Protein AF-E5Q8U1-F1 (afdb_monomer)

Radius of gyration: 25.44 Å; Cα contacts (8 Å, |Δi|>4): 1141; chains: 1; bounding box: 67×60×67 Å

Secondary structure (DSSP, 8-state):
--EEEEEESSHHHHHHHHHHHHHH-TTS--EEEEEEGGG----S--HHHHHHHH---SEEEEEEETTEEEEEEEEEE----S-HHHHHHTHHHHHHHHHTT--EEEEE-SS--BTTTBT--SS--S--HHHHHHHHHHTT--EEEEE-PBPTTSSSB-B-SS-TTSBS-HHHHHHHHHHHHHHHTT-SSHHHHHHHHHHHHTT-EEEEEETTEEEEEEHHHHHHS---GGGGS-SB-SSEEEETTTTEEEEEE--SS-TT-HHHHHHHHHHHHHTTSSEEEEEEE---S-SSSTTSHHHHHTT-TTHHHHHHHHHHHHHTTT---HHHHHHHHHHHTT-TT--EEEESEEEEEEE-HHHHHHHHHHS-S-HHHHHHHHH-SEEEEE-TT--EEEEEE--HHHHHHHHHHHHHHHT-TTPPPPPPPPP-S--HHHHHHHHHHHHHHTTPEEEEE-BTTB--S--EEESSSSTT-EEE--SEEEE-TTS--EEEEEEEEEGGGTHHHHHHHHHHHHH-HHHHHHHHHHH-TT-----S-EEEEEEEE--SS--TT-SSSEEEEEEEETTTTEEEEEEEETTTEEEEEEEE-TTTS------

Sequence (599 aa):
MRNIRIYSEVKEQGIFFKEVIQSVLEKANVEVVLVNSAMLDYSDVSVISLIRNQKKFDLLVSEVRDKREIPIVMVEFSTAVTTDDHELQRADAMFWAYKYKIPYLKISPMEKKSQTADDKFGGGRLLSVNDQIIHMYRTDGVMYHIEWESMDNSAYVKNAELYPSCPDCAPELASLFRCLLETIEKCENIEDYYRILLDKLGKQKVAVKWGNFREEKTLEQWKHEKFDLLERFSKSSSRMEYDKDKKELKIKVNRYGHAMDPERGILAFWKLVLGDEWKIVAEFQLQRKTLKGRQSYQSLFDEVSQEEKLMNIASEIIKNGNVISPDKAIEIHKLATSSTMISTIDLGTPERKYITDDSLKGYLQHGLITNIYKNLLYYVDEIRFTDLQRKTIASLTWNKEIVNDYYKSLMDQLLDKNLRVLPLTSIKNISEDLITWSSKEILINLGYKILAASYPEAQGDRCILVGPTGKKTERKFIDLIAISPKSKGVILLECKDKLSKSKDDCEKMNDLLNHNYDKVTKLINVLNINNYNYNNIIYTGVAGLIGRKNVDNLPVDFVIKFKYDAKNLKLNWEINSDILGKHSGSFSMEDVAVVRKRS

pLDDT: mean 86.72, std 10.92, range [29.66, 97.56]

Organism: Geobacillus stearothermophilus (NCBI:txid1422)

Structure (mmCIF, N/CA/C/O backbone):
data_AF-E5Q8U1-F1
#
_entry.id   AF-E5Q8U1-F1
#
loop_
_atom_site.group_PDB
_atom_site.id
_atom_site.type_symbol
_atom_site.label_atom_id
_atom_site.label_alt_id
_atom_site.label_comp_id
_atom_site.label_asym_id
_atom_site.label_entity_id
_atom_site.label_seq_id
_atom_site.pdbx_PDB_ins_code
_atom_site.Cartn_x
_atom_site.Cartn_y
_atom_site.Cartn_z
_atom_site.occupancy
_atom_site.B_iso_or_equiv
_atom_site.auth_seq_id
_atom_site.auth_comp_id
_atom_site.auth_asym_id
_atom_site.auth_atom_id
_atom_site.pdbx_PDB_model_num
ATOM 1 N N . MET A 1 1 ? -12.280 -16.127 -25.547 1.00 66.19 1 MET A N 1
ATOM 2 C CA . MET A 1 1 ? -10.803 -16.135 -25.503 1.00 66.19 1 MET A CA 1
ATOM 3 C C . MET A 1 1 ? -10.401 -16.011 -24.050 1.00 66.19 1 MET A C 1
ATOM 5 O O . MET A 1 1 ? -10.893 -15.095 -23.399 1.00 66.19 1 MET A O 1
ATOM 9 N N . ARG A 1 2 ? -9.617 -16.970 -23.555 1.00 87.94 2 ARG A N 1
ATOM 10 C CA . ARG A 1 2 ? -9.127 -17.018 -22.176 1.00 87.94 2 ARG A CA 1
ATOM 11 C C . ARG A 1 2 ? -7.847 -16.189 -22.086 1.00 87.94 2 ARG A C 1
ATOM 13 O O . ARG A 1 2 ? -6.974 -16.362 -22.932 1.00 87.94 2 ARG A O 1
ATOM 20 N N . ASN A 1 3 ? -7.751 -15.285 -21.119 1.00 91.56 3 ASN A N 1
ATOM 21 C CA . ASN A 1 3 ? -6.509 -14.560 -20.844 1.00 91.56 3 ASN A CA 1
ATOM 22 C C . ASN A 1 3 ? -6.315 -14.362 -19.343 1.00 91.56 3 ASN A C 1
ATOM 24 O O . ASN A 1 3 ? -7.286 -14.309 -18.593 1.00 91.56 3 ASN A O 1
ATOM 28 N N . ILE A 1 4 ? -5.060 -14.258 -18.925 1.00 93.94 4 ILE A N 1
ATOM 29 C CA . ILE A 1 4 ? -4.673 -13.824 -17.586 1.00 93.94 4 ILE A CA 1
ATOM 30 C C . ILE A 1 4 ? -4.310 -12.350 -17.674 1.00 93.94 4 ILE A C 1
ATOM 32 O O . ILE A 1 4 ? -3.518 -11.963 -18.529 1.00 93.94 4 ILE A O 1
ATOM 36 N N . ARG A 1 5 ? -4.872 -11.525 -16.796 1.00 94.00 5 ARG A N 1
ATOM 37 C CA . ARG A 1 5 ? -4.547 -10.102 -16.696 1.00 94.00 5 ARG A CA 1
ATOM 38 C C . ARG A 1 5 ? -3.760 -9.826 -15.433 1.00 94.00 5 ARG A C 1
ATOM 40 O O . ARG A 1 5 ? -4.144 -10.275 -14.355 1.00 94.00 5 ARG A O 1
ATOM 47 N N . ILE A 1 6 ? -2.693 -9.054 -15.583 1.00 95.00 6 ILE A N 1
ATOM 48 C CA . ILE A 1 6 ? -1.830 -8.582 -14.504 1.00 95.00 6 ILE A CA 1
ATOM 49 C C . ILE A 1 6 ? -2.015 -7.075 -14.420 1.00 95.00 6 ILE A C 1
ATOM 51 O O . ILE A 1 6 ? -1.511 -6.334 -15.261 1.00 95.00 6 ILE A O 1
ATOM 55 N N . TYR A 1 7 ? -2.762 -6.625 -13.424 1.00 93.00 7 TYR A N 1
ATOM 56 C CA . TYR A 1 7 ? -2.914 -5.215 -13.105 1.00 93.00 7 TYR A CA 1
ATOM 57 C C . TYR A 1 7 ? -1.763 -4.807 -12.202 1.00 93.00 7 TYR A C 1
ATOM 59 O O . TYR A 1 7 ? -1.666 -5.316 -11.093 1.00 93.00 7 TYR A O 1
ATOM 67 N N . SER A 1 8 ? -0.902 -3.901 -12.649 1.00 91.38 8 SER A N 1
ATOM 68 C CA . SER A 1 8 ? 0.218 -3.414 -11.841 1.00 91.38 8 SER A CA 1
ATOM 69 C C . SER A 1 8 ? 0.375 -1.910 -12.004 1.00 91.38 8 SER A C 1
ATOM 71 O O . SER A 1 8 ? 0.117 -1.368 -13.082 1.00 91.38 8 SER A O 1
ATOM 73 N N . GLU A 1 9 ? 0.734 -1.227 -10.920 1.00 83.88 9 GLU A N 1
ATOM 74 C CA . GLU A 1 9 ? 1.081 0.198 -10.974 1.00 83.88 9 GLU A CA 1
ATOM 75 C C . GLU A 1 9 ? 2.497 0.428 -11.499 1.00 83.88 9 GLU A C 1
ATOM 77 O O . GLU A 1 9 ? 2.726 1.413 -12.201 1.00 83.88 9 GLU A O 1
ATOM 82 N N . VAL A 1 10 ? 3.412 -0.503 -11.209 1.00 90.19 10 VAL A N 1
ATOM 83 C CA . VAL A 1 10 ? 4.822 -0.423 -11.592 1.00 90.19 10 VAL A CA 1
ATOM 84 C C . VAL A 1 10 ? 5.110 -1.365 -12.747 1.00 90.19 10 VAL A C 1
ATOM 86 O O . VAL A 1 10 ? 4.978 -2.588 -12.634 1.00 90.19 10 VAL A O 1
ATOM 89 N N . LYS A 1 11 ? 5.539 -0.804 -13.881 1.00 89.00 11 LYS A N 1
ATOM 90 C CA . LYS A 1 11 ? 5.727 -1.570 -15.119 1.00 89.00 11 LYS A CA 1
ATOM 91 C C . LYS A 1 11 ? 6.677 -2.754 -14.949 1.00 89.00 11 LYS A C 1
ATOM 93 O O . LYS A 1 11 ? 6.398 -3.830 -15.477 1.00 89.00 11 LYS A O 1
ATOM 98 N N . GLU A 1 12 ? 7.774 -2.558 -14.223 1.00 91.81 12 GLU A N 1
ATOM 99 C CA . GLU A 1 12 ? 8.795 -3.586 -14.017 1.00 91.81 12 GLU A CA 1
ATOM 100 C C . GLU A 1 12 ? 8.257 -4.805 -13.258 1.00 91.81 12 GLU A C 1
ATOM 102 O O . GLU A 1 12 ? 8.434 -5.933 -13.714 1.00 91.81 12 GLU A O 1
ATOM 107 N N . GLN A 1 13 ? 7.524 -4.575 -12.165 1.00 93.38 13 GLN A N 1
ATOM 108 C CA . GLN A 1 13 ? 6.881 -5.632 -11.378 1.00 93.38 13 GLN A CA 1
ATOM 109 C C . GLN A 1 13 ? 5.859 -6.408 -12.210 1.00 93.38 13 GLN A C 1
ATOM 111 O O . GLN A 1 13 ? 5.805 -7.637 -12.162 1.00 93.38 13 GLN A O 1
ATOM 116 N N . GLY A 1 14 ? 5.086 -5.701 -13.037 1.00 93.38 14 GLY A N 1
ATOM 117 C CA . GLY A 1 14 ? 4.152 -6.324 -13.964 1.00 93.38 14 GLY A CA 1
ATOM 118 C C . GLY A 1 14 ? 4.820 -7.203 -15.030 1.00 93.38 14 GLY A C 1
ATOM 119 O O . GLY A 1 14 ? 4.290 -8.268 -15.346 1.00 93.38 14 GLY A O 1
ATOM 120 N N . ILE A 1 15 ? 5.969 -6.789 -15.583 1.00 92.56 15 ILE A N 1
ATOM 121 C CA . ILE A 1 15 ? 6.743 -7.606 -16.540 1.00 92.56 15 ILE A CA 1
ATOM 122 C C . ILE A 1 15 ? 7.304 -8.846 -15.845 1.00 92.56 15 ILE A C 1
ATOM 124 O O . ILE A 1 15 ? 7.121 -9.948 -16.351 1.00 92.56 15 ILE A O 1
ATOM 128 N N . PHE A 1 16 ? 7.911 -8.682 -14.669 1.00 94.56 16 PHE A N 1
ATOM 129 C CA . PHE A 1 16 ? 8.450 -9.796 -13.894 1.00 94.56 16 PHE A CA 1
ATOM 130 C C . PHE A 1 16 ? 7.383 -10.872 -13.627 1.00 94.56 16 PHE A C 1
ATOM 132 O O . PHE A 1 16 ? 7.590 -12.053 -13.904 1.00 94.56 16 PHE A O 1
ATOM 139 N N . PHE A 1 17 ? 6.184 -10.465 -13.192 1.00 95.50 17 PHE A N 1
ATOM 140 C CA . PHE A 1 17 ? 5.063 -11.392 -13.002 1.00 95.50 17 PHE A CA 1
ATOM 141 C C . PHE A 1 17 ? 4.564 -12.003 -14.313 1.00 95.50 17 PHE A C 1
ATOM 143 O O . PHE A 1 17 ? 4.187 -13.176 -14.328 1.00 95.50 17 PHE A O 1
ATOM 150 N N . LYS A 1 18 ? 4.554 -11.236 -15.413 1.00 93.69 18 LYS A N 1
ATOM 151 C CA . LYS A 1 18 ? 4.183 -11.746 -16.740 1.00 93.69 18 LYS A CA 1
ATOM 152 C C . LYS A 1 18 ? 5.099 -12.896 -17.139 1.00 93.69 18 LYS A C 1
ATOM 154 O O . LYS A 1 18 ? 4.583 -13.939 -17.521 1.00 93.69 18 LYS A O 1
ATOM 159 N N . GLU A 1 19 ? 6.411 -12.741 -16.991 1.00 93.06 19 GLU A N 1
ATOM 160 C CA . GLU A 1 19 ? 7.380 -13.787 -17.330 1.00 93.06 19 GLU A CA 1
ATOM 161 C C . GLU A 1 19 ? 7.233 -15.026 -16.447 1.00 93.06 19 GLU A C 1
ATOM 163 O O . GLU A 1 19 ? 7.167 -16.143 -16.962 1.00 93.06 19 GLU A O 1
ATOM 168 N N . VAL A 1 20 ? 7.087 -14.842 -15.131 1.00 95.06 20 VAL A N 1
ATOM 169 C CA . VAL A 1 20 ? 6.841 -15.958 -14.208 1.00 95.06 20 VAL A CA 1
ATOM 170 C C . VAL A 1 20 ? 5.577 -16.724 -14.599 1.00 95.06 20 VAL A C 1
ATOM 172 O O . VAL A 1 20 ? 5.613 -17.945 -14.736 1.00 95.06 20 VAL A O 1
ATOM 175 N N . ILE A 1 21 ? 4.460 -16.033 -14.831 1.00 95.06 21 ILE A N 1
ATOM 176 C CA . ILE A 1 21 ? 3.191 -16.676 -15.196 1.00 95.06 21 ILE A CA 1
ATOM 177 C C . ILE A 1 21 ? 3.287 -17.338 -16.578 1.00 95.06 21 ILE A C 1
ATOM 179 O O . ILE A 1 21 ? 2.780 -18.444 -16.761 1.00 95.06 21 ILE A O 1
ATOM 183 N N . GLN A 1 22 ? 3.965 -16.712 -17.542 1.00 92.62 22 GLN A N 1
ATOM 184 C CA . GLN A 1 22 ? 4.196 -17.298 -18.863 1.00 92.62 22 GLN A CA 1
ATOM 185 C C . GLN A 1 22 ? 5.017 -18.589 -18.778 1.00 92.62 22 GLN A C 1
ATOM 187 O O . GLN A 1 22 ? 4.645 -19.560 -19.432 1.00 92.62 22 GLN A O 1
ATOM 192 N N . SER A 1 23 ? 6.044 -18.641 -17.921 1.00 92.69 23 SER A N 1
ATOM 193 C CA . SER A 1 23 ? 6.833 -19.863 -17.679 1.00 92.69 23 SER A CA 1
ATOM 194 C C . SER A 1 23 ? 5.994 -21.017 -17.105 1.00 92.69 23 SER A C 1
ATOM 196 O O . SER A 1 23 ? 6.256 -22.191 -17.354 1.00 92.69 23 SER A O 1
ATOM 198 N N . VAL A 1 24 ? 4.926 -20.703 -16.363 1.00 93.94 24 VAL A N 1
ATOM 199 C CA . VAL A 1 24 ? 3.980 -21.706 -15.845 1.00 93.94 24 VAL A CA 1
ATOM 200 C C . VAL A 1 24 ? 3.010 -22.175 -16.937 1.00 93.94 24 VAL A C 1
ATOM 202 O O . VAL A 1 24 ? 2.571 -23.325 -16.926 1.00 93.94 24 VAL A O 1
ATOM 205 N N . LEU A 1 25 ? 2.692 -21.302 -17.895 1.00 90.75 25 LEU A N 1
ATOM 206 C CA . LEU A 1 25 ? 1.702 -21.509 -18.952 1.00 90.75 25 LEU A CA 1
ATOM 207 C C . LEU A 1 25 ? 2.295 -21.966 -20.296 1.00 90.75 25 LEU A C 1
ATOM 209 O O . LEU A 1 25 ? 1.552 -21.992 -21.270 1.00 90.75 25 LEU A O 1
ATOM 213 N N . GLU A 1 26 ? 3.571 -22.365 -20.378 1.00 74.25 26 GLU A N 1
ATOM 214 C CA . GLU A 1 26 ? 4.328 -22.647 -21.625 1.00 74.25 26 GLU A CA 1
ATOM 215 C C . GLU A 1 26 ? 3.653 -23.586 -22.655 1.00 74.25 26 GLU A C 1
ATOM 217 O O . GLU A 1 26 ? 4.089 -23.669 -23.802 1.00 74.25 26 GLU A O 1
ATOM 222 N N . LYS A 1 27 ? 2.577 -24.294 -22.286 1.00 67.94 27 LYS A N 1
ATOM 223 C CA . LYS A 1 27 ? 1.802 -25.193 -23.165 1.00 67.94 27 LYS A CA 1
ATOM 224 C C . LYS A 1 27 ? 0.310 -24.855 -23.262 1.00 67.94 27 LYS A C 1
ATOM 226 O O . LYS A 1 27 ? -0.436 -25.567 -23.933 1.00 67.94 27 LYS A O 1
ATOM 231 N N . ALA A 1 28 ? -0.144 -23.805 -22.587 1.00 74.31 28 ALA A N 1
ATOM 232 C CA . ALA A 1 28 ? -1.538 -23.397 -22.549 1.00 74.31 28 ALA A CA 1
ATOM 233 C C . ALA A 1 28 ? -1.806 -22.307 -23.595 1.00 74.31 28 ALA A C 1
ATOM 235 O O . ALA A 1 28 ? -1.048 -21.351 -23.729 1.00 74.31 28 ALA A O 1
ATOM 236 N N . ASN A 1 29 ? -2.925 -22.409 -24.317 1.00 82.12 29 ASN A N 1
ATOM 237 C CA . ASN A 1 29 ? -3.384 -21.356 -25.230 1.00 82.12 29 ASN A CA 1
ATOM 238 C C . ASN A 1 29 ? -4.040 -20.203 -24.442 1.00 82.12 29 ASN A C 1
ATOM 240 O O . ASN A 1 29 ? -5.246 -19.963 -24.550 1.00 82.12 29 ASN A O 1
ATOM 244 N N . VAL A 1 30 ? -3.259 -19.561 -23.572 1.00 86.31 30 VAL A N 1
ATOM 245 C CA . VAL A 1 30 ? -3.699 -18.506 -22.658 1.00 86.31 30 VAL A CA 1
ATOM 246 C C . VAL A 1 30 ? -2.797 -17.292 -22.832 1.00 86.31 30 VAL A C 1
ATOM 248 O O . VAL A 1 30 ? -1.596 -17.344 -22.589 1.00 86.31 30 VAL A O 1
ATOM 251 N N . GLU A 1 31 ? -3.392 -16.182 -23.254 1.00 89.25 31 GLU A N 1
ATOM 252 C CA . GLU A 1 31 ? -2.693 -14.906 -23.394 1.00 89.25 31 GLU A CA 1
ATOM 253 C C . GLU A 1 31 ? -2.450 -14.294 -22.005 1.00 89.25 31 GLU A C 1
ATOM 255 O O . GLU A 1 31 ? -3.376 -14.226 -21.195 1.00 89.25 31 GLU A O 1
ATOM 260 N N . VAL A 1 32 ? -1.228 -13.829 -21.726 1.00 91.12 32 VAL A N 1
ATOM 261 C CA . VAL A 1 32 ? -0.907 -13.088 -20.495 1.00 91.12 32 VAL A CA 1
ATOM 262 C C . VAL A 1 32 ? -0.777 -11.607 -20.825 1.00 91.12 32 VAL A C 1
ATOM 264 O O . VAL A 1 32 ? 0.104 -11.184 -21.575 1.00 91.12 32 VAL A O 1
ATOM 267 N N . VAL A 1 33 ? -1.678 -10.822 -20.254 1.00 90.00 33 VAL A N 1
ATOM 268 C CA . VAL A 1 33 ? -1.933 -9.431 -20.595 1.00 90.00 33 VAL A CA 1
ATOM 269 C C . VAL A 1 33 ? -1.515 -8.543 -19.430 1.00 90.00 33 VAL A C 1
ATOM 271 O O . VAL A 1 33 ? -2.038 -8.661 -18.325 1.00 90.00 33 VAL A O 1
ATOM 274 N N . LEU A 1 34 ? -0.588 -7.621 -19.676 1.00 88.94 34 LEU A N 1
ATOM 275 C CA . LEU A 1 34 ? -0.148 -6.652 -18.678 1.00 88.94 34 LEU A CA 1
ATOM 276 C C . LEU A 1 34 ? -0.973 -5.369 -18.794 1.00 88.94 34 LEU A C 1
ATOM 278 O O . LEU A 1 34 ? -1.107 -4.799 -19.876 1.00 88.94 34 LEU A O 1
ATOM 282 N N . VAL A 1 35 ? -1.517 -4.916 -17.671 1.00 87.19 35 VAL A N 1
ATOM 283 C CA . VAL A 1 35 ? -2.413 -3.769 -17.582 1.00 87.19 35 VAL A CA 1
ATOM 284 C C . VAL A 1 35 ? -1.845 -2.760 -16.590 1.00 87.19 35 VAL A C 1
ATOM 286 O O . VAL A 1 35 ? -1.644 -3.074 -15.418 1.00 87.19 35 VAL A O 1
ATOM 289 N N . ASN A 1 36 ? -1.597 -1.532 -17.050 1.00 82.81 36 ASN A N 1
ATOM 290 C CA . ASN A 1 36 ? -1.188 -0.450 -16.158 1.00 82.81 36 ASN A CA 1
ATOM 291 C C . ASN A 1 36 ? -2.405 0.033 -15.359 1.00 82.81 36 ASN A C 1
ATOM 293 O O . ASN A 1 36 ? -3.297 0.689 -15.901 1.00 82.81 36 ASN A O 1
ATOM 297 N N . SER A 1 37 ? -2.437 -0.296 -14.072 1.00 81.56 37 SER A N 1
ATOM 298 C CA . SER A 1 37 ? -3.599 -0.048 -13.222 1.00 81.56 37 SER A CA 1
ATOM 299 C C . SER A 1 37 ? -3.810 1.439 -12.906 1.00 81.56 37 SER A C 1
ATOM 301 O O . SER A 1 37 ? -4.943 1.833 -12.640 1.00 81.56 37 SER A O 1
ATOM 303 N N . ALA A 1 38 ? -2.773 2.277 -13.005 1.00 74.81 38 ALA A N 1
ATOM 304 C CA . ALA A 1 38 ? -2.865 3.723 -12.796 1.00 74.81 38 ALA A CA 1
ATOM 305 C C . ALA A 1 38 ? -3.475 4.471 -13.996 1.00 74.81 38 ALA A C 1
ATOM 307 O O . ALA A 1 38 ? -3.910 5.613 -13.864 1.00 74.81 38 ALA A O 1
ATOM 308 N N . MET A 1 39 ? -3.509 3.841 -15.175 1.00 72.00 39 MET A N 1
ATOM 309 C CA . MET A 1 39 ? -4.025 4.440 -16.414 1.00 72.00 39 MET A CA 1
ATOM 310 C C . MET A 1 39 ? -5.457 4.017 -16.758 1.00 72.00 39 MET A C 1
ATOM 312 O O . MET A 1 39 ? -5.978 4.429 -17.797 1.00 72.00 39 MET A O 1
ATOM 316 N N . LEU A 1 40 ? -6.074 3.179 -15.926 1.00 76.06 40 LEU A N 1
ATOM 317 C CA . LEU A 1 40 ? -7.419 2.672 -16.154 1.00 76.06 40 LEU A CA 1
ATOM 318 C C . LEU A 1 40 ? -8.494 3.603 -15.607 1.00 76.06 40 LEU A C 1
ATOM 320 O O . LEU A 1 40 ? -8.321 4.279 -14.593 1.00 76.06 40 LEU A O 1
ATOM 324 N N . ASP A 1 41 ? -9.635 3.573 -16.285 1.00 75.94 41 ASP A N 1
ATOM 325 C CA . ASP A 1 41 ? -10.875 4.143 -15.789 1.00 75.94 41 ASP A CA 1
ATOM 326 C C . ASP A 1 41 ? -11.643 3.070 -15.005 1.00 75.94 41 ASP A C 1
ATOM 328 O O . ASP A 1 41 ? -12.007 2.030 -15.552 1.00 75.94 41 ASP A O 1
ATOM 332 N N . TYR A 1 42 ? -11.869 3.320 -13.716 1.00 80.62 42 TYR A N 1
ATOM 333 C CA . TYR A 1 42 ? -12.623 2.434 -12.823 1.00 80.62 42 TYR A CA 1
ATOM 334 C C . TYR A 1 42 ? -14.063 2.914 -12.594 1.00 80.62 42 TYR A C 1
ATOM 336 O O . TYR A 1 42 ? -14.706 2.488 -11.635 1.00 80.62 42 TYR A O 1
ATOM 344 N N . SER A 1 43 ? -14.574 3.809 -13.446 1.00 76.19 43 SER A N 1
ATOM 345 C CA . SER A 1 43 ? -15.973 4.250 -13.399 1.00 76.19 43 SER A CA 1
ATOM 346 C C . SER A 1 43 ? -16.962 3.156 -13.810 1.00 76.19 43 SER A C 1
ATOM 348 O O . SER A 1 43 ? -18.096 3.148 -13.330 1.00 76.19 43 SER A O 1
ATOM 350 N N . ASP A 1 44 ? -16.538 2.209 -14.650 1.00 74.25 44 ASP A N 1
ATOM 351 C CA . ASP A 1 44 ? -17.342 1.043 -15.009 1.00 74.25 44 ASP A CA 1
ATOM 352 C C . ASP A 1 44 ? -17.510 0.094 -13.818 1.00 74.25 44 ASP A C 1
ATOM 354 O O . ASP A 1 44 ? -16.560 -0.177 -13.086 1.00 74.25 44 ASP A O 1
ATOM 358 N N . VAL A 1 45 ? -18.703 -0.482 -13.650 1.00 80.06 45 VAL A N 1
ATOM 359 C CA . VAL A 1 45 ? -18.967 -1.483 -12.604 1.00 80.06 45 VAL A CA 1
ATOM 360 C C . VAL A 1 45 ? -18.458 -2.853 -13.069 1.00 80.06 45 VAL A C 1
ATOM 362 O O . VAL A 1 45 ? -19.061 -3.512 -13.917 1.00 80.06 45 VAL A O 1
ATOM 365 N N . SER A 1 46 ? -17.321 -3.268 -12.515 1.00 86.94 46 SER A N 1
ATOM 366 C CA . SER A 1 46 ? -16.638 -4.540 -12.764 1.00 86.94 46 SER A CA 1
ATOM 367 C C . SER A 1 46 ? -16.082 -5.087 -11.449 1.00 86.94 46 SER A C 1
ATOM 369 O O . SER A 1 46 ? -15.921 -4.342 -10.481 1.00 86.94 46 SER A O 1
ATOM 371 N N . VAL A 1 47 ? -15.716 -6.370 -11.417 1.00 87.94 47 VAL A N 1
ATOM 372 C CA . VAL A 1 47 ? -15.081 -6.969 -10.230 1.00 87.94 47 VAL A CA 1
ATOM 373 C C . VAL A 1 47 ? -13.806 -6.206 -9.845 1.00 87.94 47 VAL A C 1
ATOM 375 O O . VAL A 1 47 ? -13.587 -5.887 -8.679 1.00 87.94 47 VAL A O 1
ATOM 378 N N . ILE A 1 48 ? -12.992 -5.840 -10.837 1.00 89.19 48 ILE A N 1
ATOM 379 C CA . ILE A 1 48 ? -11.718 -5.147 -10.623 1.00 89.19 48 ILE A CA 1
ATOM 380 C C . ILE A 1 48 ? -11.929 -3.721 -10.103 1.00 89.19 48 ILE A C 1
ATOM 382 O O . ILE A 1 48 ? -11.218 -3.300 -9.192 1.00 89.19 48 ILE A O 1
ATOM 386 N N . SER A 1 49 ? -12.907 -2.978 -10.629 1.00 87.56 49 SER A N 1
ATOM 387 C CA . SER A 1 49 ? -13.199 -1.622 -10.142 1.00 87.56 49 SER A CA 1
ATOM 388 C C . SER A 1 49 ? -13.786 -1.623 -8.735 1.00 87.56 49 SER A C 1
ATOM 390 O O . SER A 1 49 ? -13.396 -0.783 -7.927 1.00 87.56 49 SER A O 1
ATOM 392 N N . LEU A 1 50 ? -14.641 -2.593 -8.394 1.00 85.75 50 LEU A N 1
ATOM 393 C CA . LEU A 1 50 ? -15.146 -2.767 -7.029 1.00 85.75 50 LEU A CA 1
ATOM 394 C C . LEU A 1 50 ? -14.000 -2.993 -6.031 1.00 85.75 50 LEU A C 1
ATOM 396 O O . LEU A 1 50 ? -13.939 -2.304 -5.013 1.00 85.75 50 LEU A O 1
ATOM 400 N N . ILE A 1 51 ? -13.045 -3.873 -6.357 1.00 87.31 51 ILE A N 1
ATOM 401 C CA . ILE A 1 51 ? -11.843 -4.098 -5.537 1.00 87.31 51 ILE A CA 1
ATOM 402 C C . ILE A 1 51 ? -11.007 -2.812 -5.449 1.00 87.31 51 ILE A C 1
ATOM 404 O O . ILE A 1 51 ? -10.693 -2.348 -4.350 1.00 87.31 51 ILE A O 1
ATOM 408 N N . ARG A 1 52 ? -10.677 -2.202 -6.597 1.00 85.62 52 ARG A N 1
ATOM 409 C CA . ARG A 1 52 ? -9.772 -1.045 -6.680 1.00 85.62 52 ARG A CA 1
ATOM 410 C C . ARG A 1 52 ? -10.308 0.191 -5.969 1.00 85.62 52 ARG A C 1
ATOM 412 O O . ARG A 1 52 ? -9.518 0.947 -5.398 1.00 85.62 52 ARG A O 1
ATOM 419 N N . ASN A 1 53 ? -11.624 0.397 -6.008 1.00 81.25 53 ASN A N 1
ATOM 420 C CA . ASN A 1 53 ? -12.282 1.494 -5.310 1.00 81.25 53 ASN A CA 1
ATOM 421 C C . ASN A 1 53 ? -12.080 1.355 -3.799 1.00 81.25 53 ASN A C 1
ATOM 423 O O . ASN A 1 53 ? -11.856 2.350 -3.116 1.00 81.25 53 ASN A O 1
ATOM 427 N N . GLN A 1 54 ? -12.118 0.133 -3.274 1.00 80.94 54 GLN A N 1
ATOM 428 C CA . GLN A 1 54 ? -12.062 -0.139 -1.838 1.00 80.94 54 GLN A CA 1
ATOM 429 C C . GLN A 1 54 ? -10.631 -0.118 -1.315 1.00 80.94 54 GLN A C 1
ATOM 431 O O . GLN A 1 54 ? -10.363 0.455 -0.254 1.00 80.94 54 GLN A O 1
ATOM 436 N N . LYS A 1 55 ? -9.703 -0.680 -2.094 1.00 82.94 55 LYS A N 1
ATOM 437 C CA . LYS A 1 55 ? -8.282 -0.675 -1.775 1.00 82.94 55 LYS A CA 1
ATOM 438 C C . LYS A 1 55 ? -7.419 -0.658 -3.034 1.00 82.94 55 LYS A C 1
ATOM 440 O O . LYS A 1 55 ? -7.609 -1.425 -3.974 1.00 82.94 55 LYS A O 1
ATOM 445 N N . LYS A 1 56 ? -6.417 0.220 -3.012 1.00 83.12 56 LYS A N 1
ATOM 446 C CA . LYS A 1 56 ? -5.294 0.210 -3.949 1.00 83.12 56 LYS A CA 1
ATOM 447 C C . LYS A 1 56 ? -4.400 -0.999 -3.661 1.00 83.12 56 LYS A C 1
ATOM 449 O O . LYS A 1 56 ? -4.021 -1.204 -2.510 1.00 83.12 56 LYS A O 1
ATOM 454 N N . PHE A 1 57 ? -4.092 -1.763 -4.700 1.00 85.69 57 PHE A N 1
ATOM 455 C CA . PHE A 1 57 ? -3.196 -2.916 -4.672 1.00 85.69 57 PHE A CA 1
ATOM 456 C C . PHE A 1 57 ? -1.930 -2.603 -5.474 1.00 85.69 57 PHE A C 1
ATOM 458 O O . PHE A 1 57 ? -2.012 -1.887 -6.474 1.00 85.69 57 PHE A O 1
ATOM 465 N N . ASP A 1 58 ? -0.793 -3.169 -5.068 1.00 89.88 58 ASP A N 1
ATOM 466 C CA . ASP A 1 58 ? 0.462 -3.027 -5.818 1.00 89.88 58 ASP A CA 1
ATOM 467 C C . ASP A 1 58 ? 0.368 -3.816 -7.135 1.00 89.88 58 ASP A C 1
ATOM 469 O O . ASP A 1 58 ? 0.708 -3.327 -8.221 1.00 89.88 58 ASP A O 1
ATOM 473 N N . LEU A 1 59 ? -0.172 -5.040 -7.042 1.00 93.81 59 LEU A N 1
ATOM 474 C CA . LEU A 1 59 ? -0.459 -5.896 -8.184 1.00 93.81 59 LEU A CA 1
ATOM 475 C C . LEU A 1 59 ? -1.688 -6.790 -7.928 1.00 93.81 59 LEU A C 1
ATOM 477 O O . LEU A 1 59 ? -1.916 -7.269 -6.820 1.00 93.81 59 LEU A O 1
ATOM 481 N N . LEU A 1 60 ? -2.494 -7.028 -8.963 1.00 95.75 60 LEU A N 1
ATOM 482 C CA . LEU A 1 60 ? -3.632 -7.952 -8.946 1.00 95.75 60 LEU A CA 1
ATOM 483 C C . LEU A 1 60 ? -3.587 -8.835 -10.195 1.00 95.75 60 LEU A C 1
ATOM 485 O O . LEU A 1 60 ? -3.518 -8.330 -11.315 1.00 95.75 60 LEU A O 1
ATOM 489 N N . VAL A 1 61 ? -3.665 -10.151 -10.010 1.00 96.94 61 VAL A N 1
ATOM 490 C CA . VAL A 1 61 ? -3.776 -11.115 -11.112 1.00 96.94 61 VAL A CA 1
ATOM 491 C C . VAL A 1 61 ? -5.214 -11.605 -11.201 1.00 96.94 61 VAL A C 1
ATOM 493 O O . VAL A 1 61 ? -5.835 -11.906 -10.183 1.00 96.94 61 VAL A O 1
ATOM 496 N N . SER A 1 62 ? -5.745 -11.709 -12.415 1.00 94.81 62 SER A N 1
ATOM 497 C CA . SER A 1 62 ? -7.093 -12.223 -12.676 1.00 94.81 62 SER A CA 1
ATOM 498 C C . SER A 1 62 ? -7.145 -13.051 -13.955 1.00 94.81 62 SER A C 1
ATOM 500 O O . SER A 1 62 ? -6.272 -12.945 -14.814 1.00 94.81 62 SER A O 1
ATOM 502 N N . GLU A 1 63 ? -8.183 -13.866 -14.090 1.00 93.06 63 GLU A N 1
ATOM 503 C CA . GLU A 1 63 ? -8.495 -14.625 -15.294 1.00 93.06 63 GLU A CA 1
ATOM 504 C C . GLU A 1 63 ? -9.758 -14.078 -15.954 1.00 93.06 63 GLU A C 1
ATOM 506 O O . GLU A 1 63 ? -10.802 -13.951 -15.318 1.00 93.06 63 GLU A O 1
ATOM 511 N N . VAL A 1 64 ? -9.692 -13.835 -17.262 1.00 90.88 64 VAL A N 1
ATOM 512 C CA . VAL A 1 64 ? -10.871 -13.601 -18.091 1.00 90.88 64 VAL A CA 1
ATOM 513 C C . VAL A 1 64 ? -11.273 -14.896 -18.782 1.00 90.88 64 VAL A C 1
ATOM 515 O O . VAL A 1 64 ? -10.559 -15.396 -19.655 1.00 90.88 64 VAL A O 1
ATOM 518 N N . ARG A 1 65 ? -12.455 -15.410 -18.437 1.00 86.88 65 ARG A N 1
ATOM 519 C CA . ARG A 1 65 ? -13.052 -16.633 -18.994 1.00 86.88 65 ARG A CA 1
ATOM 520 C C . ARG A 1 65 ? -14.549 -16.412 -19.207 1.00 86.88 65 ARG A C 1
ATOM 522 O O . ARG A 1 65 ? -15.236 -15.898 -18.335 1.00 86.88 65 ARG A O 1
ATOM 529 N N . ASP A 1 66 ? -15.054 -16.742 -20.395 1.00 83.69 66 ASP A N 1
ATOM 530 C CA . ASP A 1 66 ? -16.481 -16.627 -20.755 1.00 83.69 66 ASP A CA 1
ATOM 531 C C . ASP A 1 66 ? -17.121 -15.258 -20.462 1.00 83.69 66 ASP A C 1
ATOM 533 O O . ASP A 1 66 ? -18.221 -15.173 -19.922 1.00 83.69 66 ASP A O 1
ATOM 537 N N . LYS A 1 67 ? -16.426 -14.167 -20.826 1.00 83.75 67 LYS A N 1
ATOM 538 C CA . LYS A 1 67 ? -16.846 -12.769 -20.573 1.00 83.75 67 LYS A CA 1
ATOM 539 C C . LYS A 1 67 ? -17.002 -12.409 -19.087 1.00 83.75 67 LYS A C 1
ATOM 541 O O . LYS A 1 67 ? -17.625 -11.395 -18.786 1.00 83.75 67 LYS A O 1
ATOM 546 N N . ARG A 1 68 ? -16.410 -13.196 -18.189 1.00 85.81 68 ARG A N 1
ATOM 547 C CA . ARG A 1 68 ? -16.281 -12.911 -16.758 1.00 85.81 68 ARG A CA 1
ATOM 548 C C . ARG A 1 68 ? -14.816 -12.716 -16.407 1.00 85.81 68 ARG A C 1
ATOM 550 O O . ARG A 1 68 ? -13.947 -13.250 -17.093 1.00 85.81 68 ARG A O 1
ATOM 557 N N . GLU A 1 69 ? -14.564 -11.958 -15.352 1.00 89.88 69 GLU A N 1
ATOM 558 C CA . GLU A 1 69 ? -13.225 -11.691 -14.833 1.00 89.88 69 GLU A CA 1
ATOM 559 C C . GLU A 1 69 ? -13.154 -12.126 -13.372 1.00 89.88 69 GLU A C 1
ATOM 561 O O . GLU A 1 69 ? -13.935 -11.656 -12.548 1.00 89.88 69 GLU A O 1
ATOM 566 N N . ILE A 1 70 ? -12.258 -13.065 -13.074 1.00 90.12 70 ILE A N 1
ATOM 567 C CA . ILE A 1 70 ? -12.149 -13.729 -11.775 1.00 90.12 70 ILE A CA 1
ATOM 568 C C . ILE A 1 70 ? -10.790 -13.367 -11.158 1.00 90.12 70 ILE A C 1
ATOM 570 O O . ILE A 1 70 ? -9.758 -13.697 -11.747 1.00 90.12 70 ILE A O 1
ATOM 574 N N . PRO A 1 71 ? -10.746 -12.700 -9.992 1.00 92.94 71 PRO A N 1
ATOM 575 C CA . PRO A 1 71 ? -9.504 -12.437 -9.273 1.00 92.94 71 PRO A CA 1
ATOM 576 C C . PRO A 1 71 ? -8.817 -13.740 -8.847 1.00 92.94 71 PRO A C 1
ATOM 578 O O . PRO A 1 71 ? -9.440 -14.604 -8.235 1.00 92.94 71 PRO A O 1
ATOM 581 N N . ILE A 1 72 ? -7.525 -13.871 -9.146 1.00 95.56 72 ILE A N 1
ATOM 582 C CA . ILE A 1 72 ? -6.704 -15.034 -8.780 1.00 95.56 72 ILE A CA 1
ATOM 583 C C . ILE A 1 72 ? -5.951 -14.771 -7.478 1.00 95.56 72 ILE A C 1
ATOM 585 O O . ILE A 1 72 ? -5.953 -15.626 -6.593 1.00 95.56 72 ILE A O 1
ATOM 589 N N . VAL A 1 73 ? -5.273 -13.625 -7.378 1.00 97.19 73 VAL A N 1
ATOM 590 C CA . VAL A 1 73 ? -4.444 -13.257 -6.221 1.00 97.19 73 VAL A CA 1
ATOM 591 C C . VAL A 1 73 ? -4.196 -11.751 -6.203 1.00 97.19 73 VAL A C 1
ATOM 593 O O . VAL A 1 73 ? -3.938 -11.148 -7.249 1.00 97.19 73 VAL A O 1
ATOM 596 N N . MET A 1 74 ? -4.258 -11.154 -5.015 1.00 96.25 74 MET A N 1
ATOM 597 C CA . MET A 1 74 ? -3.833 -9.779 -4.756 1.00 96.25 74 MET A CA 1
ATOM 598 C C . MET A 1 74 ? -2.452 -9.796 -4.108 1.00 96.25 74 MET A C 1
ATOM 600 O O . MET A 1 74 ? -2.227 -10.555 -3.167 1.00 96.25 74 MET A O 1
ATOM 604 N N . VAL A 1 75 ? -1.536 -8.975 -4.614 1.00 95.75 75 VAL A N 1
ATOM 605 C CA . VAL A 1 75 ? -0.120 -8.995 -4.246 1.00 95.75 75 VAL A CA 1
ATOM 606 C C . VAL A 1 75 ? 0.283 -7.673 -3.602 1.00 95.75 75 VAL A C 1
ATOM 608 O O . VAL A 1 75 ? -0.065 -6.599 -4.096 1.00 95.75 75 VAL A O 1
ATOM 611 N N . GLU A 1 76 ? 1.046 -7.775 -2.520 1.00 92.81 76 GLU A N 1
ATOM 612 C CA . GLU A 1 76 ? 1.717 -6.665 -1.849 1.00 92.81 76 GLU A CA 1
ATOM 613 C C . GLU A 1 76 ? 3.229 -6.883 -1.824 1.00 92.81 76 GLU A C 1
ATOM 615 O O . GLU A 1 76 ? 3.709 -7.962 -1.462 1.00 92.81 76 GLU A O 1
ATOM 620 N N . PHE A 1 77 ? 3.975 -5.821 -2.118 1.00 91.50 77 PHE A N 1
ATOM 621 C CA . PHE A 1 77 ? 5.425 -5.770 -1.988 1.00 91.50 77 PHE A CA 1
ATOM 622 C C . PHE A 1 77 ? 5.826 -4.881 -0.818 1.00 91.50 77 PHE A C 1
ATOM 624 O O . PHE A 1 77 ? 5.451 -3.710 -0.752 1.00 91.50 77 PHE A O 1
ATOM 631 N N . SER A 1 78 ? 6.671 -5.385 0.077 1.00 89.69 78 SER A N 1
ATOM 632 C CA . SER A 1 78 ? 7.246 -4.571 1.145 1.00 89.69 78 SER A CA 1
ATOM 633 C C . SER A 1 78 ? 8.739 -4.815 1.281 1.00 89.69 78 SER A C 1
ATOM 635 O O . SER A 1 78 ? 9.184 -5.929 1.523 1.00 89.69 78 SER A O 1
ATOM 637 N N . THR A 1 79 ? 9.515 -3.738 1.201 1.00 89.50 79 THR A N 1
ATOM 638 C CA . THR A 1 79 ? 10.939 -3.721 1.561 1.00 89.50 79 THR A CA 1
ATOM 639 C C . THR A 1 79 ? 11.149 -3.058 2.925 1.00 89.50 79 THR A C 1
ATOM 641 O O . THR A 1 79 ? 12.262 -2.663 3.271 1.00 89.50 79 THR A O 1
ATOM 644 N N . ALA A 1 80 ? 10.091 -2.871 3.719 1.00 84.88 80 ALA A N 1
ATOM 645 C CA . ALA A 1 80 ? 10.187 -2.177 4.994 1.00 84.88 80 ALA A CA 1
ATOM 646 C C . ALA A 1 80 ? 11.032 -2.960 6.017 1.00 84.88 80 ALA A C 1
ATOM 648 O O . ALA A 1 80 ? 11.187 -4.176 5.942 1.00 84.88 80 ALA A O 1
ATOM 649 N N . VAL A 1 81 ? 11.584 -2.245 7.000 1.00 82.62 81 VAL A N 1
ATOM 650 C CA . VAL A 1 81 ? 12.183 -2.876 8.190 1.00 82.62 81 VAL A CA 1
ATOM 651 C C . VAL A 1 81 ? 11.085 -3.648 8.920 1.00 82.62 81 VAL A C 1
ATOM 653 O O . VAL A 1 81 ? 9.994 -3.112 9.091 1.00 82.62 81 VAL A O 1
ATOM 656 N N . THR A 1 82 ? 11.366 -4.853 9.397 1.00 81.88 82 THR A N 1
ATOM 657 C CA . THR A 1 82 ? 10.374 -5.700 10.076 1.00 81.88 82 THR A CA 1
ATOM 658 C C . THR A 1 82 ? 10.085 -5.160 11.484 1.00 81.88 82 THR A C 1
ATOM 660 O O . THR A 1 82 ? 10.807 -5.456 12.442 1.00 81.88 82 THR A O 1
ATOM 663 N N . THR A 1 83 ? 9.075 -4.292 11.595 1.00 83.31 83 THR A N 1
ATOM 664 C CA . THR A 1 83 ? 8.562 -3.706 12.847 1.00 83.31 83 THR A CA 1
ATOM 665 C C . THR A 1 83 ? 7.047 -3.849 12.917 1.00 83.31 83 THR A C 1
ATOM 667 O O . THR A 1 83 ? 6.394 -3.853 11.874 1.00 83.31 83 THR A O 1
ATOM 670 N N . ASP A 1 84 ? 6.477 -3.890 14.127 1.00 82.75 84 ASP A N 1
ATOM 671 C CA . ASP A 1 84 ? 5.021 -4.044 14.313 1.00 82.75 84 ASP A CA 1
ATOM 672 C C . ASP A 1 84 ? 4.254 -2.954 13.569 1.00 82.75 84 ASP A C 1
ATOM 674 O O . ASP A 1 84 ? 3.244 -3.229 12.931 1.00 82.75 84 ASP A O 1
ATOM 678 N N . ASP A 1 85 ? 4.774 -1.723 13.601 1.00 77.88 85 ASP A N 1
ATOM 679 C CA . ASP A 1 85 ? 4.216 -0.619 12.831 1.00 77.88 85 ASP A CA 1
ATOM 680 C C . ASP A 1 85 ? 4.104 -0.995 11.355 1.00 77.88 85 ASP A C 1
ATOM 682 O O . ASP A 1 85 ? 2.989 -1.017 10.857 1.00 77.88 85 ASP A O 1
ATOM 686 N N . HIS A 1 86 ? 5.218 -1.296 10.673 1.00 80.62 86 HIS A N 1
ATOM 687 C CA . HIS A 1 86 ? 5.235 -1.566 9.229 1.00 80.62 86 HIS A CA 1
ATOM 688 C C . HIS A 1 86 ? 4.406 -2.790 8.843 1.00 80.62 86 HIS A C 1
ATOM 690 O O . HIS A 1 86 ? 3.711 -2.758 7.829 1.00 80.62 86 HIS A O 1
ATOM 696 N N . GLU A 1 87 ? 4.450 -3.832 9.671 1.00 83.38 87 GLU A N 1
ATOM 697 C CA . GLU A 1 87 ? 3.657 -5.041 9.487 1.00 83.38 87 GLU A CA 1
ATOM 698 C C . GLU A 1 87 ? 2.154 -4.751 9.529 1.00 83.38 87 GLU A C 1
ATOM 700 O O . GLU A 1 87 ? 1.393 -5.283 8.721 1.00 83.38 87 GLU A O 1
ATOM 705 N N . LEU A 1 88 ? 1.728 -3.859 10.425 1.00 83.50 88 LEU A N 1
ATOM 706 C CA . LEU A 1 88 ? 0.322 -3.527 10.600 1.00 83.50 88 LEU A CA 1
ATOM 707 C C . LEU A 1 88 ? -0.188 -2.437 9.648 1.00 83.50 88 LEU A C 1
ATOM 709 O O . LEU A 1 88 ? -1.374 -2.463 9.332 1.00 83.50 88 LEU A O 1
ATOM 713 N N . GLN A 1 89 ? 0.638 -1.494 9.163 1.00 77.12 89 GLN A N 1
ATOM 714 C CA . GLN A 1 89 ? 0.139 -0.354 8.348 1.00 77.12 89 GLN A CA 1
ATOM 715 C C . GLN A 1 89 ? -0.598 -0.801 7.092 1.00 77.12 89 GLN A C 1
ATOM 717 O O . GLN A 1 89 ? -1.495 -0.100 6.631 1.00 77.12 89 GLN A O 1
ATOM 722 N N . ARG A 1 90 ? -0.217 -1.955 6.540 1.00 75.81 90 ARG A N 1
ATOM 723 C CA . ARG A 1 90 ? -0.774 -2.475 5.291 1.00 75.81 90 ARG A CA 1
ATOM 724 C C . ARG A 1 90 ? -1.718 -3.661 5.467 1.00 75.81 90 ARG A C 1
ATOM 726 O O . ARG A 1 90 ? -2.179 -4.263 4.501 1.00 75.81 90 ARG A O 1
ATOM 733 N N . ALA A 1 91 ? -2.088 -3.966 6.708 1.00 86.88 91 ALA A N 1
ATOM 734 C CA . ALA A 1 91 ? -3.066 -5.007 6.991 1.00 86.88 91 ALA A CA 1
ATOM 735 C C . ALA A 1 91 ? -4.476 -4.686 6.454 1.00 86.88 91 ALA A C 1
ATOM 737 O O . ALA A 1 91 ? -5.344 -5.555 6.453 1.00 86.88 91 ALA A O 1
ATOM 738 N N . ASP A 1 92 ? -4.722 -3.470 5.963 1.00 86.50 92 ASP A N 1
ATOM 739 C CA . ASP A 1 92 ? -5.963 -3.131 5.275 1.00 86.50 92 ASP A CA 1
ATOM 740 C C . ASP A 1 92 ? -6.093 -3.835 3.911 1.00 86.50 92 ASP A C 1
ATOM 742 O O . ASP A 1 92 ? -7.182 -4.293 3.572 1.00 86.50 92 ASP A O 1
ATOM 746 N N . ALA A 1 93 ? -4.999 -3.997 3.156 1.00 87.75 93 ALA A N 1
ATOM 747 C CA . ALA A 1 93 ? -4.969 -4.808 1.937 1.00 87.75 93 ALA A CA 1
ATOM 748 C C . ALA A 1 93 ? -5.318 -6.260 2.260 1.00 87.75 93 ALA A C 1
ATOM 750 O O . ALA A 1 93 ? -6.248 -6.832 1.693 1.00 87.75 93 ALA A O 1
ATOM 751 N N . MET A 1 94 ? -4.636 -6.806 3.261 1.00 91.50 94 MET A N 1
ATOM 752 C CA . MET A 1 94 ? -4.888 -8.135 3.795 1.00 91.50 94 MET A CA 1
ATOM 753 C C . MET A 1 94 ? -6.370 -8.326 4.190 1.00 91.50 94 MET A C 1
ATOM 755 O O . MET A 1 94 ? -7.008 -9.294 3.772 1.00 91.50 94 MET A O 1
ATOM 759 N N . PHE A 1 95 ? -6.949 -7.375 4.928 1.00 91.62 95 PHE A N 1
ATOM 760 C CA . PHE A 1 95 ? -8.353 -7.397 5.347 1.00 91.62 95 PHE A CA 1
ATOM 761 C C . PHE A 1 95 ? -9.327 -7.429 4.160 1.00 91.62 95 PHE A C 1
ATOM 763 O O . PHE A 1 95 ? -10.266 -8.227 4.154 1.00 91.62 95 PHE A O 1
ATOM 770 N N . TRP A 1 96 ? -9.111 -6.591 3.141 1.00 89.44 96 TRP A N 1
ATOM 771 C CA . TRP A 1 96 ? -9.988 -6.553 1.967 1.00 89.44 96 TRP A CA 1
ATOM 772 C C . TRP A 1 96 ? -9.854 -7.790 1.082 1.00 89.44 96 TRP A C 1
ATOM 774 O O . TRP A 1 96 ? -10.868 -8.267 0.582 1.00 89.44 96 TRP A O 1
ATOM 784 N N . ALA A 1 97 ? -8.654 -8.362 0.937 1.00 91.81 97 ALA A N 1
ATOM 785 C CA . ALA A 1 97 ? -8.483 -9.648 0.256 1.00 91.81 97 ALA A CA 1
ATOM 786 C C . ALA A 1 97 ? -9.299 -10.754 0.935 1.00 91.81 97 ALA A C 1
ATOM 788 O O . ALA A 1 97 ? -10.035 -11.481 0.268 1.00 91.81 97 ALA A O 1
ATOM 789 N N . TYR A 1 98 ? -9.225 -10.834 2.267 1.00 91.81 98 TYR A N 1
ATOM 790 C CA . TYR A 1 98 ? -10.044 -11.757 3.049 1.00 91.81 98 TYR A CA 1
ATOM 791 C C . TYR A 1 98 ? -11.538 -11.546 2.799 1.00 91.81 98 TYR A C 1
ATOM 793 O O . TYR A 1 98 ? -12.248 -12.502 2.473 1.00 91.81 98 TYR A O 1
ATOM 801 N N . LYS A 1 99 ? -12.014 -10.300 2.919 1.00 89.56 99 LYS A N 1
ATOM 802 C CA . LYS A 1 99 ? -13.430 -9.981 2.716 1.00 89.56 99 LYS A CA 1
ATOM 803 C C . LYS A 1 99 ? -13.884 -10.386 1.322 1.00 89.56 99 LYS A C 1
ATOM 805 O O . LYS A 1 99 ? -14.880 -11.088 1.221 1.00 89.56 99 LYS A O 1
ATOM 810 N N . TYR A 1 100 ? -13.102 -10.065 0.293 1.00 88.81 100 TYR A N 1
ATOM 811 C CA . TYR A 1 100 ? -13.404 -10.382 -1.103 1.00 88.81 100 TYR A CA 1
ATOM 812 C C . TYR A 1 100 ? -13.137 -11.828 -1.521 1.00 88.81 100 TYR A C 1
ATOM 814 O O . TYR A 1 100 ? -13.349 -12.154 -2.687 1.00 88.81 100 TYR A O 1
ATOM 822 N N . LYS A 1 101 ? -12.701 -12.700 -0.601 1.00 91.75 101 LYS A N 1
ATOM 823 C CA . LYS A 1 101 ? -12.321 -14.088 -0.906 1.00 91.75 101 LYS A CA 1
ATOM 824 C C . LYS A 1 101 ? -11.304 -14.157 -2.053 1.00 91.75 101 LYS A C 1
ATOM 826 O O . LYS A 1 101 ? -11.385 -14.995 -2.947 1.00 91.75 101 LYS A O 1
ATOM 831 N N . ILE A 1 102 ? -10.314 -13.266 -1.996 1.00 93.94 102 ILE A N 1
ATOM 832 C CA . ILE A 1 102 ? -9.174 -13.216 -2.913 1.00 93.94 102 ILE A CA 1
ATOM 833 C C . ILE A 1 102 ? -7.934 -13.644 -2.127 1.00 93.94 102 ILE A C 1
ATOM 835 O O . ILE A 1 102 ? -7.668 -13.069 -1.069 1.00 93.94 102 ILE A O 1
ATOM 839 N N . PRO A 1 103 ? -7.172 -14.650 -2.587 1.00 97.06 103 PRO A N 1
ATOM 840 C CA . PRO A 1 103 ? -5.899 -14.998 -1.972 1.00 97.06 103 PRO A CA 1
ATOM 841 C C . PRO A 1 103 ? -4.978 -13.780 -1.886 1.00 97.06 103 PRO A C 1
ATOM 843 O O . PRO A 1 103 ? -4.837 -13.029 -2.854 1.00 97.06 103 PRO A O 1
ATOM 846 N N . TYR A 1 104 ? -4.351 -13.593 -0.730 1.00 97.19 104 TYR A N 1
ATOM 847 C CA . TYR A 1 104 ? -3.398 -12.518 -0.492 1.00 97.19 104 TYR A CA 1
ATOM 848 C C . TYR A 1 104 ? -1.972 -13.055 -0.574 1.00 97.19 104 TYR A C 1
ATOM 850 O O . TYR A 1 104 ? -1.643 -14.022 0.106 1.00 97.19 104 TYR A O 1
ATOM 858 N N . LEU A 1 105 ? -1.117 -12.443 -1.385 1.00 97.44 105 LEU A N 1
ATOM 859 C CA . LEU A 1 105 ? 0.306 -12.757 -1.453 1.00 97.44 105 LEU A CA 1
ATOM 860 C C . LEU A 1 105 ? 1.105 -11.560 -0.952 1.00 97.44 105 LEU A C 1
ATOM 862 O O . LEU A 1 105 ? 1.090 -10.497 -1.565 1.00 97.44 105 LEU A O 1
ATOM 866 N N . LYS A 1 106 ? 1.854 -11.759 0.128 1.00 95.25 106 LYS A N 1
ATOM 867 C CA . LYS A 1 106 ? 2.816 -10.777 0.617 1.00 95.25 106 LYS A CA 1
ATOM 868 C C . LYS A 1 106 ? 4.228 -11.187 0.227 1.00 95.25 106 LYS A C 1
ATOM 870 O O . LYS A 1 106 ? 4.644 -12.307 0.517 1.00 95.25 106 LYS A O 1
ATOM 875 N N . ILE A 1 107 ? 4.967 -10.277 -0.397 1.00 94.94 107 ILE A N 1
ATOM 876 C CA . ILE A 1 107 ? 6.380 -10.462 -0.717 1.00 94.94 107 ILE A CA 1
ATOM 877 C C . ILE A 1 107 ? 7.182 -9.456 0.093 1.00 94.94 107 ILE A C 1
ATOM 879 O O . ILE A 1 107 ? 7.139 -8.249 -0.154 1.00 94.94 107 ILE A O 1
ATOM 883 N N . SER A 1 108 ? 7.863 -9.956 1.117 1.00 93.12 108 SER A N 1
ATOM 884 C CA . SER A 1 108 ? 8.571 -9.119 2.082 1.00 93.12 108 SER A CA 1
ATOM 885 C C . SER A 1 108 ? 9.684 -9.895 2.778 1.00 93.12 108 SER A C 1
ATOM 887 O O . SER A 1 108 ? 9.601 -11.124 2.854 1.00 93.12 108 SER A O 1
ATOM 889 N N . PRO A 1 109 ? 10.712 -9.222 3.320 1.00 90.88 109 PRO A N 1
ATOM 890 C CA . PRO A 1 109 ? 11.717 -9.897 4.130 1.00 90.88 109 PRO A CA 1
ATOM 891 C C . PRO A 1 109 ? 11.090 -10.472 5.407 1.00 90.88 109 PRO A C 1
ATOM 893 O O . PRO A 1 109 ? 10.209 -9.848 6.001 1.00 90.88 109 PRO A O 1
ATOM 896 N N . MET A 1 110 ? 11.567 -11.641 5.845 1.00 86.44 110 MET A N 1
ATOM 897 C CA . MET A 1 110 ? 11.251 -12.189 7.175 1.00 86.44 110 MET A CA 1
ATOM 898 C C . MET A 1 110 ? 11.963 -11.413 8.281 1.00 86.44 110 MET A C 1
ATOM 900 O O . MET A 1 110 ? 11.400 -11.147 9.342 1.00 86.44 110 MET A O 1
ATOM 904 N N . GLU A 1 111 ? 13.210 -11.028 8.011 1.00 82.19 111 GLU A N 1
ATOM 905 C CA . GLU A 1 111 ? 14.031 -10.213 8.890 1.00 82.19 111 GLU A CA 1
ATOM 906 C C . GLU A 1 111 ? 14.762 -9.161 8.059 1.00 82.19 111 GLU A C 1
ATOM 908 O O . GLU A 1 111 ? 15.476 -9.471 7.101 1.00 82.19 111 GLU A O 1
ATOM 913 N N . LYS A 1 112 ? 14.601 -7.894 8.441 1.00 85.12 112 LYS A N 1
ATOM 914 C CA . LYS A 1 112 ? 15.352 -6.790 7.848 1.00 85.12 112 LYS A CA 1
ATOM 915 C C . LYS A 1 112 ? 15.712 -5.760 8.903 1.00 85.12 112 LYS A C 1
ATOM 917 O O . LYS A 1 112 ? 14.855 -5.307 9.665 1.00 85.12 112 LYS A O 1
ATOM 922 N N . LYS A 1 113 ? 16.981 -5.359 8.934 1.00 80.31 113 LYS A N 1
ATOM 923 C CA . LYS A 1 113 ? 17.513 -4.363 9.866 1.00 80.31 113 LYS A CA 1
ATOM 924 C C . LYS A 1 113 ? 17.457 -2.958 9.286 1.00 80.31 113 LYS A C 1
ATOM 926 O O . LYS A 1 113 ? 17.340 -2.735 8.083 1.00 80.31 113 LYS A O 1
ATOM 931 N N . SER A 1 114 ? 17.529 -1.981 10.182 1.00 76.25 114 SER A N 1
ATOM 932 C CA . SER A 1 114 ? 17.630 -0.579 9.800 1.00 76.25 114 SER A CA 1
ATOM 933 C C . SER A 1 114 ? 19.040 -0.229 9.326 1.00 76.25 114 SER A C 1
ATOM 935 O O . SER A 1 114 ? 20.015 -0.644 9.940 1.00 76.25 114 SER A O 1
ATOM 937 N N . GLN A 1 115 ? 19.140 0.623 8.305 1.00 72.75 115 GLN A N 1
ATOM 938 C CA . GLN A 1 115 ? 20.414 1.121 7.769 1.00 72.75 115 GLN A CA 1
ATOM 939 C C . GLN A 1 115 ? 21.211 2.002 8.745 1.00 72.75 115 GLN A C 1
ATOM 941 O O . GLN A 1 115 ? 22.426 2.118 8.605 1.00 72.75 115 GLN A O 1
ATOM 946 N N . THR A 1 116 ? 20.549 2.682 9.688 1.00 65.50 116 THR A N 1
ATOM 947 C CA . THR A 1 116 ? 21.192 3.703 10.550 1.00 65.50 116 THR A CA 1
ATOM 948 C C . THR A 1 116 ? 21.048 3.471 12.036 1.00 65.50 116 THR A C 1
ATOM 950 O O . THR A 1 116 ? 21.658 4.194 12.823 1.00 65.50 116 THR A O 1
ATOM 953 N N . ALA A 1 117 ? 20.206 2.531 12.439 1.00 58.59 117 ALA A N 1
ATOM 954 C CA . ALA A 1 117 ? 19.828 2.398 13.836 1.00 58.59 117 ALA A CA 1
ATOM 955 C C . ALA A 1 117 ? 19.862 0.956 14.341 1.00 58.59 117 ALA A C 1
ATOM 957 O O . ALA A 1 117 ? 19.428 0.742 15.467 1.00 58.59 117 ALA A O 1
ATOM 958 N N . ASP A 1 118 ? 20.392 0.001 13.566 1.00 62.22 118 ASP A N 1
ATOM 959 C CA . ASP A 1 118 ? 20.484 -1.417 13.940 1.00 62.22 118 ASP A CA 1
ATOM 960 C C . ASP A 1 118 ? 19.168 -1.914 14.581 1.00 62.22 118 ASP A C 1
ATOM 962 O O . ASP A 1 118 ? 18.097 -1.822 13.969 1.00 62.22 118 ASP A O 1
ATOM 966 N N . ASP A 1 119 ? 19.231 -2.368 15.838 1.00 56.44 119 ASP A N 1
ATOM 967 C CA . ASP A 1 119 ? 18.095 -2.818 16.654 1.00 56.44 119 ASP A CA 1
ATOM 968 C C . ASP A 1 119 ? 17.425 -1.709 17.487 1.00 56.44 119 ASP A C 1
ATOM 970 O O . ASP A 1 119 ? 16.432 -1.948 18.169 1.00 56.44 119 ASP A O 1
ATOM 974 N N . LYS A 1 120 ? 17.918 -0.469 17.425 1.00 55.25 120 LYS A N 1
ATOM 975 C CA . LYS A 1 120 ? 17.402 0.693 18.175 1.00 55.25 120 LYS A CA 1
ATOM 976 C C . LYS A 1 120 ? 16.304 1.455 17.420 1.00 55.25 120 LYS A C 1
ATOM 978 O O . LYS A 1 120 ? 16.155 2.668 17.592 1.00 55.25 120 LYS A O 1
ATOM 983 N N . PHE A 1 121 ? 15.536 0.778 16.566 1.00 60.62 121 PHE A N 1
ATOM 984 C CA . PHE A 1 121 ? 14.384 1.392 15.901 1.00 60.62 121 PHE A CA 1
ATOM 985 C C . PHE A 1 121 ? 13.162 1.441 16.828 1.00 60.62 121 PHE A C 1
ATOM 987 O O . PHE A 1 121 ? 12.951 0.571 17.668 1.00 60.62 121 PHE A O 1
ATOM 994 N N . GLY A 1 122 ? 12.335 2.478 16.674 1.00 57.88 122 GLY A N 1
ATOM 995 C CA . GLY A 1 122 ? 11.001 2.490 17.279 1.00 57.88 122 GLY A CA 1
ATOM 996 C C . GLY A 1 122 ? 10.026 1.637 16.461 1.00 57.88 122 GLY A C 1
ATOM 997 O O . GLY A 1 122 ? 10.244 1.464 15.267 1.00 57.88 122 GLY A O 1
ATOM 998 N N . GLY A 1 123 ? 8.944 1.162 17.082 1.00 65.31 123 GLY A N 1
ATOM 999 C CA . GLY A 1 123 ? 7.853 0.472 16.376 1.00 65.31 123 GLY A CA 1
ATOM 1000 C C . GLY A 1 123 ? 7.609 -0.982 16.778 1.00 65.31 123 GLY A C 1
ATOM 1001 O O . GLY A 1 123 ? 6.695 -1.569 16.227 1.00 65.31 123 GLY A O 1
ATOM 1002 N N . GLY A 1 124 ? 8.369 -1.540 17.729 1.00 73.75 124 GLY A N 1
ATOM 1003 C CA . GLY A 1 124 ? 8.155 -2.906 18.235 1.00 73.75 124 GLY A CA 1
ATOM 1004 C C . GLY A 1 124 ? 8.549 -4.012 17.243 1.00 73.75 124 GLY A C 1
ATOM 1005 O O . GLY A 1 124 ? 8.840 -3.733 16.081 1.00 73.75 124 GLY A O 1
ATOM 1006 N N . ARG A 1 125 ? 8.635 -5.253 17.738 1.00 78.00 125 ARG A N 1
ATOM 1007 C CA . ARG A 1 125 ? 8.927 -6.490 16.975 1.00 78.00 125 ARG A CA 1
ATOM 1008 C C . ARG A 1 125 ? 8.197 -7.699 17.590 1.00 78.00 125 ARG A C 1
ATOM 1010 O O . ARG A 1 125 ? 8.753 -8.786 17.719 1.00 78.00 125 ARG A O 1
ATOM 1017 N N . LEU A 1 126 ? 6.999 -7.464 18.111 1.00 82.00 126 LEU A N 1
ATOM 1018 C CA . LEU A 1 126 ? 6.145 -8.474 18.734 1.00 82.00 126 LEU A CA 1
ATOM 1019 C C . LEU A 1 126 ? 5.310 -9.252 17.707 1.00 82.00 126 LEU A C 1
ATOM 1021 O O . LEU A 1 126 ? 4.825 -10.341 18.028 1.00 82.00 126 LEU A O 1
ATOM 1025 N N . LEU A 1 127 ? 5.154 -8.699 16.502 1.00 85.56 127 LEU A N 1
ATOM 1026 C CA . LEU A 1 127 ? 4.450 -9.285 15.369 1.00 85.56 127 LEU A CA 1
ATOM 1027 C C . LEU A 1 127 ? 5.415 -9.694 14.268 1.00 85.56 127 LEU A C 1
ATOM 1029 O O . LEU A 1 127 ? 6.310 -8.949 13.877 1.00 85.56 127 LEU A O 1
ATOM 1033 N N . SER A 1 128 ? 5.156 -10.873 13.727 1.00 86.94 128 SER A N 1
ATOM 1034 C CA . SER A 1 128 ? 5.791 -11.399 12.529 1.00 86.94 128 SER A CA 1
ATOM 1035 C C . SER A 1 128 ? 4.767 -11.573 11.408 1.00 86.94 128 SER A C 1
ATOM 1037 O O . SER A 1 128 ? 3.556 -11.624 11.644 1.00 86.94 128 SER A O 1
ATOM 1039 N N . VAL A 1 129 ? 5.248 -11.744 10.177 1.00 90.00 129 VAL A N 1
ATOM 1040 C CA . VAL A 1 129 ? 4.388 -12.150 9.057 1.00 90.00 129 VAL A CA 1
ATOM 1041 C C . VAL A 1 129 ? 3.733 -13.514 9.307 1.00 90.00 129 VAL A C 1
ATOM 1043 O O . VAL A 1 129 ? 2.586 -13.723 8.929 1.00 90.00 129 VAL A O 1
ATOM 1046 N N . ASN A 1 130 ? 4.393 -14.417 10.037 1.00 91.44 130 ASN A N 1
ATOM 1047 C CA . ASN A 1 130 ? 3.813 -15.709 10.406 1.00 91.44 130 ASN A CA 1
ATOM 1048 C C . ASN A 1 130 ? 2.605 -15.555 11.339 1.00 91.44 130 ASN A C 1
ATOM 1050 O O . ASN A 1 130 ? 1.639 -16.305 11.203 1.00 91.44 130 ASN A O 1
ATOM 1054 N N . ASP A 1 131 ? 2.608 -14.552 12.226 1.00 90.50 131 ASP A N 1
ATOM 1055 C CA . ASP A 1 131 ? 1.425 -14.230 13.029 1.00 90.50 131 ASP A CA 1
ATOM 1056 C C . ASP A 1 131 ? 0.268 -13.760 12.123 1.00 90.50 131 ASP A C 1
ATOM 1058 O O . ASP A 1 131 ? -0.868 -14.192 12.316 1.00 90.50 131 ASP A O 1
ATOM 1062 N N . GLN A 1 132 ? 0.539 -12.955 11.085 1.00 92.00 132 GLN A N 1
ATOM 1063 C CA . GLN A 1 132 ? -0.482 -12.566 10.094 1.00 92.00 132 GLN A CA 1
ATOM 1064 C C . GLN A 1 132 ? -1.052 -13.783 9.358 1.00 92.00 132 GLN A C 1
ATOM 1066 O O . GLN A 1 132 ? -2.270 -13.903 9.265 1.00 92.00 132 GLN A O 1
ATOM 1071 N N . ILE A 1 133 ? -0.203 -14.708 8.892 1.00 94.00 133 ILE A N 1
ATOM 1072 C CA . ILE A 1 133 ? -0.639 -15.925 8.186 1.00 94.00 133 ILE A CA 1
ATOM 1073 C C . ILE A 1 133 ? -1.542 -16.779 9.086 1.00 94.00 133 ILE A C 1
ATOM 1075 O O . ILE A 1 133 ? -2.615 -17.207 8.661 1.00 94.00 133 ILE A O 1
ATOM 1079 N N . ILE A 1 134 ? -1.138 -17.002 10.342 1.00 93.69 134 ILE A N 1
ATOM 1080 C CA . ILE A 1 134 ? -1.914 -17.797 11.304 1.00 93.69 134 ILE A CA 1
ATOM 1081 C C . ILE A 1 134 ? -3.274 -17.152 11.577 1.00 93.69 134 ILE A C 1
ATOM 1083 O O . ILE A 1 134 ? -4.301 -17.832 11.537 1.00 93.69 134 ILE A O 1
ATOM 1087 N N . HIS A 1 135 ? -3.301 -15.847 11.849 1.00 91.94 135 HIS A N 1
ATOM 1088 C CA . HIS A 1 135 ? -4.549 -15.151 12.148 1.00 91.94 135 HIS A CA 1
ATOM 1089 C C . HIS A 1 135 ? -5.457 -15.016 10.929 1.00 91.94 135 HIS A C 1
ATOM 1091 O O . HIS A 1 135 ? -6.666 -15.176 11.067 1.00 91.94 135 HIS A O 1
ATOM 1097 N N . MET A 1 136 ? -4.887 -14.824 9.741 1.00 93.56 136 MET A N 1
ATOM 1098 C CA . MET A 1 136 ? -5.636 -14.887 8.495 1.00 93.56 136 MET A CA 1
ATOM 1099 C C . MET A 1 136 ? -6.310 -16.255 8.335 1.00 93.56 136 MET A C 1
ATOM 1101 O O . MET A 1 136 ? -7.516 -16.324 8.101 1.00 93.56 136 MET A O 1
ATOM 1105 N N . TYR A 1 137 ? -5.565 -17.348 8.523 1.00 95.38 137 TYR A N 1
ATOM 1106 C CA . TYR A 1 137 ? -6.112 -18.700 8.403 1.00 95.38 137 TYR A CA 1
ATOM 1107 C C . TYR A 1 137 ? -7.225 -18.978 9.427 1.00 95.38 137 TYR A C 1
ATOM 1109 O O . TYR A 1 137 ? -8.243 -19.578 9.091 1.00 95.38 137 TYR A O 1
ATOM 1117 N N . ARG A 1 138 ? -7.083 -18.488 10.667 1.00 92.38 138 ARG A N 1
ATOM 1118 C CA . ARG A 1 138 ? -8.128 -18.583 11.706 1.00 92.38 138 ARG A CA 1
ATOM 1119 C C . ARG A 1 138 ? -9.432 -17.901 11.313 1.00 92.38 138 ARG A C 1
ATOM 1121 O O . ARG A 1 138 ? -10.492 -18.371 11.709 1.00 92.38 138 ARG A O 1
ATOM 1128 N N . THR A 1 139 ? -9.351 -16.830 10.531 1.00 90.88 139 THR A N 1
ATOM 1129 C CA . THR A 1 139 ? -10.524 -16.146 9.974 1.00 90.88 139 THR A CA 1
ATOM 1130 C C . THR A 1 139 ? -11.037 -16.777 8.679 1.00 90.88 139 THR A C 1
ATOM 1132 O O . THR A 1 139 ? -11.823 -16.153 7.980 1.00 90.88 139 THR A O 1
ATOM 1135 N N . ASP A 1 140 ? -10.597 -17.991 8.333 1.00 94.00 140 ASP A N 1
ATOM 1136 C CA . ASP A 1 140 ? -10.871 -18.643 7.048 1.00 94.00 140 ASP A CA 1
ATOM 1137 C C . ASP A 1 140 ? -10.427 -17.782 5.865 1.00 94.00 140 ASP A C 1
ATOM 1139 O O . ASP A 1 140 ? -11.151 -17.617 4.880 1.00 94.00 140 ASP A O 1
ATOM 1143 N N . GLY A 1 141 ? -9.247 -17.180 5.998 1.00 95.06 141 GLY A N 1
ATOM 1144 C CA . GLY A 1 141 ? -8.591 -16.401 4.969 1.00 95.06 141 GLY A CA 1
ATOM 1145 C C . GLY A 1 141 ? -7.386 -17.123 4.364 1.00 95.06 141 GLY A C 1
ATOM 1146 O O . GLY A 1 141 ? -6.714 -17.917 5.021 1.00 95.06 141 GLY A O 1
ATOM 1147 N N . VAL A 1 142 ? -7.088 -16.821 3.102 1.00 97.12 142 VAL A N 1
ATOM 1148 C CA . VAL A 1 142 ? -5.966 -17.402 2.351 1.00 97.12 142 VAL A CA 1
ATOM 1149 C C . VAL A 1 142 ? -4.864 -16.359 2.199 1.00 97.12 142 VAL A C 1
ATOM 1151 O O . VAL A 1 142 ? -5.019 -15.396 1.446 1.00 97.12 142 VAL A O 1
ATOM 1154 N N . MET A 1 143 ? -3.746 -16.568 2.895 1.00 96.62 143 MET A N 1
ATOM 1155 C CA . MET A 1 143 ? -2.544 -15.744 2.774 1.00 96.62 143 MET A CA 1
ATOM 1156 C C . MET A 1 143 ? -1.318 -16.607 2.493 1.00 96.62 143 MET A C 1
ATOM 1158 O O . MET A 1 143 ? -1.040 -17.568 3.207 1.00 96.62 143 MET A O 1
ATOM 1162 N N . TYR A 1 144 ? -0.569 -16.203 1.474 1.00 96.94 144 TYR A N 1
ATOM 1163 C CA . TYR A 1 144 ? 0.754 -16.702 1.145 1.00 96.94 144 TYR A CA 1
ATOM 1164 C C . TYR A 1 144 ? 1.793 -15.636 1.472 1.00 96.94 144 TYR A C 1
ATOM 1166 O O . TYR A 1 144 ? 1.544 -14.432 1.355 1.00 96.94 144 TYR A O 1
ATOM 1174 N N . HIS A 1 145 ? 2.984 -16.090 1.837 1.00 95.69 145 HIS A N 1
ATOM 1175 C CA . HIS A 1 145 ? 4.153 -15.240 1.974 1.00 95.69 145 HIS A CA 1
ATOM 1176 C C . HIS A 1 145 ? 5.304 -15.844 1.181 1.00 95.69 145 HIS A C 1
ATOM 1178 O O . HIS A 1 145 ? 5.509 -17.058 1.213 1.00 95.69 145 HIS A O 1
ATOM 1184 N N . ILE A 1 146 ? 6.013 -14.991 0.450 1.00 95.56 146 ILE A N 1
ATOM 1185 C CA . ILE A 1 146 ? 7.285 -15.331 -0.178 1.00 95.56 146 ILE A CA 1
ATOM 1186 C C . ILE A 1 146 ? 8.332 -14.393 0.405 1.00 95.56 146 ILE A C 1
ATOM 1188 O O . ILE A 1 146 ? 8.162 -13.170 0.413 1.00 95.56 146 ILE A O 1
ATOM 1192 N N . GLU A 1 147 ? 9.409 -14.982 0.912 1.00 93.62 147 GLU A N 1
ATOM 1193 C CA . GLU A 1 147 ? 10.504 -14.224 1.488 1.00 93.62 147 GLU A CA 1
ATOM 1194 C C . GLU A 1 147 ? 11.223 -13.421 0.402 1.00 93.62 147 GLU A C 1
ATOM 1196 O O . GLU A 1 147 ? 11.718 -13.961 -0.585 1.00 93.62 147 GLU A O 1
ATOM 1201 N N . TRP A 1 148 ? 11.287 -12.107 0.604 1.00 93.69 148 TRP A N 1
ATOM 1202 C CA . TRP A 1 148 ? 12.196 -11.249 -0.140 1.00 93.69 148 TRP A CA 1
ATOM 1203 C C . 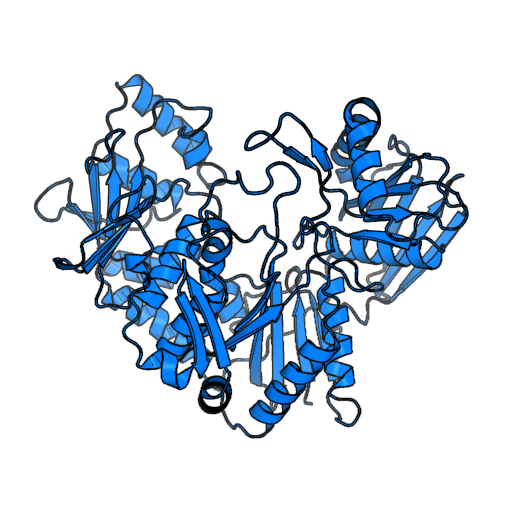TRP A 1 148 ? 13.507 -11.178 0.630 1.00 93.69 148 TRP A C 1
ATOM 1205 O O . TRP A 1 148 ? 13.656 -10.360 1.539 1.00 93.69 148 TRP A O 1
ATOM 1215 N N . GLU A 1 149 ? 14.424 -12.086 0.304 1.00 91.62 149 GLU A N 1
ATOM 1216 C CA . GLU A 1 149 ? 15.654 -12.278 1.067 1.00 91.62 149 GLU A CA 1
ATOM 1217 C C . GLU A 1 149 ? 16.421 -10.971 1.282 1.00 91.62 149 GLU A C 1
ATOM 1219 O O . GLU A 1 149 ? 16.636 -10.182 0.359 1.00 91.62 149 GLU A O 1
ATOM 1224 N N . SER A 1 150 ? 16.893 -10.766 2.508 1.00 89.88 150 SER A N 1
ATOM 1225 C CA . SER A 1 150 ? 17.823 -9.684 2.812 1.00 89.88 150 SER A CA 1
ATOM 1226 C C . SER A 1 150 ? 19.233 -10.013 2.298 1.00 89.88 150 SER A C 1
ATOM 1228 O O . SER A 1 150 ? 19.666 -11.164 2.286 1.00 89.88 150 SER A O 1
ATOM 1230 N N . MET A 1 151 ? 19.984 -8.991 1.890 1.00 86.94 151 MET A N 1
ATOM 1231 C CA . MET A 1 151 ? 21.429 -9.074 1.659 1.00 86.94 151 MET A CA 1
ATOM 1232 C C . MET A 1 151 ? 22.164 -9.444 2.956 1.00 86.94 151 MET A C 1
ATOM 1234 O O . MET A 1 151 ? 21.627 -9.262 4.045 1.00 86.94 151 MET A O 1
ATOM 1238 N N . ASP A 1 152 ? 23.430 -9.859 2.863 1.00 81.50 152 ASP A N 1
ATOM 1239 C CA . ASP A 1 152 ? 24.234 -10.286 4.024 1.00 81.50 152 ASP A CA 1
ATOM 1240 C C . ASP A 1 152 ? 24.356 -9.210 5.119 1.00 81.50 152 ASP A C 1
ATOM 1242 O O . ASP A 1 152 ? 24.424 -9.509 6.310 1.00 81.50 152 ASP A O 1
ATOM 1246 N N . ASN A 1 153 ? 24.330 -7.928 4.735 1.00 74.56 153 ASN A N 1
ATOM 1247 C CA . ASN A 1 153 ? 24.323 -6.808 5.684 1.00 74.56 153 ASN A CA 1
ATOM 1248 C C . ASN A 1 153 ? 22.963 -6.597 6.379 1.00 74.56 153 ASN A C 1
ATOM 1250 O O . ASN A 1 153 ? 22.845 -5.754 7.268 1.00 74.56 153 ASN A O 1
ATOM 1254 N N . SER A 1 154 ? 21.933 -7.350 5.988 1.00 78.19 154 SER A N 1
ATOM 1255 C CA . SER A 1 154 ? 20.541 -7.332 6.452 1.00 78.19 154 SER A CA 1
ATOM 1256 C C . SER A 1 154 ? 19.785 -6.004 6.315 1.00 78.19 154 SER A C 1
ATOM 1258 O O . SER A 1 154 ? 18.638 -5.909 6.744 1.00 78.19 154 SER A O 1
ATOM 1260 N N . ALA A 1 155 ? 20.399 -4.968 5.738 1.00 82.44 155 ALA A N 1
ATOM 1261 C CA . ALA A 1 155 ? 19.833 -3.621 5.651 1.00 82.44 155 ALA A CA 1
ATOM 1262 C C . ALA A 1 155 ? 19.091 -3.359 4.330 1.00 82.44 155 ALA A C 1
ATOM 1264 O O . ALA A 1 155 ? 18.320 -2.397 4.234 1.00 82.44 155 ALA A O 1
ATOM 1265 N N . TYR A 1 156 ? 19.310 -4.219 3.336 1.00 87.44 156 TYR A N 1
ATOM 1266 C CA . TYR A 1 156 ? 18.708 -4.149 2.008 1.00 87.44 156 TYR A CA 1
ATOM 1267 C C . TYR A 1 156 ? 18.222 -5.523 1.575 1.00 87.44 156 TYR A C 1
ATOM 1269 O O . TYR A 1 156 ? 18.764 -6.526 2.030 1.00 87.44 156 TYR A O 1
ATOM 1277 N N . VAL A 1 157 ? 17.241 -5.566 0.683 1.00 89.88 157 VAL A N 1
ATOM 1278 C CA . VAL A 1 157 ? 16.787 -6.807 0.054 1.00 89.88 157 VAL A CA 1
ATOM 1279 C C . VAL A 1 157 ? 17.581 -7.138 -1.218 1.00 89.88 157 VAL A C 1
ATOM 1281 O O . VAL A 1 157 ? 18.112 -6.252 -1.902 1.00 89.88 157 VAL A O 1
ATOM 1284 N N . LYS A 1 158 ? 17.695 -8.435 -1.517 1.00 89.81 158 LYS A N 1
ATOM 1285 C CA . LYS A 1 158 ? 18.271 -8.963 -2.757 1.00 89.81 158 LYS A CA 1
ATOM 1286 C C . LYS A 1 158 ? 17.254 -8.805 -3.881 1.00 89.81 158 LYS A C 1
ATOM 1288 O O . LYS A 1 158 ? 16.132 -9.293 -3.778 1.00 89.81 158 LYS A O 1
ATOM 1293 N N . ASN A 1 159 ? 17.651 -8.134 -4.956 1.00 90.19 159 ASN A N 1
ATOM 1294 C CA . ASN A 1 159 ? 16.767 -7.884 -6.094 1.00 90.19 159 ASN A CA 1
ATOM 1295 C C . ASN A 1 159 ? 17.210 -8.719 -7.288 1.00 90.19 159 ASN A C 1
ATOM 1297 O O . ASN A 1 159 ? 18.412 -8.927 -7.472 1.00 90.19 159 ASN A O 1
ATOM 1301 N N . ALA A 1 160 ? 16.249 -9.135 -8.108 1.00 89.25 160 ALA A N 1
ATOM 1302 C CA . ALA A 1 160 ? 16.522 -9.825 -9.359 1.00 89.25 160 ALA A CA 1
ATOM 1303 C C . ALA A 1 160 ? 17.373 -8.939 -10.287 1.00 89.25 160 ALA A C 1
ATOM 1305 O O . ALA A 1 160 ? 17.138 -7.735 -10.413 1.00 89.25 160 ALA A O 1
ATOM 1306 N N . GLU A 1 161 ? 18.363 -9.531 -10.960 1.00 84.25 161 GLU A N 1
ATOM 1307 C CA . GLU A 1 161 ? 19.363 -8.772 -11.729 1.00 84.25 161 GLU A CA 1
ATOM 1308 C C . GLU A 1 161 ? 18.748 -7.968 -12.888 1.00 84.25 161 GLU A C 1
ATOM 1310 O O . GLU A 1 161 ? 19.119 -6.813 -13.103 1.00 84.25 161 GLU A O 1
ATOM 1315 N N . LEU A 1 162 ? 17.777 -8.549 -13.600 1.00 87.06 162 LEU A N 1
ATOM 1316 C CA . LEU A 1 162 ? 17.066 -7.892 -14.707 1.00 87.06 162 LEU A CA 1
ATOM 1317 C C . LEU A 1 162 ? 15.905 -6.998 -14.235 1.00 87.06 162 LEU A C 1
ATOM 1319 O O . LEU A 1 162 ? 15.464 -6.105 -14.966 1.00 87.06 162 LEU A O 1
ATOM 1323 N N . TYR A 1 163 ? 15.450 -7.199 -12.994 1.00 90.81 163 TYR A N 1
ATOM 1324 C CA . TYR A 1 163 ? 14.293 -6.527 -12.402 1.00 90.81 163 TYR A CA 1
ATOM 1325 C C . TYR A 1 163 ? 14.646 -5.932 -11.031 1.00 90.81 163 TYR A C 1
ATOM 1327 O O . TYR A 1 163 ? 14.249 -6.475 -9.999 1.00 90.81 163 TYR A O 1
ATOM 1335 N N . PRO A 1 164 ? 15.393 -4.812 -10.977 1.00 88.44 164 PRO A N 1
ATOM 1336 C CA . PRO A 1 164 ? 15.941 -4.279 -9.732 1.00 88.44 164 PRO A CA 1
ATOM 1337 C C . PRO A 1 164 ? 14.918 -3.768 -8.707 1.00 88.44 164 PRO A C 1
ATOM 1339 O O . PRO A 1 164 ? 15.334 -3.394 -7.616 1.00 88.44 164 PRO A O 1
ATOM 1342 N N . SER A 1 165 ? 13.622 -3.722 -9.017 1.00 89.12 165 SER A N 1
ATOM 1343 C CA . SER A 1 165 ? 12.514 -3.476 -8.074 1.00 89.12 165 SER A CA 1
ATOM 1344 C C . SER A 1 165 ? 11.733 -4.739 -7.696 1.00 89.12 165 SER A C 1
ATOM 1346 O O . SER A 1 165 ? 10.687 -4.640 -7.054 1.00 89.12 165 SER A O 1
ATOM 1348 N N . CYS A 1 166 ? 12.212 -5.918 -8.098 1.00 92.50 166 CYS A N 1
ATOM 1349 C CA . CYS A 1 166 ? 11.575 -7.209 -7.860 1.00 92.50 166 CYS A CA 1
ATOM 1350 C C . CYS A 1 166 ? 12.490 -8.147 -7.058 1.00 92.50 166 CYS A C 1
ATOM 1352 O O . CYS A 1 166 ? 13.717 -8.021 -7.123 1.00 92.50 166 CYS A O 1
ATOM 1354 N N . PRO A 1 167 ? 11.909 -9.102 -6.317 1.00 91.56 167 PRO A N 1
ATOM 1355 C CA . PRO A 1 167 ? 12.662 -10.114 -5.586 1.00 91.56 167 PRO A CA 1
ATOM 1356 C C . PRO A 1 167 ? 13.311 -11.141 -6.512 1.00 91.56 167 PRO A C 1
ATOM 1358 O O . PRO A 1 167 ? 12.788 -11.457 -7.580 1.00 91.56 167 PRO A O 1
ATOM 1361 N N . ASP A 1 168 ? 14.415 -11.725 -6.056 1.00 89.94 168 ASP A N 1
ATOM 1362 C CA . ASP A 1 168 ? 15.051 -12.872 -6.709 1.00 89.94 168 ASP A CA 1
ATOM 1363 C C . ASP A 1 168 ? 14.402 -14.201 -6.267 1.00 89.94 168 ASP A C 1
ATOM 1365 O O . ASP A 1 168 ? 15.038 -15.052 -5.659 1.00 89.94 168 ASP A O 1
ATOM 1369 N N . CYS A 1 169 ? 13.089 -14.341 -6.491 1.00 87.69 169 CYS A N 1
ATOM 1370 C CA . CYS A 1 169 ? 12.286 -15.505 -6.065 1.00 87.69 169 CYS A CA 1
ATOM 1371 C C . CYS A 1 169 ? 11.332 -16.013 -7.163 1.00 87.69 169 CYS A C 1
ATOM 1373 O O . CYS A 1 169 ? 10.211 -16.475 -6.917 1.00 87.69 169 CYS A O 1
ATOM 1375 N N . ALA A 1 170 ? 11.756 -15.884 -8.425 1.00 89.38 170 ALA A N 1
ATOM 1376 C CA . ALA A 1 170 ? 10.986 -16.362 -9.572 1.00 89.38 170 ALA A CA 1
ATOM 1377 C C . ALA A 1 170 ? 10.581 -17.854 -9.465 1.00 89.38 170 ALA A C 1
ATOM 1379 O O . ALA A 1 170 ? 9.436 -18.163 -9.807 1.00 89.38 170 ALA A O 1
ATOM 1380 N N . PRO A 1 171 ? 11.430 -18.782 -8.966 1.00 93.50 171 PRO A N 1
ATOM 1381 C CA . PRO A 1 171 ? 11.047 -20.187 -8.806 1.00 93.50 171 PRO A CA 1
ATOM 1382 C C . PRO A 1 171 ? 9.900 -20.415 -7.806 1.00 93.50 171 PRO A C 1
ATOM 1384 O O . PRO A 1 171 ? 8.963 -21.165 -8.096 1.00 93.50 171 PRO A O 1
ATOM 1387 N N . GLU A 1 172 ? 9.939 -19.759 -6.645 1.00 95.44 172 GLU A N 1
ATOM 1388 C CA . GLU A 1 172 ? 8.912 -19.838 -5.601 1.00 95.44 172 GLU A CA 1
ATOM 1389 C C . GLU A 1 172 ? 7.586 -19.272 -6.109 1.00 95.44 172 GLU A C 1
ATOM 1391 O O . GLU A 1 172 ? 6.534 -19.901 -5.951 1.00 95.44 172 GLU A O 1
ATOM 1396 N N . LEU A 1 173 ? 7.642 -18.123 -6.792 1.00 96.06 173 LEU A N 1
ATOM 1397 C CA . LEU A 1 173 ? 6.478 -17.523 -7.438 1.00 96.06 173 LEU A CA 1
ATOM 1398 C C . LEU A 1 173 ? 5.897 -18.446 -8.513 1.00 96.06 173 LEU A C 1
ATOM 1400 O O . LEU A 1 173 ? 4.684 -18.644 -8.544 1.00 96.06 173 LEU A O 1
ATOM 1404 N N . ALA A 1 174 ? 6.730 -19.060 -9.358 1.00 96.25 174 ALA A N 1
ATOM 1405 C CA . ALA A 1 174 ? 6.271 -19.998 -10.382 1.00 96.25 174 ALA A CA 1
ATOM 1406 C C . ALA A 1 174 ? 5.568 -21.219 -9.763 1.00 96.25 174 ALA A C 1
ATOM 1408 O O . ALA A 1 174 ? 4.530 -21.661 -10.258 1.00 96.25 174 ALA A O 1
ATOM 1409 N N . SER A 1 175 ? 6.095 -21.747 -8.654 1.00 96.25 175 SER A N 1
ATOM 1410 C CA . SER A 1 175 ? 5.470 -22.845 -7.907 1.00 96.25 175 SER A CA 1
ATOM 1411 C C . SER A 1 175 ? 4.099 -22.452 -7.346 1.00 96.25 175 SER A C 1
ATOM 1413 O O . SER A 1 175 ? 3.116 -23.179 -7.526 1.00 96.25 175 SER A O 1
ATOM 1415 N N . LEU A 1 176 ? 4.004 -21.266 -6.734 1.00 97.06 176 LEU A N 1
ATOM 1416 C CA . LEU A 1 176 ? 2.742 -20.732 -6.233 1.00 97.06 176 LEU A CA 1
ATOM 1417 C C . LEU A 1 176 ? 1.734 -20.529 -7.370 1.00 97.06 176 LEU A C 1
ATOM 1419 O O . LEU A 1 176 ? 0.616 -21.035 -7.286 1.00 97.06 176 LEU A O 1
ATOM 1423 N N . PHE A 1 177 ? 2.118 -19.851 -8.454 1.00 97.31 177 PHE A N 1
ATOM 1424 C CA . PHE A 1 177 ? 1.226 -19.604 -9.588 1.00 97.31 177 PHE A CA 1
ATOM 1425 C C . PHE A 1 177 ? 0.765 -20.890 -10.261 1.00 97.31 177 PHE A C 1
ATOM 1427 O O . PHE A 1 177 ? -0.402 -20.975 -10.636 1.00 97.31 177 PHE A O 1
ATOM 1434 N N . ARG A 1 178 ? 1.615 -21.919 -10.342 1.00 96.19 178 ARG A N 1
ATOM 1435 C CA . ARG A 1 178 ? 1.191 -23.252 -10.786 1.00 96.19 178 ARG A CA 1
ATOM 1436 C C . ARG A 1 178 ? 0.061 -23.787 -9.908 1.00 96.19 178 ARG A C 1
ATOM 1438 O O . ARG A 1 178 ? -0.979 -24.172 -10.430 1.00 96.19 178 ARG A O 1
ATOM 1445 N N . CYS A 1 179 ? 0.211 -23.729 -8.583 1.00 96.06 179 CYS A N 1
ATOM 1446 C CA . CYS A 1 179 ? -0.835 -24.160 -7.655 1.00 96.06 179 CYS A CA 1
ATOM 1447 C C . CYS A 1 179 ? -2.134 -23.350 -7.814 1.00 96.06 179 CYS A C 1
ATOM 1449 O O . CYS A 1 179 ? -3.216 -23.939 -7.869 1.00 96.06 179 CYS A O 1
ATOM 1451 N N . LEU A 1 180 ? -2.046 -22.018 -7.904 1.00 97.00 180 LEU A N 1
ATOM 1452 C CA . LEU A 1 180 ? -3.212 -21.140 -8.046 1.00 97.00 180 LEU A CA 1
ATOM 1453 C C . LEU A 1 180 ? -3.961 -21.420 -9.358 1.00 97.00 180 LEU A C 1
ATOM 1455 O O . LEU A 1 180 ? -5.168 -21.665 -9.341 1.00 97.00 180 LEU A O 1
ATOM 1459 N N . LEU A 1 181 ? -3.236 -21.463 -10.480 1.00 94.69 181 LEU A N 1
ATOM 1460 C CA . LEU A 1 181 ? -3.800 -21.665 -11.817 1.00 94.69 181 LEU A CA 1
ATOM 1461 C C . LEU A 1 181 ? -4.387 -23.075 -11.993 1.00 94.69 181 LEU A C 1
ATOM 1463 O O . LEU A 1 181 ? -5.503 -23.217 -12.484 1.00 94.69 181 LEU A O 1
ATOM 1467 N N . GLU A 1 182 ? -3.715 -24.121 -11.507 1.00 93.94 182 GLU A N 1
ATOM 1468 C CA . GLU A 1 182 ? -4.268 -25.484 -11.526 1.00 93.94 182 GLU A CA 1
ATOM 1469 C C . GLU A 1 182 ? -5.509 -25.637 -10.633 1.00 93.94 182 GLU A C 1
ATOM 1471 O O . GLU A 1 182 ? -6.338 -26.523 -10.859 1.00 93.94 182 GLU A O 1
ATOM 1476 N N . THR A 1 183 ? -5.629 -24.821 -9.580 1.00 95.50 183 THR A N 1
ATOM 1477 C CA . THR A 1 183 ? -6.790 -24.853 -8.682 1.00 95.50 183 THR A CA 1
ATOM 1478 C C . THR A 1 183 ? -7.980 -24.154 -9.323 1.00 95.50 183 THR A C 1
ATOM 1480 O O . THR A 1 183 ? -9.051 -24.753 -9.395 1.00 95.50 183 THR A O 1
ATOM 1483 N N . ILE A 1 184 ? -7.805 -22.932 -9.836 1.00 92.56 184 ILE A N 1
ATOM 1484 C CA . ILE A 1 184 ? -8.905 -22.170 -10.447 1.00 92.56 184 ILE A CA 1
ATOM 1485 C C . ILE A 1 184 ? -9.456 -22.847 -11.713 1.00 92.56 184 ILE A C 1
ATOM 1487 O O . ILE A 1 184 ? -10.653 -22.772 -11.989 1.00 92.56 184 ILE A O 1
ATOM 1491 N N . GLU A 1 185 ? -8.623 -23.596 -12.445 1.00 90.19 185 GLU A N 1
ATOM 1492 C CA . GLU A 1 185 ? -9.063 -24.408 -13.588 1.00 90.19 185 GLU A CA 1
ATOM 1493 C C . GLU A 1 185 ? -10.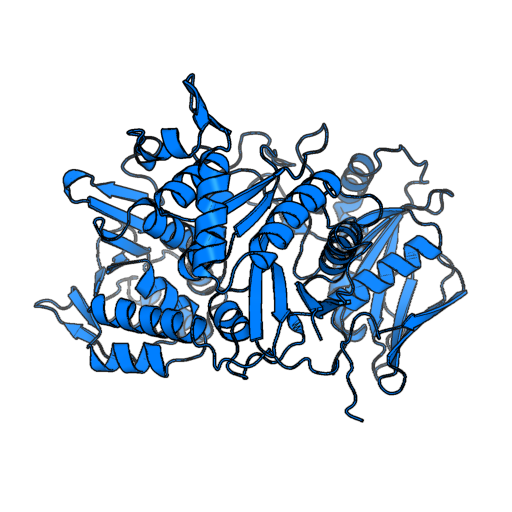089 -25.481 -13.222 1.00 90.19 185 GLU A C 1
ATOM 1495 O O . GLU A 1 185 ? -10.946 -25.811 -14.040 1.00 90.19 185 GLU A O 1
ATOM 1500 N N . LYS A 1 186 ? -10.028 -25.999 -11.993 1.00 90.62 186 LYS A N 1
ATOM 1501 C CA . LYS A 1 186 ? -10.921 -27.052 -11.490 1.00 90.62 186 LYS A CA 1
ATOM 1502 C C . LYS A 1 186 ? -12.172 -26.497 -10.808 1.00 90.62 186 LYS A C 1
ATOM 1504 O O . LYS A 1 186 ? -12.987 -27.280 -10.330 1.00 90.62 186 LYS A O 1
ATOM 1509 N N . CYS A 1 187 ? -12.312 -25.173 -10.732 1.00 89.75 187 CYS A N 1
ATOM 1510 C CA . CYS A 1 187 ? -13.375 -24.506 -9.985 1.00 89.75 187 CYS A CA 1
ATOM 1511 C C . CYS A 1 187 ? -14.373 -23.808 -10.913 1.00 89.75 187 CYS A C 1
ATOM 1513 O O . CYS A 1 187 ? -14.003 -23.159 -11.898 1.00 89.75 187 CYS A O 1
ATOM 1515 N N . GLU A 1 188 ? -15.654 -23.887 -10.552 1.00 79.69 188 GLU A N 1
ATOM 1516 C CA . GLU A 1 188 ? -16.736 -23.208 -11.274 1.00 79.69 188 GLU A CA 1
ATOM 1517 C C . GLU A 1 188 ? -16.935 -21.754 -10.819 1.00 79.69 188 GLU A C 1
ATOM 1519 O O . GLU A 1 188 ? -17.376 -20.903 -11.600 1.00 79.69 188 GLU A O 1
ATOM 1524 N N . ASN A 1 189 ? -16.616 -21.468 -9.554 1.00 81.94 189 ASN A N 1
ATOM 1525 C CA . ASN A 1 189 ? -16.812 -20.178 -8.900 1.00 81.94 189 ASN A CA 1
ATOM 1526 C C . ASN A 1 189 ? -15.654 -19.853 -7.932 1.00 81.94 189 ASN A C 1
ATOM 1528 O O . ASN A 1 189 ? -14.792 -20.691 -7.656 1.00 81.94 189 ASN A O 1
ATOM 1532 N N . ILE A 1 190 ? -15.631 -18.609 -7.445 1.00 84.69 190 ILE A N 1
ATOM 1533 C CA . ILE A 1 190 ? -14.569 -18.096 -6.569 1.00 84.69 190 ILE A CA 1
ATOM 1534 C C . ILE A 1 190 ? -14.610 -18.698 -5.158 1.00 84.69 190 ILE A C 1
ATOM 1536 O O . ILE A 1 190 ? -13.559 -18.860 -4.547 1.00 84.69 190 ILE A O 1
ATOM 1540 N N . GLU A 1 191 ? -15.785 -19.077 -4.653 1.00 87.88 191 GLU A N 1
ATOM 1541 C CA . GLU A 1 191 ? -15.925 -19.671 -3.318 1.00 87.88 191 GLU A CA 1
ATOM 1542 C C . GLU A 1 191 ? -15.277 -21.058 -3.261 1.00 87.88 191 GLU A C 1
ATOM 1544 O O . GLU A 1 191 ? -14.517 -21.349 -2.337 1.00 87.88 191 GLU A O 1
ATOM 1549 N N . ASP A 1 192 ? -15.499 -21.884 -4.288 1.00 91.31 192 ASP A N 1
ATOM 1550 C CA . ASP A 1 192 ? -14.849 -23.187 -4.436 1.00 91.31 192 ASP A CA 1
ATOM 1551 C C . ASP A 1 192 ? -13.335 -23.052 -4.560 1.00 91.31 192 ASP A C 1
ATOM 1553 O O . ASP A 1 192 ? -12.594 -23.750 -3.864 1.00 91.31 192 ASP A O 1
ATOM 1557 N N . TYR A 1 193 ? -12.878 -22.117 -5.396 1.00 93.50 193 TYR A N 1
ATOM 1558 C CA . TYR A 1 193 ? -11.460 -21.798 -5.536 1.00 93.50 193 TYR A CA 1
ATOM 1559 C C . TYR A 1 193 ? -10.839 -21.434 -4.186 1.00 93.50 193 TYR A C 1
ATOM 1561 O O . TYR A 1 193 ? -9.842 -22.032 -3.777 1.00 93.50 193 TYR A O 1
ATOM 1569 N N . TYR A 1 194 ? -11.467 -20.513 -3.458 1.00 94.31 194 TYR A N 1
ATOM 1570 C CA . TYR A 1 194 ? -10.974 -20.041 -2.174 1.00 94.31 194 TYR A CA 1
ATOM 1571 C C . TYR A 1 194 ? -10.953 -21.142 -1.110 1.00 94.31 194 TYR A C 1
ATOM 1573 O O . TYR A 1 194 ? -9.957 -21.302 -0.406 1.00 94.31 194 TYR A O 1
ATOM 1581 N N . ARG A 1 195 ? -12.017 -21.951 -1.029 1.00 95.06 195 ARG A N 1
ATOM 1582 C CA . ARG A 1 195 ? -12.118 -23.088 -0.104 1.00 95.06 195 ARG A CA 1
ATOM 1583 C C . ARG A 1 195 ? -11.035 -24.133 -0.363 1.00 95.06 195 ARG A C 1
ATOM 1585 O O . ARG A 1 195 ? -10.367 -24.554 0.573 1.00 95.06 195 ARG A O 1
ATOM 1592 N N . ILE A 1 196 ? -10.818 -24.526 -1.621 1.00 96.75 196 ILE A N 1
ATOM 1593 C CA . ILE A 1 196 ? -9.785 -25.519 -1.955 1.00 96.75 196 ILE A CA 1
ATOM 1594 C C . ILE A 1 196 ? -8.391 -24.988 -1.603 1.00 96.75 196 ILE A C 1
ATOM 1596 O O . ILE A 1 196 ? -7.542 -25.747 -1.128 1.00 96.75 196 ILE A O 1
ATOM 1600 N N . LEU A 1 197 ? -8.131 -23.696 -1.825 1.00 97.38 197 LEU A N 1
ATOM 1601 C CA . LEU A 1 197 ? -6.870 -23.088 -1.409 1.00 97.38 197 LEU A CA 1
ATOM 1602 C C . LEU A 1 197 ? -6.711 -23.077 0.111 1.00 97.38 197 LEU A C 1
ATOM 1604 O O . LEU A 1 197 ? -5.620 -23.390 0.586 1.00 97.38 197 LEU A O 1
ATOM 1608 N N . LEU A 1 198 ? -7.775 -22.780 0.861 1.00 96.44 198 LEU A N 1
ATOM 1609 C CA . LEU A 1 198 ? -7.772 -22.836 2.322 1.00 96.44 198 LEU A CA 1
ATOM 1610 C C . LEU A 1 198 ? -7.428 -24.251 2.818 1.00 96.44 198 LEU A C 1
ATOM 1612 O O . LEU A 1 198 ? -6.501 -24.409 3.607 1.00 96.44 198 LEU A O 1
ATOM 1616 N N . ASP A 1 199 ? -8.061 -25.289 2.268 1.00 96.00 199 ASP A N 1
ATOM 1617 C CA . ASP A 1 199 ? -7.783 -26.690 2.627 1.00 96.00 199 ASP A CA 1
ATOM 1618 C C . ASP A 1 199 ? -6.334 -27.107 2.321 1.00 96.00 199 ASP A C 1
ATOM 1620 O O . ASP A 1 199 ? -5.706 -27.871 3.065 1.00 96.00 199 ASP A O 1
ATOM 1624 N N . LYS A 1 200 ? -5.773 -26.622 1.205 1.00 96.19 200 LYS A N 1
ATOM 1625 C CA . LYS A 1 200 ? -4.358 -26.842 0.868 1.00 96.19 200 LYS A CA 1
ATOM 1626 C C . LYS A 1 200 ? -3.441 -26.111 1.846 1.00 96.19 200 LYS A C 1
ATOM 1628 O O . LYS A 1 200 ? -2.464 -26.700 2.309 1.00 96.19 200 LYS A O 1
ATOM 1633 N N . LEU A 1 201 ? -3.767 -24.858 2.160 1.00 95.81 201 LEU A N 1
ATOM 1634 C CA . LEU A 1 201 ? -3.008 -24.000 3.062 1.00 95.81 201 LEU A CA 1
ATOM 1635 C C . LEU A 1 201 ? -2.982 -24.569 4.487 1.00 95.81 201 LEU A C 1
ATOM 1637 O O . LEU A 1 201 ? -1.937 -24.538 5.126 1.00 95.81 201 LEU A O 1
ATOM 1641 N N . GLY A 1 202 ? -4.063 -25.207 4.947 1.00 95.50 202 GLY A N 1
ATOM 1642 C CA . GLY A 1 202 ? -4.141 -25.849 6.265 1.00 95.50 202 GLY A CA 1
ATOM 1643 C C . GLY A 1 202 ? -3.036 -26.871 6.550 1.00 95.50 202 GLY A C 1
ATOM 1644 O O . GLY A 1 202 ? -2.666 -27.080 7.705 1.00 95.50 202 GLY A O 1
ATOM 1645 N N . LYS A 1 203 ? -2.455 -27.469 5.501 1.00 95.81 203 LYS A N 1
ATOM 1646 C CA . LYS A 1 203 ? -1.353 -28.444 5.588 1.00 95.81 203 LYS A CA 1
ATOM 1647 C C . LYS A 1 203 ? 0.030 -27.792 5.651 1.00 95.81 203 LYS A C 1
ATOM 1649 O O . LYS A 1 203 ? 1.006 -28.478 5.957 1.00 95.81 203 LYS A O 1
ATOM 1654 N N . GLN A 1 204 ? 0.136 -26.499 5.350 1.00 94.62 204 GLN A N 1
ATOM 1655 C CA . GLN A 1 204 ? 1.395 -25.768 5.401 1.00 94.62 204 GLN A CA 1
ATOM 1656 C C . GLN A 1 204 ? 1.850 -25.623 6.850 1.00 94.62 204 GLN A C 1
ATOM 1658 O O . GLN A 1 204 ? 1.073 -25.251 7.730 1.00 94.62 204 GLN A O 1
ATOM 1663 N N . LYS A 1 205 ? 3.129 -25.916 7.089 1.00 95.06 205 LYS A N 1
ATOM 1664 C CA . LYS A 1 205 ? 3.765 -25.682 8.379 1.00 95.06 205 LYS A CA 1
ATOM 1665 C C . LYS A 1 205 ? 4.214 -24.234 8.495 1.00 95.06 205 LYS A C 1
ATOM 1667 O O . LYS A 1 205 ? 4.810 -23.693 7.567 1.00 95.06 205 LYS A O 1
ATOM 1672 N N . VAL A 1 206 ? 3.944 -23.635 9.647 1.00 93.00 206 VAL A N 1
ATOM 1673 C CA . VAL A 1 206 ? 4.354 -22.275 9.989 1.00 93.00 206 VAL A CA 1
ATOM 1674 C C . VAL A 1 206 ? 5.025 -22.302 11.354 1.00 93.00 206 VAL A C 1
ATOM 1676 O O . VAL A 1 206 ? 4.478 -22.838 12.325 1.00 93.00 206 VAL A O 1
ATOM 1679 N N . ALA A 1 207 ? 6.224 -21.726 11.409 1.00 90.69 207 ALA A N 1
ATOM 1680 C CA . ALA A 1 207 ? 7.007 -21.606 12.625 1.00 90.69 207 ALA A CA 1
ATOM 1681 C C . ALA A 1 207 ? 6.739 -20.264 13.313 1.00 90.69 207 ALA A C 1
ATOM 1683 O O . ALA A 1 207 ? 6.845 -19.203 12.698 1.00 90.69 207 ALA A O 1
ATOM 1684 N N . VAL A 1 208 ? 6.450 -20.302 14.609 1.00 86.00 208 VAL A N 1
ATOM 1685 C CA . VAL A 1 208 ? 6.323 -19.111 15.453 1.00 86.00 208 VAL A CA 1
ATOM 1686 C C . VAL A 1 208 ? 7.492 -19.075 16.423 1.00 86.00 208 VAL A C 1
ATOM 1688 O O . VAL A 1 208 ? 7.841 -20.087 17.035 1.00 86.00 208 VAL A O 1
ATOM 1691 N N . LYS A 1 209 ? 8.095 -17.893 16.572 1.00 81.31 209 LYS A N 1
ATOM 1692 C CA . LYS A 1 209 ? 9.158 -17.629 17.541 1.00 81.31 209 LYS A CA 1
ATOM 1693 C C . LYS A 1 209 ? 8.767 -16.445 18.417 1.00 81.31 209 LYS A C 1
ATOM 1695 O O . LYS A 1 209 ? 8.551 -15.350 17.909 1.00 81.31 209 LYS A O 1
ATOM 1700 N N . TRP A 1 210 ? 8.718 -16.652 19.729 1.00 71.81 210 TRP A N 1
ATOM 1701 C CA . TRP A 1 210 ? 8.419 -15.595 20.696 1.00 71.81 210 TRP A CA 1
ATOM 1702 C C . TRP A 1 210 ? 9.163 -15.830 22.016 1.00 71.81 210 TRP A C 1
ATOM 1704 O O . TRP A 1 210 ? 8.941 -16.820 22.707 1.00 71.81 210 TRP A O 1
ATOM 1714 N N . GLY A 1 211 ? 10.086 -14.935 22.377 1.00 73.31 211 GLY A N 1
ATOM 1715 C CA . GLY A 1 211 ? 10.988 -15.170 23.510 1.00 73.31 211 GLY A CA 1
ATOM 1716 C C . GLY A 1 211 ? 11.788 -16.467 23.322 1.00 73.31 211 GLY A C 1
ATOM 1717 O O . GLY A 1 211 ? 12.462 -16.632 22.306 1.00 73.31 211 GLY A O 1
ATOM 1718 N N . ASN A 1 212 ? 11.678 -17.394 24.278 1.00 74.19 212 ASN A N 1
ATOM 1719 C CA . ASN A 1 212 ? 12.278 -18.735 24.196 1.00 74.19 212 ASN A CA 1
ATOM 1720 C C . ASN A 1 212 ? 11.356 -19.781 23.545 1.00 74.19 212 ASN A C 1
ATOM 1722 O O . ASN A 1 212 ? 11.764 -20.926 23.356 1.00 74.19 212 ASN A O 1
ATOM 1726 N N . PHE A 1 213 ? 10.115 -19.416 23.225 1.00 76.19 213 PHE A N 1
ATOM 1727 C CA . PHE A 1 213 ? 9.168 -20.306 22.572 1.00 76.19 213 PHE A CA 1
ATOM 1728 C C . PHE A 1 213 ? 9.482 -20.392 21.077 1.00 76.19 213 PHE A C 1
ATOM 1730 O O . PHE A 1 213 ? 9.567 -19.372 20.387 1.00 76.19 213 PHE A O 1
ATOM 1737 N N . ARG A 1 214 ? 9.647 -21.620 20.582 1.00 83.38 214 ARG A N 1
ATOM 1738 C CA . ARG A 1 214 ? 9.777 -21.934 19.161 1.00 83.38 214 ARG A CA 1
ATOM 1739 C C . ARG A 1 214 ? 8.959 -23.177 18.877 1.00 83.38 214 ARG A C 1
ATOM 1741 O O . ARG A 1 214 ? 9.271 -24.245 19.396 1.00 83.38 214 ARG A O 1
ATOM 1748 N N . GLU A 1 215 ? 7.951 -23.036 18.035 1.00 88.56 215 GLU A N 1
ATOM 1749 C CA . GLU A 1 215 ? 7.098 -24.152 17.655 1.00 88.56 215 GLU A CA 1
ATOM 1750 C C . GLU A 1 215 ? 6.746 -24.065 16.174 1.00 88.56 215 GLU A C 1
ATOM 1752 O O . GLU A 1 215 ? 6.558 -22.977 15.631 1.00 88.56 215 GLU A O 1
ATOM 1757 N N . GLU A 1 216 ? 6.686 -25.218 15.519 1.00 94.06 216 GLU A N 1
ATOM 1758 C CA . GLU A 1 216 ? 6.276 -25.347 14.128 1.00 94.06 216 GLU A CA 1
ATOM 1759 C C . GLU A 1 216 ? 5.095 -26.311 14.068 1.00 94.06 216 GLU A C 1
ATOM 1761 O O . GLU A 1 216 ? 5.208 -27.477 14.450 1.00 94.06 216 GLU A O 1
ATOM 1766 N N . LYS A 1 217 ? 3.958 -25.815 13.584 1.00 94.50 217 LYS A N 1
ATOM 1767 C CA . LYS A 1 217 ? 2.738 -26.601 13.395 1.00 94.50 217 LYS A CA 1
ATOM 1768 C C . LYS A 1 217 ? 2.161 -26.340 12.021 1.00 94.50 217 LYS A C 1
ATOM 1770 O O . LYS A 1 217 ? 2.467 -25.332 11.387 1.00 94.50 217 LYS A O 1
ATOM 1775 N N . THR A 1 218 ? 1.297 -27.241 11.580 1.00 96.69 218 THR A N 1
ATOM 1776 C CA . THR A 1 218 ? 0.410 -26.958 10.450 1.00 96.69 218 THR A CA 1
ATOM 1777 C C . THR A 1 218 ? -0.557 -25.826 10.799 1.00 96.69 218 THR A C 1
ATOM 1779 O O . THR A 1 218 ? -0.888 -25.624 11.971 1.00 96.69 218 THR A O 1
ATOM 1782 N N . LEU A 1 219 ? -1.026 -25.085 9.800 1.00 95.94 219 LEU A N 1
ATOM 1783 C CA . LEU A 1 219 ? -2.017 -24.031 10.020 1.00 95.94 219 LEU A CA 1
ATOM 1784 C C . LEU A 1 219 ? -3.323 -24.568 10.614 1.00 95.94 219 LEU A C 1
ATOM 1786 O O . LEU A 1 219 ? -3.907 -23.915 11.477 1.00 95.94 219 LEU A O 1
ATOM 1790 N N . GLU A 1 220 ? -3.719 -25.792 10.258 1.00 95.94 220 GLU A N 1
ATOM 1791 C CA . GLU A 1 220 ? -4.880 -26.439 10.870 1.00 95.94 220 GLU A CA 1
ATOM 1792 C C . GLU A 1 220 ? -4.689 -26.676 12.373 1.00 95.94 220 GLU A C 1
ATOM 1794 O O . GLU A 1 220 ? -5.586 -26.416 13.167 1.00 95.94 220 GLU A O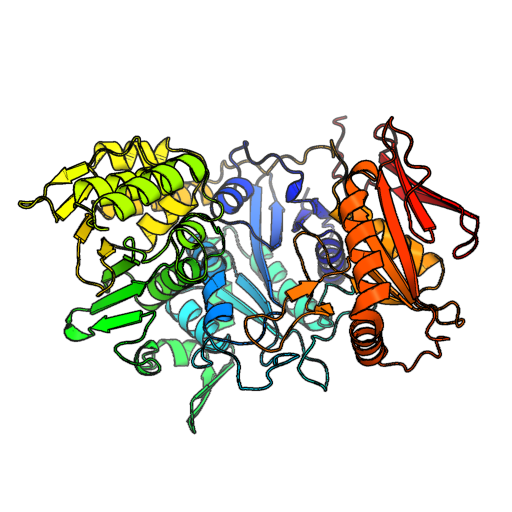 1
ATOM 1799 N N . GLN A 1 221 ? -3.494 -27.079 12.804 1.00 94.75 221 GLN A N 1
ATOM 1800 C CA . GLN A 1 221 ? -3.184 -27.187 14.232 1.00 94.75 221 GLN A CA 1
ATOM 1801 C C . GLN A 1 221 ? -3.169 -25.812 14.919 1.00 94.75 221 GLN A C 1
ATOM 1803 O O . GLN A 1 221 ? -3.724 -25.667 16.006 1.00 94.75 221 GLN A O 1
ATOM 1808 N N . TRP A 1 222 ? -2.588 -24.787 14.282 1.00 93.56 222 TRP A N 1
ATOM 1809 C CA . TRP A 1 222 ? -2.606 -23.419 14.810 1.00 93.56 222 TRP A CA 1
ATOM 1810 C C . TRP A 1 222 ? -4.019 -22.840 14.933 1.00 93.56 222 TRP A C 1
ATOM 1812 O O . TRP A 1 222 ? -4.254 -22.017 15.820 1.00 93.56 222 TRP A O 1
ATOM 1822 N N . LYS A 1 223 ? -4.968 -23.250 14.082 1.00 91.25 223 LYS A N 1
ATOM 1823 C CA . LYS A 1 223 ? -6.364 -22.790 14.131 1.00 91.25 223 LYS A CA 1
ATOM 1824 C C . LYS A 1 223 ? -7.039 -23.111 15.466 1.00 91.25 223 LYS A C 1
ATOM 1826 O O . LYS A 1 223 ? -7.771 -22.272 15.982 1.00 91.25 223 LYS A O 1
ATOM 1831 N N . HIS A 1 224 ? -6.725 -24.267 16.051 1.00 88.69 224 HIS A N 1
ATOM 1832 C CA . HIS A 1 224 ? -7.305 -24.736 17.319 1.00 88.69 224 HIS A CA 1
ATOM 1833 C C . HIS A 1 224 ? -6.455 -24.396 18.551 1.00 88.69 224 HIS A C 1
ATOM 1835 O O . HIS A 1 224 ? -6.878 -24.623 19.685 1.00 88.69 224 HIS A O 1
ATOM 1841 N N . GLU A 1 225 ? -5.258 -23.843 18.352 1.00 86.31 225 GLU A N 1
ATOM 1842 C CA . GLU A 1 225 ? -4.352 -23.485 19.441 1.00 86.31 225 GLU A CA 1
ATOM 1843 C C . GLU A 1 225 ? -4.863 -22.268 20.228 1.00 86.31 225 GLU A C 1
ATOM 1845 O O . GLU A 1 225 ? -5.187 -21.221 19.657 1.00 86.31 225 GLU A O 1
ATOM 1850 N N . LYS A 1 226 ? -4.840 -22.348 21.562 1.00 78.56 226 LYS A N 1
ATOM 1851 C CA . LYS A 1 226 ? -5.087 -21.182 22.420 1.00 78.56 226 LYS A CA 1
ATOM 1852 C C . LYS A 1 226 ? -3.854 -20.284 22.426 1.00 78.56 226 LYS A C 1
ATOM 1854 O O . LYS A 1 226 ? -2.995 -20.376 23.291 1.00 78.56 226 LYS A O 1
ATOM 1859 N N . PHE A 1 227 ? -3.792 -19.410 21.433 1.00 75.81 227 PHE A N 1
ATOM 1860 C CA . PHE A 1 227 ? -2.757 -18.397 21.292 1.00 75.81 227 PHE A CA 1
ATOM 1861 C C . PHE A 1 227 ? -3.434 -17.030 21.171 1.00 75.81 227 PHE A C 1
ATOM 1863 O O . PHE A 1 227 ? -4.109 -16.767 20.170 1.00 75.81 227 PHE A O 1
ATOM 1870 N N . ASP A 1 228 ? -3.288 -16.200 22.207 1.00 81.44 228 ASP A N 1
ATOM 1871 C CA . ASP A 1 228 ? -3.824 -14.840 22.261 1.00 81.44 228 ASP A CA 1
ATOM 1872 C C . ASP A 1 228 ? -2.718 -13.824 21.965 1.00 81.44 228 ASP A C 1
ATOM 1874 O O . ASP A 1 228 ? -1.824 -13.563 22.773 1.00 81.44 228 ASP A O 1
ATOM 1878 N N . LEU A 1 229 ? -2.801 -13.224 20.783 1.00 86.12 229 LEU A N 1
ATOM 1879 C CA . LEU A 1 229 ? -1.822 -12.263 20.307 1.00 86.12 229 LEU A CA 1
ATOM 1880 C C . LEU A 1 229 ? -1.765 -10.987 21.162 1.00 86.12 229 LEU A C 1
ATOM 1882 O O . LEU A 1 229 ? -0.695 -10.384 21.268 1.00 86.12 229 LEU A O 1
ATOM 1886 N N . LEU A 1 230 ? -2.867 -10.592 21.817 1.00 86.56 230 LEU A N 1
ATOM 1887 C CA . LEU A 1 230 ? -2.893 -9.412 22.691 1.00 86.56 230 LEU A CA 1
ATOM 1888 C C . LEU A 1 230 ? -1.977 -9.570 23.909 1.00 86.56 230 LEU A C 1
ATOM 1890 O O . LEU A 1 230 ? -1.484 -8.568 24.426 1.00 86.56 230 LEU A O 1
ATOM 1894 N N . GLU A 1 231 ? -1.693 -10.800 24.348 1.00 85.00 231 GLU A N 1
ATOM 1895 C CA . GLU A 1 231 ? -0.808 -11.064 25.494 1.00 85.00 231 GLU A CA 1
ATOM 1896 C C . GLU A 1 231 ? 0.645 -10.677 25.234 1.00 85.00 231 GLU A C 1
ATOM 1898 O O . GLU A 1 231 ? 1.387 -10.410 26.180 1.00 85.00 231 GLU A O 1
ATOM 1903 N N . ARG A 1 232 ? 1.051 -10.577 23.962 1.00 84.81 232 ARG A N 1
ATOM 1904 C CA . ARG A 1 232 ? 2.381 -10.070 23.607 1.00 84.81 232 ARG A CA 1
ATOM 1905 C C . ARG A 1 232 ? 2.511 -8.568 23.850 1.00 84.81 232 ARG A C 1
ATOM 1907 O O . ARG A 1 232 ? 3.624 -8.078 24.026 1.00 84.81 232 ARG A O 1
ATOM 1914 N N . PHE A 1 233 ? 1.396 -7.841 23.866 1.00 83.19 233 PHE A N 1
ATOM 1915 C CA . PHE A 1 233 ? 1.365 -6.393 24.018 1.00 83.19 233 PHE A CA 1
ATOM 1916 C C . PHE A 1 233 ? 1.067 -5.975 25.455 1.00 83.19 233 PHE A C 1
ATOM 1918 O O . PHE A 1 233 ? 0.265 -6.586 26.165 1.00 83.19 233 PHE A O 1
ATOM 1925 N N . SER A 1 234 ? 1.659 -4.855 25.876 1.00 81.25 234 SER A N 1
ATOM 1926 C CA . SER A 1 234 ? 1.293 -4.242 27.149 1.00 81.25 234 SER A CA 1
ATOM 1927 C C . SER A 1 234 ? -0.173 -3.795 27.124 1.00 81.25 234 SER A C 1
ATOM 1929 O O . SER A 1 234 ? -0.633 -3.212 26.142 1.00 81.25 234 SER A O 1
ATOM 1931 N N . LYS A 1 235 ? -0.895 -4.014 28.235 1.00 79.50 235 LYS A N 1
ATOM 1932 C CA . LYS A 1 235 ? -2.310 -3.613 28.394 1.00 79.50 235 LYS A CA 1
ATOM 1933 C C . LYS A 1 235 ? -2.571 -2.147 28.052 1.00 79.50 235 LYS A C 1
ATOM 1935 O O . LYS A 1 235 ? -3.639 -1.798 27.566 1.00 79.50 235 LYS A O 1
ATOM 1940 N N . SER A 1 236 ? -1.592 -1.288 28.318 1.00 80.12 236 SER A N 1
ATOM 1941 C CA . SER A 1 236 ? -1.618 0.119 27.948 1.00 80.12 236 SER A CA 1
ATOM 1942 C C . SER A 1 236 ? -0.261 0.530 27.392 1.00 80.12 236 SER A C 1
ATOM 1944 O O . SER A 1 236 ? 0.794 0.115 27.880 1.00 80.12 236 SER A O 1
ATOM 1946 N N . SER A 1 237 ? -0.291 1.328 26.335 1.00 83.00 237 SER A N 1
ATOM 1947 C CA . SER A 1 237 ? 0.861 1.941 25.692 1.00 83.00 237 SER A CA 1
ATOM 1948 C C . SER A 1 237 ? 0.473 3.328 25.171 1.00 83.00 237 SER A C 1
ATOM 1950 O O . SER A 1 237 ? -0.684 3.750 25.220 1.00 83.00 237 SER A O 1
ATOM 1952 N N . SER A 1 238 ? 1.442 4.053 24.610 1.00 79.44 238 SER A N 1
ATOM 1953 C CA . SER A 1 238 ? 1.171 5.354 23.979 1.00 79.44 238 SER A CA 1
ATOM 1954 C C . SER A 1 238 ? 0.249 5.288 22.748 1.00 79.44 238 SER A C 1
ATOM 1956 O O . SER A 1 238 ? -0.228 6.335 22.305 1.00 79.44 238 SER A O 1
ATOM 1958 N N . ARG A 1 239 ? 0.011 4.087 22.198 1.00 79.38 239 ARG A N 1
ATOM 1959 C CA . ARG A 1 239 ? -0.750 3.853 20.960 1.00 79.38 239 ARG A CA 1
ATOM 1960 C C . ARG A 1 239 ? -1.984 2.978 21.133 1.00 79.38 239 ARG A C 1
ATOM 1962 O O . ARG A 1 239 ? -2.942 3.155 20.395 1.00 79.38 239 ARG A O 1
ATOM 1969 N N . MET A 1 240 ? -1.951 2.047 22.075 1.00 88.69 240 MET A N 1
ATOM 1970 C CA . MET A 1 240 ? -2.968 1.015 22.236 1.00 88.69 240 MET A CA 1
ATOM 1971 C C . MET A 1 240 ? -3.284 0.810 23.712 1.00 88.69 240 MET A C 1
ATOM 1973 O O . MET A 1 240 ? -2.377 0.838 24.545 1.00 88.69 240 MET A O 1
ATOM 1977 N N . GLU A 1 241 ? -4.553 0.595 24.020 1.00 92.38 241 GLU A N 1
ATOM 1978 C CA . GLU A 1 241 ? -5.054 0.235 25.344 1.00 92.38 241 GLU A CA 1
ATOM 1979 C C . GLU A 1 241 ? -6.141 -0.825 25.169 1.00 92.38 241 GLU A C 1
ATOM 1981 O O . GLU A 1 241 ? -7.011 -0.646 24.320 1.00 92.38 241 GLU A O 1
ATOM 1986 N N . TYR A 1 242 ? -6.103 -1.914 25.935 1.00 94.25 242 TYR A N 1
ATOM 1987 C CA . TYR A 1 242 ? -7.134 -2.951 25.862 1.00 94.25 242 TYR A CA 1
ATOM 1988 C C . TYR A 1 242 ? -7.594 -3.436 27.237 1.00 94.25 242 TYR A C 1
ATOM 1990 O O . TYR A 1 242 ? -6.832 -3.457 28.205 1.00 94.25 242 TYR A O 1
ATOM 1998 N N . ASP A 1 243 ? -8.852 -3.868 27.291 1.00 93.31 243 ASP A N 1
ATOM 1999 C CA . ASP A 1 243 ? -9.518 -4.458 28.449 1.00 93.31 243 ASP A CA 1
ATOM 2000 C C . ASP A 1 243 ? -10.171 -5.777 28.010 1.00 93.31 243 ASP A C 1
ATOM 2002 O O . ASP A 1 243 ? -11.145 -5.774 27.256 1.00 93.31 243 ASP A O 1
ATOM 2006 N N . LYS A 1 244 ? -9.605 -6.911 28.452 1.00 90.81 244 LYS A N 1
ATOM 2007 C CA . LYS A 1 244 ? -10.094 -8.253 28.092 1.00 90.81 244 LYS A CA 1
ATOM 2008 C C . LYS A 1 244 ? -11.463 -8.555 28.692 1.00 90.81 244 LYS A C 1
ATOM 2010 O O . LYS A 1 244 ? -12.268 -9.210 28.036 1.00 90.81 244 LYS A O 1
ATOM 2015 N N . ASP A 1 245 ? -11.734 -8.067 29.900 1.00 92.31 245 ASP A N 1
ATOM 2016 C CA . ASP A 1 245 ? -12.987 -8.352 30.604 1.00 92.31 245 ASP A CA 1
ATOM 2017 C C . ASP A 1 245 ? -14.152 -7.643 29.910 1.00 92.31 245 ASP A C 1
ATOM 2019 O O . ASP A 1 245 ? -15.244 -8.193 29.778 1.00 92.31 245 ASP A O 1
ATOM 2023 N N . LYS A 1 246 ? -13.894 -6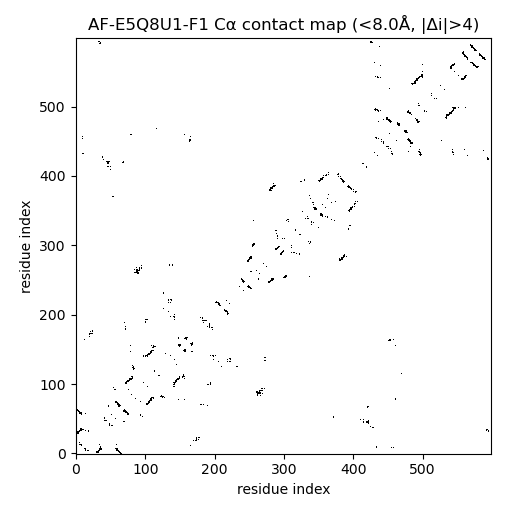.434 29.397 1.00 94.38 246 LYS A N 1
ATOM 2024 C CA . LYS A 1 246 ? -14.859 -5.673 28.591 1.00 94.38 246 LYS A CA 1
ATOM 2025 C C . LYS A 1 246 ? -14.818 -5.997 27.099 1.00 94.38 246 LYS A C 1
ATOM 2027 O O . LYS A 1 246 ? -15.653 -5.471 26.366 1.00 94.38 246 LYS A O 1
ATOM 2032 N N . LYS A 1 247 ? -13.842 -6.794 26.649 1.00 95.56 247 LYS A N 1
ATOM 2033 C CA . LYS A 1 247 ? -13.501 -6.984 25.231 1.00 95.56 247 LYS A CA 1
ATOM 2034 C C . LYS A 1 247 ? -13.437 -5.652 24.468 1.00 95.56 247 LYS A C 1
ATOM 2036 O O . LYS A 1 247 ? -14.015 -5.512 23.395 1.00 95.56 247 LYS A O 1
ATOM 2041 N N . GLU A 1 248 ? -12.763 -4.649 25.031 1.00 96.12 248 GLU A N 1
ATOM 2042 C CA . GLU A 1 248 ? -12.572 -3.339 24.391 1.00 96.12 248 GLU A CA 1
ATOM 2043 C C . GLU A 1 248 ? -11.101 -3.161 24.000 1.00 96.12 248 GLU A C 1
ATOM 2045 O O . GLU A 1 248 ? -10.205 -3.335 24.827 1.00 96.12 248 GLU A O 1
ATOM 2050 N N . LEU A 1 249 ? -10.851 -2.779 22.746 1.00 95.69 249 LEU A N 1
ATOM 2051 C CA . LEU A 1 249 ? -9.544 -2.374 22.237 1.00 95.69 249 LEU A CA 1
ATOM 2052 C C . LEU A 1 249 ? -9.619 -0.931 21.742 1.00 95.69 249 LEU A C 1
ATOM 2054 O O . LEU A 1 249 ? -10.419 -0.597 20.873 1.00 95.69 249 LEU A O 1
ATOM 2058 N N . LYS A 1 250 ? -8.736 -0.074 22.241 1.00 94.81 250 LYS A N 1
ATOM 2059 C CA . LYS A 1 250 ? -8.627 1.330 21.854 1.00 94.81 250 LYS A CA 1
ATOM 2060 C C . LYS A 1 250 ? -7.296 1.594 21.172 1.00 94.81 250 LYS A C 1
ATOM 2062 O O . LYS A 1 250 ? -6.240 1.295 21.730 1.00 94.81 250 LYS A O 1
ATOM 2067 N N . ILE A 1 251 ? -7.347 2.210 19.996 1.00 92.19 251 ILE A N 1
ATOM 2068 C CA . ILE A 1 251 ? -6.173 2.514 19.175 1.00 92.19 251 ILE A CA 1
ATOM 2069 C C . ILE A 1 251 ? -6.145 4.007 18.881 1.00 92.19 251 ILE A C 1
ATOM 2071 O O . ILE A 1 251 ? -7.107 4.575 18.368 1.00 92.19 251 ILE A O 1
ATOM 2075 N N . LYS A 1 252 ? -5.034 4.653 19.220 1.00 89.69 252 LYS A N 1
ATOM 2076 C CA . LYS A 1 252 ? -4.837 6.085 19.021 1.00 89.69 252 LYS A CA 1
ATOM 2077 C C . LYS A 1 252 ? -4.461 6.387 17.576 1.00 89.69 252 LYS A C 1
ATOM 2079 O O . LYS A 1 252 ? -3.370 6.022 17.167 1.00 89.69 252 LYS A O 1
ATOM 2084 N N . VAL A 1 253 ? -5.290 7.142 16.865 1.00 87.25 253 VAL A N 1
ATOM 2085 C CA . VAL A 1 253 ? -5.038 7.641 15.506 1.00 87.25 253 VAL A CA 1
ATOM 2086 C C . VAL A 1 253 ? -4.413 9.036 15.578 1.00 87.25 253 VAL A C 1
ATOM 2088 O O . VAL A 1 253 ? -4.893 9.917 16.300 1.00 87.25 253 VAL A O 1
ATOM 2091 N N . ASN A 1 254 ? -3.300 9.244 14.869 1.00 80.81 254 ASN A N 1
ATOM 2092 C CA . ASN A 1 254 ? -2.500 10.460 15.014 1.00 80.81 254 ASN A CA 1
ATOM 2093 C C . ASN A 1 254 ? -2.737 11.501 13.913 1.00 80.81 254 ASN A C 1
ATOM 2095 O O . ASN A 1 254 ? -2.512 12.685 14.196 1.00 80.81 254 ASN A O 1
ATOM 2099 N N . ARG A 1 255 ? -3.192 11.096 12.718 1.00 82.75 255 ARG A N 1
ATOM 2100 C CA . ARG A 1 255 ? -3.421 11.972 11.560 1.00 82.75 255 ARG A CA 1
ATOM 2101 C C . ARG A 1 255 ? -4.737 11.662 10.843 1.00 82.75 255 ARG A C 1
ATOM 2103 O O . ARG A 1 255 ? -5.296 10.573 10.946 1.00 82.75 255 ARG A O 1
ATOM 2110 N N . TYR A 1 256 ? -5.231 12.645 10.094 1.00 83.50 256 TYR A N 1
ATOM 2111 C CA . TYR A 1 256 ? -6.427 12.508 9.263 1.00 83.50 256 TYR A CA 1
ATOM 2112 C C . TYR A 1 256 ? -6.131 12.287 7.772 1.00 83.50 256 TYR A C 1
ATOM 2114 O O . TYR A 1 256 ? -6.826 11.481 7.154 1.00 83.50 256 TYR A O 1
ATOM 2122 N N . GLY A 1 257 ? -5.164 12.988 7.170 1.00 66.81 257 GLY A N 1
ATOM 2123 C CA . GLY A 1 257 ? -5.045 13.045 5.703 1.00 66.81 257 GLY A CA 1
ATOM 2124 C C . GLY A 1 257 ? -4.263 11.901 5.068 1.00 66.81 257 GLY A C 1
ATOM 2125 O O . GLY A 1 257 ? -4.654 11.407 4.015 1.00 66.81 257 GLY A O 1
ATOM 2126 N N . HIS A 1 258 ? -3.241 11.388 5.750 1.00 62.88 258 HIS A N 1
ATOM 2127 C CA . HIS A 1 258 ? -2.413 10.299 5.231 1.00 62.88 258 HIS A CA 1
ATOM 2128 C C . HIS A 1 258 ? -3.240 9.021 5.019 1.00 62.88 258 HIS A C 1
ATOM 2130 O O . HIS A 1 258 ? -3.680 8.372 5.972 1.00 62.88 258 HIS A O 1
ATOM 2136 N N . ALA A 1 259 ? -3.451 8.630 3.757 1.00 45.81 259 ALA A N 1
ATOM 2137 C CA . ALA A 1 259 ? -4.102 7.367 3.386 1.00 45.81 259 ALA A CA 1
ATOM 2138 C C . ALA A 1 259 ? -3.357 6.137 3.947 1.00 45.81 259 ALA A C 1
ATOM 2140 O O . ALA A 1 259 ? -3.972 5.093 4.149 1.00 45.81 259 ALA A O 1
ATOM 2141 N N . MET A 1 260 ? -2.067 6.304 4.264 1.00 45.03 260 MET A N 1
ATOM 2142 C CA . MET A 1 260 ? -1.174 5.331 4.897 1.00 45.03 260 MET A CA 1
ATOM 2143 C C . MET A 1 260 ? -0.857 5.658 6.369 1.00 45.03 260 MET A C 1
ATOM 2145 O O . MET A 1 260 ? 0.228 5.321 6.839 1.00 45.03 260 MET A O 1
ATOM 2149 N N . ASP A 1 261 ? -1.746 6.333 7.116 1.00 56.00 261 ASP A N 1
ATOM 2150 C CA . ASP A 1 261 ? -1.513 6.467 8.563 1.00 56.00 261 ASP A CA 1
ATOM 2151 C C . ASP A 1 261 ? -1.498 5.044 9.173 1.00 56.00 261 ASP A C 1
ATOM 2153 O O . ASP A 1 261 ? -2.491 4.314 9.016 1.00 56.00 261 ASP A O 1
ATOM 2157 N N . PRO A 1 262 ? -0.383 4.622 9.810 1.00 56.25 262 PRO A N 1
ATOM 2158 C CA . PRO A 1 262 ? -0.148 3.266 10.315 1.00 56.25 262 PRO A CA 1
ATOM 2159 C C . PRO A 1 262 ? -1.358 2.684 11.042 1.00 56.25 262 PRO A C 1
ATOM 2161 O O . PRO A 1 262 ? -1.681 1.503 10.945 1.00 56.25 262 PRO A O 1
ATOM 2164 N N . GLU A 1 263 ? -2.044 3.554 11.771 1.00 65.62 263 GLU A N 1
ATOM 2165 C CA . GLU A 1 263 ? -3.108 3.231 12.693 1.00 65.62 263 GLU A CA 1
ATOM 2166 C C . GLU A 1 263 ? -4.390 2.744 12.006 1.00 65.62 263 GLU A C 1
ATOM 2168 O O . GLU A 1 263 ? -5.181 2.054 12.643 1.00 65.62 263 GLU A O 1
ATOM 2173 N N . ARG A 1 264 ? -4.573 2.984 10.700 1.00 72.50 264 ARG A N 1
ATOM 2174 C CA . ARG A 1 264 ? -5.712 2.438 9.936 1.00 72.50 264 ARG A CA 1
ATOM 2175 C C . ARG A 1 264 ? -5.532 0.972 9.573 1.00 72.50 264 ARG A C 1
ATOM 2177 O O . ARG A 1 264 ? -6.462 0.191 9.765 1.00 72.50 264 ARG A O 1
ATOM 2184 N N . G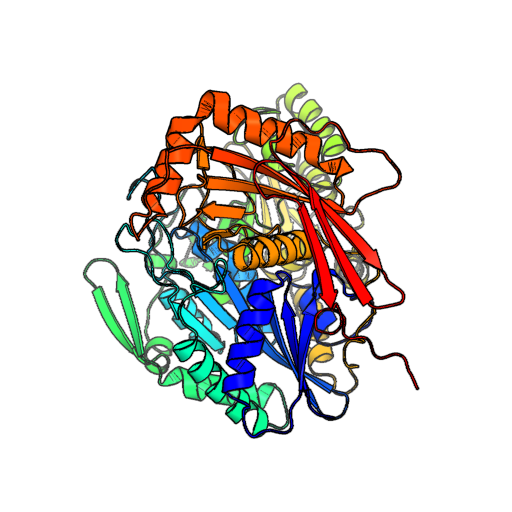LY A 1 265 ? -4.345 0.597 9.101 1.00 82.12 265 GLY A N 1
ATOM 2185 C CA . GLY A 1 265 ? -3.995 -0.808 8.913 1.00 82.12 265 GLY A CA 1
ATOM 2186 C C . GLY A 1 265 ? -4.023 -1.560 10.244 1.00 82.12 265 GLY A C 1
ATOM 2187 O O . GLY A 1 265 ? -4.587 -2.646 10.320 1.00 82.12 265 GLY A O 1
ATOM 2188 N N . ILE A 1 266 ? -3.554 -0.926 11.328 1.00 87.94 266 ILE A N 1
ATOM 2189 C CA . ILE A 1 266 ? -3.657 -1.474 12.688 1.00 87.94 266 ILE A CA 1
ATOM 2190 C C . ILE A 1 266 ? -5.125 -1.756 13.068 1.00 87.94 266 ILE A C 1
ATOM 2192 O O . ILE A 1 266 ? -5.426 -2.843 13.557 1.00 87.94 266 ILE A O 1
ATOM 2196 N N . LEU A 1 267 ? -6.049 -0.814 12.840 1.00 91.69 267 LEU A N 1
ATOM 2197 C CA . LEU A 1 267 ? -7.479 -1.024 13.114 1.00 91.69 267 LEU A CA 1
ATOM 2198 C C . LEU A 1 267 ? -8.062 -2.176 12.278 1.00 91.69 267 LEU A C 1
ATOM 2200 O O . LEU A 1 267 ? -8.771 -3.018 12.825 1.00 91.69 267 LEU A O 1
ATOM 2204 N N . ALA A 1 268 ? -7.735 -2.249 10.984 1.00 91.25 268 ALA A N 1
ATOM 2205 C CA . ALA A 1 268 ? -8.176 -3.336 10.107 1.00 91.25 268 ALA A CA 1
ATOM 2206 C C . ALA A 1 268 ? -7.636 -4.704 10.565 1.00 91.25 268 ALA A C 1
ATOM 2208 O O . ALA A 1 268 ? -8.387 -5.677 10.630 1.00 91.25 268 ALA A O 1
ATOM 2209 N N . PHE A 1 269 ? -6.356 -4.767 10.946 1.00 92.06 269 PHE A N 1
ATOM 2210 C CA . PHE A 1 269 ? -5.723 -5.970 11.485 1.00 92.06 269 PHE A CA 1
ATOM 2211 C C . PHE A 1 269 ? -6.432 -6.463 12.740 1.00 92.06 269 PHE A C 1
ATOM 2213 O O . PHE A 1 269 ? -6.824 -7.622 12.819 1.00 92.06 269 PHE A O 1
ATOM 2220 N N . TRP A 1 270 ? -6.627 -5.588 13.727 1.00 92.44 270 TRP A N 1
ATOM 2221 C CA . TRP A 1 270 ? -7.269 -6.003 14.967 1.00 92.44 270 TRP A CA 1
ATOM 2222 C C . TRP A 1 270 ? -8.740 -6.342 14.768 1.00 92.44 270 TRP A C 1
ATOM 2224 O O . TRP A 1 270 ? -9.228 -7.249 15.436 1.00 92.44 270 TRP A O 1
ATOM 2234 N N . LYS A 1 271 ? -9.428 -5.707 13.810 1.00 92.81 271 LYS A N 1
ATOM 2235 C CA . LYS A 1 271 ? -10.779 -6.127 13.431 1.00 92.81 271 LYS A CA 1
ATOM 2236 C C . LYS A 1 271 ? -10.801 -7.536 12.846 1.00 92.81 271 LYS A C 1
ATOM 2238 O O . LYS A 1 271 ? -11.717 -8.293 13.151 1.00 92.81 271 LYS A O 1
ATOM 2243 N N . LEU A 1 272 ? -9.796 -7.897 12.046 1.00 91.88 272 LEU A N 1
ATOM 2244 C CA . LEU A 1 272 ? -9.625 -9.264 11.551 1.00 91.88 272 LEU A CA 1
ATOM 2245 C C . LEU A 1 272 ? -9.385 -10.240 12.710 1.00 91.88 272 LEU A C 1
ATOM 2247 O O . LEU A 1 272 ? -10.083 -11.237 12.826 1.00 91.88 272 LEU A O 1
ATOM 2251 N N . VAL A 1 273 ? -8.423 -9.933 13.582 1.00 90.81 273 VAL A N 1
ATOM 2252 C CA . VAL A 1 273 ? -7.975 -10.833 14.656 1.00 90.81 273 VAL A CA 1
ATOM 2253 C C . VAL A 1 273 ? -9.033 -11.040 15.739 1.00 90.81 273 VAL A C 1
ATOM 2255 O O . VAL A 1 273 ? -9.178 -12.155 16.232 1.00 90.81 273 VAL A O 1
ATOM 2258 N N . LEU A 1 274 ? -9.725 -9.973 16.141 1.00 91.94 274 LEU A N 1
ATOM 2259 C CA . LEU A 1 274 ? -10.630 -9.976 17.293 1.00 91.94 274 LEU A CA 1
ATOM 2260 C C . LEU A 1 274 ? -12.105 -10.141 16.912 1.00 91.94 274 LEU A C 1
ATOM 2262 O O . LEU A 1 274 ? -12.917 -10.433 17.780 1.00 91.94 274 LEU A O 1
ATOM 2266 N N . GLY A 1 275 ? -12.467 -9.951 15.642 1.00 90.00 275 GLY A N 1
ATOM 2267 C CA . GLY A 1 275 ? -13.834 -10.145 15.163 1.00 90.00 275 GLY A CA 1
ATOM 2268 C C . GLY A 1 275 ? -14.854 -9.127 15.694 1.00 90.00 275 GLY A C 1
ATOM 2269 O O . GLY A 1 275 ? -14.534 -7.980 16.013 1.00 90.00 275 GLY A O 1
ATOM 2270 N N . ASP A 1 276 ? -16.127 -9.530 15.715 1.00 89.81 276 ASP A N 1
ATOM 2271 C CA . ASP A 1 276 ? -17.265 -8.699 16.148 1.00 89.81 276 ASP A CA 1
ATOM 2272 C C . ASP A 1 276 ? -17.571 -8.810 17.651 1.00 89.81 276 ASP A C 1
ATOM 2274 O O . ASP A 1 276 ? -18.352 -8.032 18.189 1.00 89.81 276 ASP A O 1
ATOM 2278 N N . GLU A 1 277 ? -16.933 -9.747 18.353 1.00 91.50 277 GLU A N 1
ATOM 2279 C CA . GLU A 1 277 ? -17.077 -9.917 19.805 1.00 91.50 277 GLU A CA 1
ATOM 2280 C C . GLU A 1 277 ? -16.283 -8.890 20.628 1.00 91.50 277 GLU A C 1
ATOM 2282 O O . GLU A 1 277 ? -16.497 -8.783 21.837 1.00 91.50 277 GLU A O 1
ATOM 2287 N N . TRP A 1 278 ? -15.358 -8.172 19.986 1.00 94.81 278 TRP A N 1
ATOM 2288 C CA . TRP A 1 278 ? -14.589 -7.086 20.576 1.00 94.81 278 TRP A CA 1
ATOM 2289 C C . TRP A 1 278 ? -15.062 -5.744 20.042 1.00 94.81 278 TRP A C 1
ATOM 2291 O O . TRP A 1 278 ? -15.224 -5.554 18.838 1.00 94.81 278 TRP A O 1
ATOM 2301 N N . LYS A 1 279 ? -15.186 -4.783 20.954 1.00 96.25 279 LYS A N 1
ATOM 2302 C CA . LYS A 1 279 ? -15.412 -3.384 20.628 1.00 96.25 279 LYS A CA 1
ATOM 2303 C C . LYS A 1 279 ? -14.085 -2.716 20.288 1.00 96.25 279 LYS A C 1
ATOM 2305 O O . LYS A 1 279 ? -13.203 -2.613 21.143 1.00 96.25 279 LYS A O 1
ATOM 2310 N N . ILE A 1 280 ? -13.962 -2.198 19.072 1.00 96.19 280 ILE A N 1
ATOM 2311 C CA . ILE A 1 280 ? -12.775 -1.473 18.612 1.00 96.19 280 ILE A CA 1
ATOM 2312 C C . ILE A 1 280 ? -13.060 0.029 18.601 1.00 96.19 280 ILE A C 1
ATOM 2314 O O . ILE A 1 280 ? -14.028 0.497 18.007 1.00 96.19 280 ILE A O 1
ATOM 2318 N N . VAL A 1 281 ? -12.197 0.808 19.250 1.00 96.00 281 VAL A N 1
ATOM 2319 C CA . VAL A 1 281 ? -12.334 2.260 19.398 1.00 96.00 281 VAL A CA 1
ATOM 2320 C C . VAL A 1 281 ? -11.173 2.970 18.707 1.00 96.00 281 VAL A C 1
ATOM 2322 O O . VAL A 1 281 ? -10.014 2.781 19.082 1.00 96.00 281 VAL A O 1
ATOM 2325 N N . ALA A 1 282 ? -11.477 3.843 17.746 1.00 94.81 282 ALA A N 1
ATOM 2326 C CA . ALA A 1 282 ? -10.498 4.780 17.194 1.00 94.81 282 ALA A CA 1
ATOM 2327 C C . ALA A 1 282 ? -10.439 6.046 18.059 1.00 94.81 282 ALA A C 1
ATOM 2329 O O . ALA A 1 282 ? -11.401 6.807 18.127 1.00 94.81 282 ALA A O 1
ATOM 2330 N N . GLU A 1 283 ? -9.306 6.298 18.711 1.00 94.56 283 GLU A N 1
ATOM 2331 C CA . GLU A 1 283 ? -9.089 7.482 19.545 1.00 94.56 283 GLU A CA 1
ATOM 2332 C C . GLU A 1 283 ? -8.330 8.570 18.771 1.00 94.56 283 GLU A C 1
ATOM 2334 O O . GLU A 1 283 ? -7.147 8.421 18.477 1.00 94.56 283 GLU A O 1
ATOM 2339 N N . PHE A 1 284 ? -8.973 9.704 18.501 1.00 92.81 284 PHE A N 1
ATOM 2340 C CA . PHE A 1 284 ? -8.332 10.894 17.947 1.00 92.81 284 PHE A CA 1
ATOM 2341 C C . PHE A 1 284 ? -8.025 11.890 19.064 1.00 92.81 284 PHE A C 1
ATOM 2343 O O . PHE A 1 284 ? -8.918 12.536 19.618 1.00 92.81 284 PHE A O 1
ATOM 2350 N N . GLN A 1 285 ? -6.740 12.083 19.354 1.00 91.94 285 GLN A N 1
ATOM 2351 C CA . GLN A 1 285 ? -6.311 13.162 20.240 1.00 91.94 285 GLN A CA 1
ATOM 2352 C C . GLN A 1 285 ? -6.357 14.498 19.487 1.00 91.94 285 GLN A C 1
ATOM 2354 O O . GLN A 1 285 ? -5.385 14.876 18.830 1.00 91.94 285 GLN A O 1
ATOM 2359 N N . LEU A 1 286 ? -7.493 15.195 19.571 1.00 91.94 286 LEU A N 1
ATOM 2360 C CA . LEU A 1 286 ? -7.733 16.438 18.835 1.00 91.94 286 LEU A CA 1
ATOM 2361 C C . LEU A 1 286 ? -6.971 17.618 19.423 1.00 91.94 286 LEU A C 1
ATOM 2363 O O . LEU A 1 286 ? -6.405 18.407 18.676 1.00 91.94 286 LEU A O 1
ATOM 2367 N N . GLN A 1 287 ? -6.940 17.743 20.750 1.00 91.94 287 GLN A N 1
ATOM 2368 C CA . GLN A 1 287 ? -6.279 18.880 21.377 1.00 91.94 287 GLN A CA 1
ATOM 2369 C C . GLN A 1 287 ? -4.757 18.751 21.219 1.00 91.94 287 GLN A C 1
ATOM 2371 O O . GLN A 1 287 ? -4.151 17.768 21.657 1.00 91.94 287 GLN A O 1
ATOM 2376 N N . ARG A 1 288 ? -4.124 19.753 20.600 1.00 91.81 288 ARG A N 1
ATOM 2377 C CA . ARG A 1 288 ? -2.662 19.837 20.426 1.00 91.81 288 ARG A CA 1
ATOM 2378 C C . ARG A 1 288 ? -2.108 21.083 21.107 1.00 91.81 288 ARG A C 1
ATOM 2380 O O . ARG A 1 288 ? -2.811 22.072 21.271 1.00 91.81 288 ARG A O 1
ATOM 2387 N N . LYS A 1 289 ? -0.836 21.047 21.517 1.00 90.69 289 LYS A N 1
ATOM 2388 C CA . LYS A 1 289 ? -0.188 22.187 22.199 1.00 90.69 289 LYS A CA 1
ATOM 2389 C C . LYS A 1 289 ? 0.172 23.329 21.248 1.00 90.69 289 LYS A C 1
ATOM 2391 O O . LYS A 1 289 ? 0.240 24.473 21.677 1.00 90.69 289 LYS A O 1
ATOM 2396 N N . THR A 1 290 ? 0.455 23.014 19.987 1.00 92.31 290 THR A N 1
ATOM 2397 C CA . THR A 1 290 ? 0.996 23.963 19.008 1.00 92.31 290 THR A CA 1
ATOM 2398 C C . THR A 1 290 ? 0.335 23.791 17.644 1.00 92.31 290 THR A C 1
ATOM 2400 O O . THR A 1 290 ? -0.164 22.714 17.310 1.00 92.31 290 THR A O 1
ATOM 2403 N N . LEU A 1 291 ? 0.371 24.854 16.830 1.00 91.31 291 LEU A N 1
ATOM 2404 C CA . LEU A 1 291 ? -0.056 24.799 15.427 1.00 91.31 291 LEU A CA 1
ATOM 2405 C C . LEU A 1 291 ? 0.923 24.019 14.556 1.00 91.31 291 LEU A C 1
ATOM 2407 O O . LEU A 1 291 ? 0.490 23.227 13.731 1.00 91.31 291 LEU A O 1
ATOM 2411 N N . LYS A 1 292 ? 2.228 24.226 14.760 1.00 90.50 292 LYS A N 1
ATOM 2412 C CA . LYS A 1 292 ? 3.304 23.635 13.956 1.00 90.50 292 LYS A CA 1
ATOM 2413 C C . LYS A 1 292 ? 4.213 22.745 14.798 1.00 90.50 292 LYS A C 1
ATOM 2415 O O . LYS A 1 292 ? 4.265 22.867 16.026 1.00 90.50 292 LYS A O 1
ATOM 2420 N N . GLY A 1 293 ? 4.954 21.870 14.124 1.00 81.50 293 GLY A N 1
ATOM 2421 C CA . GLY A 1 293 ? 5.912 20.949 14.736 1.00 81.50 293 GLY A CA 1
ATOM 2422 C C . GLY A 1 293 ? 5.342 19.553 14.999 1.00 81.50 293 GLY A C 1
ATOM 2423 O O . GLY A 1 293 ? 4.314 19.156 14.454 1.00 81.50 293 GLY A O 1
ATOM 2424 N N . ARG A 1 294 ? 6.032 18.765 15.824 1.00 73.31 294 ARG A N 1
ATOM 2425 C CA . ARG A 1 294 ? 5.659 17.368 16.085 1.00 73.31 294 ARG A CA 1
ATOM 2426 C C . ARG A 1 294 ? 4.428 17.285 16.991 1.00 73.31 294 ARG A C 1
ATOM 2428 O O . ARG A 1 294 ? 4.398 17.956 18.015 1.00 73.31 294 ARG A O 1
ATOM 2435 N N . GLN A 1 295 ? 3.472 16.412 16.651 1.00 81.31 295 GLN A N 1
ATOM 2436 C CA . GLN A 1 295 ? 2.203 16.260 17.390 1.00 81.31 295 GLN A CA 1
ATOM 2437 C C . GLN A 1 295 ? 1.425 17.587 17.497 1.00 81.31 295 GLN A C 1
ATOM 2439 O O . GLN A 1 295 ? 0.779 17.872 18.504 1.00 81.31 295 GLN A O 1
ATOM 2444 N N . SER A 1 296 ? 1.526 18.408 16.453 1.00 90.12 296 SER A N 1
ATOM 2445 C CA . SER A 1 296 ? 0.817 19.674 16.293 1.00 90.12 296 SER A CA 1
ATOM 2446 C C . SER A 1 296 ? -0.468 19.494 15.485 1.00 90.12 296 SER A C 1
ATOM 2448 O O . SER A 1 296 ? -0.709 18.417 14.927 1.00 90.12 296 SER A O 1
ATOM 2450 N N . TYR A 1 297 ? -1.281 20.548 15.391 1.00 92.50 297 TYR A N 1
ATOM 2451 C CA . TYR A 1 297 ? -2.447 20.546 14.503 1.00 92.50 297 TYR A CA 1
ATOM 2452 C C . TYR A 1 297 ? -2.055 20.365 13.034 1.00 92.50 297 TYR A C 1
ATOM 2454 O O . TYR A 1 297 ? -2.702 19.582 12.349 1.00 92.50 297 TYR A O 1
ATOM 2462 N N . GLN A 1 298 ? -0.945 20.961 12.585 1.00 90.75 298 GLN A N 1
ATOM 2463 C CA . GLN A 1 298 ? -0.422 20.737 11.235 1.00 90.75 298 GLN A CA 1
ATOM 2464 C C . GLN A 1 298 ? -0.171 19.249 10.985 1.00 90.75 298 GLN A C 1
ATOM 2466 O O . GLN A 1 298 ? -0.637 18.710 9.999 1.00 90.75 298 GLN A O 1
ATOM 2471 N N . SER A 1 299 ? 0.475 18.544 11.920 1.00 86.88 299 SER A N 1
ATOM 2472 C CA . SER A 1 299 ? 0.692 17.099 11.749 1.00 86.88 299 SER A CA 1
ATOM 2473 C C . SER A 1 299 ? -0.592 16.261 11.808 1.00 86.88 299 SER A C 1
ATOM 2475 O O . SER A 1 299 ? -0.616 15.164 11.265 1.00 86.88 299 SER A O 1
ATOM 2477 N N . LEU A 1 300 ? -1.636 16.746 12.491 1.00 88.94 300 LEU A N 1
ATOM 2478 C CA . LEU A 1 300 ? -2.930 16.064 12.589 1.00 88.94 300 LEU A CA 1
ATOM 2479 C C . LEU A 1 300 ? -3.735 16.211 11.288 1.00 88.94 300 LEU A C 1
ATOM 2481 O O . LEU A 1 300 ? -4.423 15.271 10.895 1.00 88.94 300 LEU A O 1
ATOM 2485 N N . PHE A 1 301 ? -3.651 17.377 10.647 1.00 90.50 301 PHE A N 1
ATOM 2486 C CA . PHE A 1 301 ? -4.409 17.730 9.444 1.00 90.50 301 PHE A CA 1
ATOM 2487 C C . PHE A 1 301 ? -3.601 17.638 8.149 1.00 90.50 301 PHE A C 1
ATOM 2489 O O . PHE A 1 301 ? -4.146 17.910 7.093 1.00 90.50 301 PHE A O 1
ATOM 2496 N N . ASP A 1 302 ? -2.342 17.224 8.221 1.00 85.62 302 ASP A N 1
ATOM 2497 C CA . ASP A 1 302 ? -1.482 17.009 7.061 1.00 85.62 302 ASP A CA 1
ATOM 2498 C C . ASP A 1 302 ? -2.192 16.155 5.996 1.00 85.62 302 ASP A C 1
ATOM 2500 O O . ASP A 1 302 ? -2.717 15.084 6.324 1.00 85.62 302 ASP A O 1
ATOM 2504 N N . GLU A 1 303 ? -2.221 16.654 4.757 1.00 81.94 303 GLU A N 1
ATOM 2505 C CA . GLU A 1 303 ? -2.831 16.035 3.566 1.00 81.94 303 GLU A CA 1
ATOM 2506 C C . GLU A 1 303 ? -4.366 15.884 3.575 1.00 81.94 303 GLU A C 1
ATOM 2508 O O . GLU A 1 303 ? -4.931 15.147 2.763 1.00 81.94 303 GLU A O 1
ATOM 2513 N N . VAL A 1 304 ? -5.096 16.571 4.461 1.00 85.56 304 VAL A N 1
ATOM 2514 C CA . VAL A 1 304 ? -6.570 16.601 4.367 1.00 85.56 304 VAL A CA 1
ATOM 2515 C C . VAL A 1 304 ? -7.058 17.636 3.350 1.00 85.56 304 VAL A C 1
ATOM 2517 O O . VAL A 1 304 ? -6.523 18.734 3.225 1.00 85.56 304 VAL A O 1
ATOM 2520 N N . SER A 1 305 ? -8.171 17.340 2.675 1.00 84.69 305 SER A N 1
ATOM 2521 C CA . SER A 1 305 ? -8.755 18.216 1.643 1.00 84.69 305 SER A CA 1
ATOM 2522 C C . SER A 1 305 ? -9.145 19.615 2.146 1.00 84.69 305 SER A C 1
ATOM 2524 O O . SER A 1 305 ? -9.210 20.558 1.362 1.00 84.69 305 SER A O 1
ATOM 2526 N N . GLN A 1 306 ? -9.442 19.754 3.441 1.00 88.69 306 GLN A N 1
ATOM 2527 C CA . GLN A 1 306 ? -9.840 21.010 4.083 1.00 88.69 306 GLN A CA 1
ATOM 2528 C C . GLN A 1 306 ? -8.754 21.544 5.036 1.00 88.69 306 GLN A C 1
ATOM 2530 O O . GLN A 1 306 ? -9.091 22.212 6.015 1.00 88.69 306 GLN A O 1
ATOM 2535 N N . GLU A 1 307 ? -7.471 21.241 4.785 1.00 91.00 307 GLU A N 1
ATOM 2536 C CA . GLU A 1 307 ? -6.358 21.572 5.691 1.00 91.00 307 GLU A CA 1
ATOM 2537 C C . GLU A 1 307 ? -6.369 23.044 6.116 1.00 91.00 307 GLU A C 1
ATOM 2539 O O . GLU A 1 307 ? -6.356 23.338 7.308 1.00 91.00 307 GLU A O 1
ATOM 2544 N N . GLU A 1 308 ? -6.496 23.977 5.169 1.00 93.19 308 GLU A N 1
ATOM 2545 C CA . GLU A 1 308 ? -6.492 25.417 5.454 1.00 93.19 308 GLU A CA 1
ATOM 2546 C C . GLU A 1 308 ? -7.596 25.822 6.447 1.00 93.19 308 GLU A C 1
ATOM 2548 O O . GLU A 1 308 ? -7.339 26.503 7.443 1.00 93.19 308 GLU A O 1
ATOM 2553 N N . LYS A 1 309 ? -8.830 25.349 6.230 1.00 94.75 309 LYS A N 1
ATOM 2554 C CA . LYS A 1 309 ? -9.960 25.637 7.129 1.00 94.75 309 LYS A CA 1
ATOM 2555 C C . LYS A 1 309 ? -9.740 25.039 8.515 1.00 94.75 309 LYS A C 1
ATOM 2557 O O . LYS A 1 309 ? -10.019 25.691 9.519 1.00 94.75 309 LYS A O 1
ATOM 2562 N N . LEU A 1 310 ? -9.221 23.816 8.578 1.00 94.81 310 LEU A N 1
ATOM 2563 C CA . LEU A 1 310 ? -8.913 23.139 9.837 1.00 94.81 310 LEU A CA 1
ATOM 2564 C C . LEU A 1 310 ? -7.781 23.833 10.602 1.00 94.81 310 LEU A C 1
ATOM 2566 O O . LEU A 1 310 ? -7.848 23.948 11.826 1.00 94.81 310 LEU A O 1
ATOM 2570 N N . MET A 1 311 ? -6.782 24.364 9.899 1.00 96.00 311 MET A N 1
ATOM 2571 C CA . MET A 1 311 ? -5.702 25.152 10.493 1.00 96.00 311 MET A CA 1
ATOM 2572 C C . MET A 1 311 ? -6.190 26.505 11.030 1.00 96.00 311 MET A C 1
ATOM 2574 O O . MET A 1 311 ? -5.714 26.954 12.079 1.00 96.00 311 MET A O 1
ATOM 2578 N N . ASN A 1 312 ? -7.181 27.125 10.384 1.00 95.88 312 ASN A N 1
ATOM 2579 C CA . ASN A 1 312 ? -7.848 28.319 10.912 1.00 95.88 312 ASN A CA 1
ATOM 2580 C C . ASN A 1 312 ? -8.620 28.003 12.201 1.00 95.88 312 ASN A C 1
ATOM 2582 O O . ASN A 1 312 ? -8.408 28.667 13.216 1.00 95.88 312 ASN A O 1
ATOM 2586 N N . ILE A 1 313 ? -9.408 26.921 12.207 1.00 95.62 313 ILE A N 1
ATOM 2587 C CA . ILE A 1 313 ? -10.108 26.435 13.407 1.00 95.62 313 ILE A CA 1
ATOM 2588 C C . ILE A 1 313 ? -9.117 26.147 14.547 1.00 95.62 313 ILE A C 1
ATOM 2590 O O . ILE A 1 313 ? -9.323 26.578 15.681 1.00 95.62 313 ILE A O 1
ATOM 2594 N N . ALA A 1 314 ? -8.009 25.460 14.260 1.00 95.00 314 ALA A N 1
ATOM 2595 C CA . ALA A 1 314 ? -6.968 25.177 15.247 1.00 95.00 314 ALA A CA 1
ATOM 2596 C C . ALA A 1 314 ? -6.357 26.451 15.848 1.00 95.00 314 ALA A C 1
ATOM 2598 O O . ALA A 1 314 ? -6.055 26.503 17.042 1.00 95.00 314 ALA A O 1
ATOM 2599 N N . SER A 1 315 ? -6.183 27.487 15.025 1.00 95.31 315 SER A N 1
ATOM 2600 C CA . SER A 1 315 ? -5.648 28.779 15.457 1.00 95.31 315 SER A CA 1
ATOM 2601 C C . SER A 1 315 ? -6.591 29.491 16.422 1.00 95.31 315 SER A C 1
ATOM 2603 O O . SER A 1 315 ? -6.132 30.049 17.419 1.00 95.31 315 SER A O 1
ATOM 2605 N N . GLU A 1 316 ? -7.897 29.444 16.170 1.00 95.19 316 GLU A N 1
ATOM 2606 C CA . GLU A 1 316 ? -8.915 29.978 17.081 1.00 95.19 316 GLU A CA 1
ATOM 2607 C C . GLU A 1 316 ? -8.968 29.201 18.396 1.00 95.19 316 GLU A C 1
ATOM 2609 O O . GLU A 1 316 ? -8.978 29.807 19.466 1.00 95.19 316 GLU A O 1
ATOM 2614 N N . ILE A 1 317 ? -8.918 27.866 18.333 1.00 94.56 317 ILE A N 1
ATOM 2615 C CA . ILE A 1 317 ? -8.896 27.004 19.522 1.00 94.56 317 ILE A CA 1
ATOM 2616 C C . ILE A 1 317 ? -7.724 27.379 20.429 1.00 94.56 317 ILE A C 1
ATOM 2618 O O . ILE A 1 317 ? -7.926 27.610 21.618 1.00 94.56 317 ILE A O 1
ATOM 2622 N N . ILE A 1 318 ? -6.508 27.503 19.884 1.00 93.12 318 ILE A N 1
ATOM 2623 C CA . ILE A 1 318 ? -5.327 27.871 20.679 1.00 93.12 318 ILE A CA 1
ATOM 2624 C C . ILE A 1 318 ? -5.469 29.272 21.282 1.00 93.12 318 ILE A C 1
ATOM 2626 O O . ILE A 1 318 ? -5.144 29.452 22.456 1.00 93.12 318 ILE A O 1
ATOM 2630 N N . LYS A 1 319 ? -5.975 30.251 20.519 1.00 92.75 319 LYS A N 1
ATOM 2631 C CA . LYS A 1 319 ? -6.221 31.614 21.027 1.00 92.75 319 LYS A CA 1
ATOM 2632 C C . LYS A 1 319 ? -7.221 31.624 22.186 1.00 92.75 319 LYS A C 1
ATOM 2634 O O . LYS A 1 319 ? -7.049 32.395 23.123 1.00 92.75 319 LYS A O 1
ATOM 2639 N N . ASN A 1 320 ? -8.199 30.723 22.163 1.00 90.81 320 ASN A N 1
ATOM 2640 C CA . ASN A 1 320 ? -9.261 30.620 23.162 1.00 90.81 320 ASN A CA 1
ATOM 2641 C C . ASN A 1 320 ? -8.929 29.631 24.297 1.00 90.81 320 ASN A C 1
ATOM 2643 O O . ASN A 1 320 ? -9.802 28.931 24.805 1.00 90.81 320 ASN A O 1
ATOM 2647 N N . GLY A 1 321 ? -7.656 29.536 24.693 1.00 89.38 321 GLY A N 1
ATOM 2648 C CA . GLY A 1 321 ? -7.229 28.692 25.818 1.00 89.38 321 GLY A CA 1
ATOM 2649 C C . GLY A 1 321 ? -7.132 27.196 25.498 1.00 89.38 321 GLY A C 1
ATOM 2650 O O . GLY A 1 321 ? -6.970 26.384 26.406 1.00 89.38 321 GLY A O 1
ATOM 2651 N N . ASN A 1 322 ? -7.186 26.825 24.215 1.00 90.38 322 ASN A N 1
ATOM 2652 C CA . ASN A 1 322 ? -7.059 25.459 23.709 1.00 90.38 322 ASN A CA 1
ATOM 2653 C C . ASN A 1 322 ? -8.149 24.495 24.202 1.00 90.38 322 ASN A C 1
ATOM 2655 O O . ASN A 1 322 ? -7.896 23.302 24.326 1.00 90.38 322 ASN A O 1
ATOM 2659 N N . VAL A 1 323 ? -9.353 24.986 24.493 1.00 91.06 323 VAL A N 1
ATOM 2660 C CA . VAL A 1 323 ? -10.486 24.150 24.914 1.00 91.06 323 VAL A CA 1
ATOM 2661 C C . VAL A 1 323 ? -11.339 23.793 23.697 1.00 91.06 323 VAL A C 1
ATOM 2663 O O . VAL A 1 323 ? -11.647 24.652 22.875 1.00 91.06 323 VAL A O 1
ATOM 2666 N N . ILE A 1 324 ? -11.725 22.521 23.577 1.00 94.56 324 ILE A N 1
ATOM 2667 C CA . ILE A 1 324 ? -12.557 22.015 22.479 1.00 94.56 324 ILE A CA 1
ATOM 2668 C C . ILE A 1 324 ? -13.859 21.484 23.078 1.00 94.56 324 ILE A C 1
ATOM 2670 O O . ILE A 1 324 ? -13.823 20.615 23.947 1.00 94.56 324 ILE A O 1
ATOM 2674 N N . SER A 1 325 ? -14.999 22.005 22.623 1.00 95.31 325 SER A N 1
ATOM 2675 C CA . SER A 1 325 ? -16.318 21.491 23.006 1.00 95.31 325 SER A CA 1
ATOM 2676 C C . SER A 1 325 ? -16.670 20.209 22.233 1.00 95.31 325 SER A C 1
ATOM 2678 O O . SER A 1 325 ? -16.106 19.971 21.157 1.00 95.31 325 SER A O 1
ATOM 2680 N N . PRO A 1 326 ? -17.632 19.401 22.717 1.00 96.31 326 PRO A N 1
ATOM 2681 C CA . PRO A 1 326 ? -18.095 18.217 21.997 1.00 96.31 326 PRO A CA 1
ATOM 2682 C C . PRO A 1 326 ? -18.537 18.499 20.555 1.00 96.31 326 PRO A C 1
ATOM 2684 O O . PRO A 1 326 ? -18.102 17.810 19.634 1.00 96.31 326 PRO A O 1
ATOM 2687 N N . ASP A 1 327 ? -19.321 19.556 20.326 1.00 95.12 327 ASP A N 1
ATOM 2688 C CA . ASP A 1 327 ? -19.780 19.928 18.979 1.00 95.12 327 ASP A CA 1
ATOM 2689 C C . ASP A 1 327 ? -18.625 20.325 18.061 1.00 95.12 327 ASP A C 1
ATOM 2691 O O . ASP A 1 327 ? -18.577 19.912 16.900 1.00 95.12 327 ASP A O 1
ATOM 2695 N N . LYS A 1 328 ? -17.643 21.064 18.594 1.00 95.88 328 LYS A N 1
ATOM 2696 C CA . LYS A 1 328 ? -16.469 21.475 17.822 1.00 95.88 328 LYS A CA 1
ATOM 2697 C C . LYS A 1 328 ? -15.593 20.280 17.447 1.00 95.88 328 LYS A C 1
ATOM 2699 O O . LYS A 1 328 ? -15.037 20.256 16.352 1.00 95.88 328 LYS A O 1
ATOM 2704 N N . ALA A 1 329 ? -15.501 19.267 18.313 1.00 95.94 329 ALA A N 1
ATOM 2705 C CA . ALA A 1 329 ? -14.811 18.017 18.001 1.00 95.94 329 ALA A CA 1
ATOM 2706 C C . ALA A 1 329 ? -15.462 17.284 16.813 1.00 95.94 329 ALA A C 1
ATOM 2708 O O . ALA A 1 329 ? -14.754 16.851 15.900 1.00 95.94 329 ALA A O 1
ATOM 2709 N N . ILE A 1 330 ? -16.798 17.211 16.780 1.00 95.69 330 ILE A N 1
ATOM 2710 C CA . ILE A 1 330 ? -17.544 16.627 15.654 1.00 95.69 330 ILE A CA 1
ATOM 2711 C C . ILE A 1 330 ? -17.372 17.448 14.373 1.00 95.69 330 ILE A C 1
ATOM 2713 O O . ILE A 1 330 ? -17.192 16.871 13.302 1.00 95.69 330 ILE A O 1
ATOM 2717 N N . GLU A 1 331 ? -17.402 18.778 14.465 1.00 95.12 331 GLU A N 1
ATOM 2718 C CA . GLU A 1 331 ? -17.190 19.674 13.322 1.00 95.12 331 GLU A CA 1
ATOM 2719 C C . GLU A 1 331 ? -15.811 19.452 12.681 1.00 95.12 331 GLU A C 1
ATOM 2721 O O . GLU A 1 331 ? -15.720 19.222 11.474 1.00 95.12 331 GLU A O 1
ATOM 2726 N N . ILE A 1 332 ? -14.746 19.445 13.496 1.00 94.56 332 ILE A N 1
ATOM 2727 C CA . ILE A 1 332 ? -13.373 19.160 13.051 1.00 94.56 332 ILE A CA 1
ATOM 2728 C C . ILE A 1 332 ? -13.313 17.801 12.361 1.00 94.56 332 ILE A C 1
ATOM 2730 O O . ILE A 1 332 ? -12.750 17.689 11.273 1.00 94.56 332 ILE A O 1
ATOM 2734 N N . HIS A 1 333 ? -13.908 16.776 12.976 1.00 92.69 333 HIS A N 1
ATOM 2735 C CA . HIS A 1 333 ? -13.914 15.430 12.423 1.00 92.69 333 HIS A CA 1
ATOM 2736 C C . HIS A 1 333 ? -14.582 15.388 11.045 1.00 92.69 333 HIS A C 1
ATOM 2738 O O . HIS A 1 333 ? -13.961 14.935 10.088 1.00 92.69 333 HIS A O 1
ATOM 2744 N N . LYS A 1 334 ? -15.799 15.933 10.919 1.00 91.00 334 LYS A N 1
ATOM 2745 C CA . LYS A 1 334 ? -16.550 15.962 9.654 1.00 91.00 334 LYS A CA 1
ATOM 2746 C C . LYS A 1 334 ? -15.826 16.737 8.554 1.00 91.00 334 LYS A C 1
ATOM 2748 O O . LYS A 1 334 ? -15.893 16.345 7.392 1.00 91.00 334 LYS A O 1
ATOM 2753 N N . LEU A 1 335 ? -15.142 17.830 8.892 1.00 90.94 335 LEU A N 1
ATOM 2754 C CA . LEU A 1 335 ? -14.323 18.573 7.931 1.00 90.94 335 LEU A CA 1
ATOM 2755 C C . LEU A 1 335 ? -13.110 17.753 7.481 1.00 90.94 335 LEU A C 1
ATOM 2757 O O . LEU A 1 335 ? -12.847 17.657 6.283 1.00 90.94 335 LEU A O 1
ATOM 2761 N N . ALA A 1 336 ? -12.409 17.126 8.425 1.00 89.12 336 ALA A N 1
ATOM 2762 C CA . ALA A 1 336 ? -11.212 16.341 8.144 1.00 89.12 336 ALA A CA 1
ATOM 2763 C C . ALA A 1 336 ? -11.503 15.071 7.329 1.00 89.12 336 ALA A C 1
ATOM 2765 O O . ALA A 1 336 ? -10.681 14.667 6.511 1.00 89.12 336 ALA A O 1
ATOM 2766 N N . THR A 1 337 ? -12.683 14.469 7.494 1.00 86.00 337 THR A N 1
ATOM 2767 C CA . THR A 1 337 ? -13.124 13.279 6.745 1.00 86.00 337 THR A CA 1
ATOM 2768 C C . THR A 1 337 ? -13.983 13.604 5.520 1.00 86.00 337 THR A C 1
ATOM 2770 O O . THR A 1 337 ? -14.432 12.690 4.829 1.00 86.00 337 THR A O 1
ATOM 2773 N N . SER A 1 338 ? -14.218 14.890 5.224 1.00 85.69 338 SER A N 1
ATOM 2774 C CA . SER A 1 338 ? -15.149 15.340 4.172 1.00 85.69 338 SER A CA 1
ATOM 2775 C C . SER A 1 338 ? -16.557 14.732 4.302 1.00 85.69 338 SER A C 1
ATOM 2777 O O . SER A 1 338 ? -17.212 14.418 3.310 1.00 85.69 338 SER A O 1
ATOM 2779 N N . SER A 1 339 ? -17.036 14.563 5.536 1.00 86.44 339 SER A N 1
ATOM 2780 C CA . SER A 1 339 ? -18.324 13.949 5.872 1.00 86.44 339 SER A CA 1
ATOM 2781 C C . SER A 1 339 ? -19.324 14.958 6.459 1.00 86.44 339 SER A C 1
ATOM 2783 O O . SER A 1 339 ? -20.123 14.628 7.336 1.00 86.44 339 SER A O 1
ATOM 2785 N N . THR A 1 340 ? -19.278 16.214 6.006 1.00 86.50 340 THR A N 1
ATOM 2786 C CA . THR A 1 340 ? -20.126 17.317 6.504 1.00 86.50 340 THR A CA 1
ATOM 2787 C C . THR A 1 340 ? -21.621 17.094 6.284 1.00 86.50 340 THR A C 1
ATOM 2789 O O . THR A 1 340 ? -22.424 17.609 7.053 1.00 86.50 340 THR A O 1
ATOM 2792 N N . MET A 1 341 ? -21.990 16.281 5.291 1.00 84.94 341 MET A N 1
ATOM 2793 C CA . MET A 1 341 ? -23.371 15.858 5.023 1.00 84.94 341 MET A CA 1
ATOM 2794 C C . MET A 1 341 ? -23.961 14.929 6.095 1.00 84.94 341 MET A C 1
ATOM 2796 O O . MET A 1 341 ? -25.168 14.723 6.118 1.00 84.94 341 MET A O 1
ATOM 2800 N N . ILE A 1 342 ? -23.133 14.347 6.969 1.00 88.62 342 ILE A N 1
ATOM 2801 C CA . ILE A 1 342 ? -23.606 13.425 8.000 1.00 88.62 342 ILE A CA 1
ATOM 2802 C C . ILE A 1 342 ? -24.270 14.208 9.134 1.00 88.62 342 ILE A C 1
ATOM 2804 O O . ILE A 1 342 ? -23.608 14.991 9.824 1.00 88.62 342 ILE A O 1
ATOM 2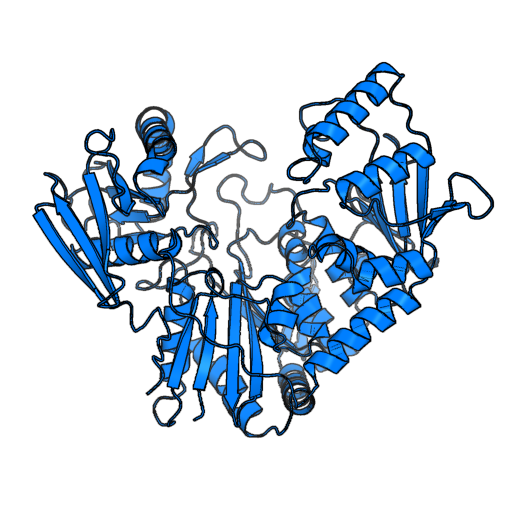808 N N . SER A 1 343 ? -25.549 13.948 9.400 1.00 92.88 343 SER A N 1
ATOM 2809 C CA . SER A 1 343 ? -26.231 14.463 10.590 1.00 92.88 343 SER A CA 1
ATOM 2810 C C . SER A 1 343 ? -25.912 13.631 11.831 1.00 92.88 343 SER A C 1
ATOM 2812 O O . SER A 1 343 ? -25.750 12.410 11.777 1.00 92.88 343 SER A O 1
ATOM 2814 N N . THR A 1 344 ? -25.813 14.319 12.968 1.00 94.56 344 THR A N 1
ATOM 2815 C CA . THR A 1 344 ? -25.523 13.718 14.274 1.00 94.56 344 THR A CA 1
ATOM 2816 C C . THR A 1 344 ? -26.475 14.260 15.330 1.00 94.56 344 THR A C 1
ATOM 2818 O O . THR A 1 344 ? -26.792 15.447 15.290 1.00 94.56 344 THR A O 1
ATOM 2821 N N . ILE A 1 345 ? -26.880 13.413 16.274 1.00 94.31 345 ILE A N 1
ATOM 2822 C CA . ILE A 1 345 ? -27.734 13.757 17.421 1.00 94.31 345 ILE A CA 1
ATOM 2823 C C . ILE A 1 345 ? -27.042 13.404 18.742 1.00 94.31 345 ILE A C 1
ATOM 2825 O O . ILE A 1 345 ? -26.083 12.629 18.754 1.00 94.31 345 ILE A O 1
ATOM 2829 N N . ASP A 1 346 ? -27.553 13.943 19.845 1.00 94.00 346 ASP A N 1
ATOM 2830 C CA . ASP A 1 346 ? -27.027 13.702 21.190 1.00 94.00 346 ASP A CA 1
ATOM 2831 C C . ASP A 1 346 ? -27.703 12.482 21.824 1.00 94.00 346 ASP A C 1
ATOM 2833 O O . ASP A 1 346 ? -28.926 12.346 21.800 1.00 94.00 346 ASP A O 1
ATOM 2837 N N . LEU A 1 347 ? -26.909 11.602 22.435 1.00 90.38 347 LEU A N 1
ATOM 2838 C CA . LEU A 1 347 ? -27.376 10.436 23.183 1.00 90.38 347 LEU A CA 1
ATOM 2839 C C . LEU A 1 347 ? -27.356 10.730 24.680 1.00 90.38 347 LEU A C 1
ATOM 2841 O O . LEU A 1 347 ? -26.462 10.305 25.415 1.00 90.38 347 LEU A O 1
ATOM 2845 N N . GLY A 1 348 ? -28.354 11.487 25.126 1.00 89.25 348 GLY A N 1
ATOM 2846 C CA . GLY A 1 348 ? -28.551 11.849 26.530 1.00 89.25 348 GLY A CA 1
ATOM 2847 C C . GLY A 1 348 ? -27.596 12.927 27.054 1.00 89.25 348 GLY A C 1
ATOM 2848 O O . GLY A 1 348 ? -28.002 13.695 27.921 1.00 89.25 348 GLY A O 1
ATOM 2849 N N . THR A 1 349 ? -26.371 13.031 26.525 1.00 89.56 349 THR A N 1
ATOM 2850 C CA . THR A 1 349 ? -25.431 14.120 26.838 1.00 89.56 349 THR A CA 1
ATOM 2851 C C . THR A 1 349 ? -24.722 14.645 25.582 1.00 89.56 349 THR A C 1
ATOM 2853 O O . THR A 1 349 ? -24.554 13.886 24.622 1.00 89.56 349 THR A O 1
ATOM 2856 N N . PRO A 1 350 ? -24.250 15.909 25.576 1.00 86.88 350 PRO A N 1
ATOM 2857 C CA . PRO A 1 350 ? -23.540 16.485 24.432 1.00 86.88 350 PRO A CA 1
ATOM 2858 C C . PRO A 1 350 ? -22.237 15.764 24.068 1.00 86.88 350 PRO A C 1
ATOM 2860 O O . PRO A 1 350 ? -21.808 15.818 22.919 1.00 86.88 350 PRO A O 1
ATOM 2863 N N . GLU A 1 351 ? -21.593 15.086 25.021 1.00 94.62 351 GLU A N 1
ATOM 2864 C CA . GLU A 1 351 ? -20.364 14.315 24.807 1.00 94.62 351 GLU A CA 1
ATOM 2865 C C . GLU A 1 351 ? -20.614 13.003 24.060 1.00 94.62 351 GLU A C 1
ATOM 2867 O O . GLU A 1 351 ? -19.669 12.428 23.527 1.00 94.62 351 GLU A O 1
ATOM 2872 N N . ARG A 1 352 ? -21.851 12.500 24.018 1.00 96.44 352 ARG A N 1
ATOM 2873 C CA . ARG A 1 352 ? -22.191 11.250 23.332 1.00 96.44 352 ARG A CA 1
ATOM 2874 C C . ARG A 1 352 ? -22.989 11.564 22.083 1.00 96.44 352 ARG A C 1
ATOM 2876 O O . ARG A 1 352 ? -24.156 11.926 22.161 1.00 96.44 352 ARG A O 1
ATOM 2883 N N . LYS A 1 353 ? -22.365 11.402 20.925 1.00 97.06 353 LYS A N 1
ATOM 2884 C CA . LYS A 1 353 ? -22.956 11.713 19.626 1.00 97.06 353 LYS A CA 1
ATOM 2885 C C . LYS A 1 353 ? -23.274 10.435 18.860 1.00 97.06 353 LYS A C 1
ATOM 2887 O O . LYS A 1 353 ? -22.557 9.433 18.948 1.00 97.06 353 LYS A O 1
ATOM 2892 N N . TYR A 1 354 ? -24.335 10.492 18.070 1.00 97.50 354 TYR A N 1
ATOM 2893 C CA . TYR A 1 354 ? -24.801 9.388 17.241 1.00 97.50 354 TYR A CA 1
ATOM 2894 C C . TYR A 1 354 ? -25.041 9.846 15.812 1.00 97.50 354 TYR A C 1
ATOM 2896 O O . TYR A 1 354 ? -25.685 10.873 15.598 1.00 97.50 354 TYR A O 1
ATOM 2904 N N . ILE A 1 355 ? -24.531 9.098 14.836 1.00 97.19 355 ILE A N 1
ATOM 2905 C CA . ILE A 1 355 ? -24.841 9.319 13.423 1.00 97.19 355 ILE A CA 1
ATOM 2906 C C . ILE A 1 355 ? -26.231 8.761 13.137 1.00 97.19 355 ILE A C 1
ATOM 2908 O O . ILE A 1 355 ? -26.448 7.565 13.289 1.00 97.19 355 ILE A O 1
ATOM 2912 N N . THR A 1 356 ? -27.148 9.601 12.661 1.00 97.00 356 THR A N 1
ATOM 2913 C CA . THR A 1 356 ? -28.501 9.148 12.305 1.00 97.00 356 THR A CA 1
ATOM 2914 C C . THR A 1 356 ? -28.459 8.127 11.167 1.00 97.00 356 THR A C 1
ATOM 2916 O O . THR A 1 356 ? -27.756 8.354 10.178 1.00 97.00 356 THR A O 1
ATOM 2919 N N . ASP A 1 357 ? -29.272 7.080 11.261 1.00 96.81 357 ASP A N 1
ATOM 2920 C CA . ASP A 1 357 ? -29.328 5.966 10.310 1.00 96.81 357 ASP A CA 1
ATOM 2921 C C . ASP A 1 357 ? -29.511 6.415 8.848 1.00 96.81 357 ASP A C 1
ATOM 2923 O O . ASP A 1 357 ? -28.794 5.938 7.967 1.00 96.81 357 ASP A O 1
ATOM 2927 N N . ASP A 1 358 ? -30.395 7.382 8.583 1.00 95.00 358 ASP A N 1
ATOM 2928 C CA . ASP A 1 358 ? -30.636 7.896 7.226 1.00 95.00 358 ASP A CA 1
ATOM 2929 C C . ASP A 1 358 ? -29.414 8.621 6.652 1.00 95.00 358 ASP A C 1
ATOM 2931 O O . ASP A 1 358 ? -29.016 8.385 5.509 1.00 95.00 358 ASP A O 1
ATOM 2935 N N . SER A 1 359 ? -28.759 9.456 7.465 1.00 94.00 359 SER A N 1
ATOM 2936 C CA . SER A 1 359 ? -27.516 10.122 7.058 1.00 94.00 359 SER A CA 1
ATOM 2937 C C . SER A 1 359 ? -26.388 9.126 6.820 1.00 94.00 359 SER A C 1
ATOM 2939 O O . SER A 1 359 ? -25.596 9.313 5.898 1.00 94.00 359 SER A O 1
ATOM 2941 N N . LEU A 1 360 ? -26.302 8.068 7.634 1.00 94.88 360 LEU A N 1
ATOM 2942 C CA . LEU A 1 360 ? -25.301 7.021 7.463 1.00 94.88 360 LEU A CA 1
ATOM 2943 C C . LEU A 1 360 ? -25.514 6.267 6.150 1.00 94.88 360 LEU A C 1
ATOM 2945 O O . LEU A 1 360 ? -24.572 6.139 5.370 1.00 94.88 360 LEU A O 1
ATOM 2949 N N . LYS A 1 361 ? -26.748 5.820 5.876 1.00 93.88 361 LYS A N 1
ATOM 2950 C CA . LYS A 1 361 ? -27.111 5.153 4.615 1.00 93.88 361 LYS A CA 1
ATOM 2951 C C . LYS A 1 361 ? -26.794 6.039 3.415 1.00 93.88 361 LYS A C 1
ATOM 2953 O O . LYS A 1 361 ? -26.076 5.608 2.513 1.00 93.88 361 LYS A O 1
ATOM 2958 N N . GLY A 1 362 ? -27.244 7.296 3.448 1.00 91.56 362 GLY A N 1
ATOM 2959 C CA . GLY A 1 362 ? -26.979 8.268 2.390 1.00 91.56 362 GLY A CA 1
ATOM 2960 C C . GLY A 1 362 ? -25.484 8.516 2.177 1.00 91.56 362 GLY A C 1
ATOM 2961 O O . GLY A 1 362 ? -25.021 8.571 1.040 1.00 91.56 362 GLY A O 1
ATOM 2962 N N . TYR A 1 363 ? -24.695 8.594 3.251 1.00 90.50 363 TYR A N 1
ATOM 2963 C CA . TYR A 1 363 ? -23.244 8.748 3.151 1.00 90.50 363 TYR A CA 1
ATOM 2964 C C . TYR A 1 363 ? -22.551 7.508 2.569 1.00 90.50 363 TYR A C 1
ATOM 2966 O O . TYR A 1 363 ? -21.678 7.637 1.710 1.00 90.50 363 TYR A O 1
ATOM 2974 N N . LEU A 1 364 ? -22.931 6.301 2.992 1.00 89.94 364 LEU A N 1
ATOM 2975 C CA . LEU A 1 364 ? -22.343 5.067 2.466 1.00 89.94 364 LEU A CA 1
ATOM 2976 C C . LEU A 1 364 ? -22.648 4.901 0.969 1.00 89.94 364 LEU A C 1
ATOM 2978 O O . LEU A 1 364 ? -21.729 4.637 0.193 1.00 89.94 364 LEU A O 1
ATOM 2982 N N . GLN A 1 365 ? -23.891 5.158 0.551 1.00 86.31 365 GLN A N 1
ATOM 2983 C CA . GLN A 1 365 ? -24.353 4.982 -0.832 1.00 86.31 365 GLN A CA 1
ATOM 2984 C C . GLN A 1 365 ? -23.933 6.115 -1.781 1.00 86.31 365 GLN A C 1
ATOM 2986 O O . GLN A 1 365 ? -23.606 5.855 -2.937 1.00 86.31 365 GLN A O 1
ATOM 2991 N N . HIS A 1 366 ? -23.939 7.366 -1.312 1.00 81.81 366 HIS A N 1
ATOM 2992 C CA . HIS A 1 366 ? -23.798 8.554 -2.168 1.00 81.81 366 HIS A CA 1
ATOM 2993 C C . HIS A 1 366 ? -22.714 9.537 -1.717 1.00 81.81 366 HIS A C 1
ATOM 2995 O O . HIS A 1 366 ? -22.427 10.500 -2.428 1.00 81.81 366 HIS A O 1
ATOM 3001 N N . GLY A 1 367 ? -22.113 9.334 -0.542 1.00 67.88 367 GLY A N 1
ATOM 3002 C CA . GLY A 1 367 ? -20.995 10.150 -0.080 1.00 67.88 367 GLY A CA 1
ATOM 3003 C C . GLY A 1 367 ? -19.795 10.054 -1.022 1.00 67.88 367 GLY A C 1
ATOM 3004 O O . GLY A 1 367 ? -19.654 9.070 -1.756 1.00 67.88 367 GLY A O 1
ATOM 3005 N N . LEU A 1 368 ? -18.937 11.081 -0.972 1.00 60.50 368 LEU A N 1
ATOM 3006 C CA . LEU A 1 368 ? -17.725 11.215 -1.789 1.00 60.50 368 LEU A CA 1
ATOM 3007 C C . LEU A 1 368 ? -16.960 9.884 -1.911 1.00 60.50 368 LEU A C 1
ATOM 3009 O O . LEU A 1 368 ? -16.899 9.095 -0.968 1.00 60.50 368 LEU A O 1
ATOM 3013 N N . ILE A 1 369 ? -16.342 9.668 -3.076 1.00 54.69 369 ILE A N 1
ATOM 3014 C CA . ILE A 1 369 ? -15.653 8.427 -3.498 1.00 54.69 369 ILE A CA 1
ATOM 3015 C C . ILE A 1 369 ? -14.505 8.011 -2.544 1.00 54.69 369 ILE A C 1
ATOM 3017 O O . ILE A 1 369 ? -13.958 6.917 -2.653 1.00 54.69 369 ILE A O 1
ATOM 3021 N N . THR A 1 370 ? -14.134 8.844 -1.568 1.00 59.16 370 THR A N 1
ATOM 3022 C CA . THR A 1 370 ? -13.093 8.534 -0.585 1.00 59.16 370 THR A CA 1
ATOM 3023 C C . THR A 1 370 ? -13.546 7.433 0.385 1.00 59.16 370 THR A C 1
ATOM 3025 O O . THR A 1 370 ? -14.094 7.684 1.457 1.00 59.16 370 THR A O 1
ATOM 3028 N N . ASN A 1 371 ? -13.241 6.175 0.049 1.00 73.12 371 ASN A N 1
ATOM 3029 C CA . ASN A 1 371 ? -13.574 5.009 0.880 1.00 73.12 371 ASN A CA 1
ATOM 3030 C C . ASN A 1 371 ? -12.838 4.963 2.229 1.00 73.12 371 ASN A C 1
ATOM 3032 O O . ASN A 1 371 ? -13.182 4.164 3.087 1.00 73.12 371 ASN A O 1
ATOM 3036 N N . ILE A 1 372 ? -11.881 5.858 2.480 1.00 78.06 372 ILE A N 1
ATOM 3037 C CA . ILE A 1 372 ? -11.102 5.900 3.724 1.00 78.06 372 ILE A CA 1
ATOM 3038 C C . ILE A 1 372 ? -11.998 5.986 4.971 1.00 78.06 372 ILE A C 1
ATOM 3040 O O . ILE A 1 372 ? -11.854 5.178 5.888 1.00 78.06 372 ILE A O 1
ATOM 3044 N N . TYR A 1 373 ? -12.916 6.957 5.028 1.00 85.12 373 TYR A N 1
ATOM 3045 C CA . TYR A 1 373 ? -13.772 7.116 6.208 1.00 85.12 373 TYR A CA 1
ATOM 3046 C C . TYR A 1 373 ? -14.855 6.033 6.270 1.00 85.12 373 TYR A C 1
ATOM 3048 O O . TYR A 1 373 ? -15.133 5.514 7.349 1.00 85.12 373 TYR A O 1
ATOM 3056 N N . LYS A 1 374 ? -15.389 5.601 5.119 1.00 87.50 374 LYS A N 1
ATOM 3057 C CA . LYS A 1 374 ? -16.310 4.453 5.046 1.00 87.50 374 LYS A CA 1
ATOM 3058 C C . LYS A 1 374 ? -15.664 3.182 5.609 1.00 87.50 374 LYS A C 1
ATOM 3060 O O . LYS A 1 374 ? -16.315 2.438 6.339 1.00 87.50 374 LYS A O 1
ATOM 3065 N N . ASN A 1 375 ? -14.389 2.945 5.307 1.00 88.12 375 ASN A N 1
ATOM 3066 C CA . ASN A 1 375 ? -13.623 1.806 5.811 1.00 88.12 375 ASN A CA 1
ATOM 3067 C C . ASN A 1 375 ? -13.385 1.935 7.320 1.00 88.12 375 ASN A C 1
ATOM 3069 O O . ASN A 1 375 ? -13.548 0.964 8.052 1.00 88.12 375 ASN A O 1
ATOM 3073 N N . LEU A 1 376 ? -13.090 3.144 7.815 1.00 88.88 376 LEU A N 1
ATOM 3074 C CA . LEU A 1 376 ? -12.960 3.388 9.254 1.00 88.88 376 LEU A CA 1
ATOM 3075 C C . LEU A 1 376 ? -14.244 3.015 10.012 1.00 88.88 376 LEU A C 1
ATOM 3077 O O . LEU A 1 376 ? -14.162 2.318 11.020 1.00 88.88 376 LEU A O 1
ATOM 3081 N N . LEU A 1 377 ? -15.419 3.404 9.498 1.00 91.81 377 LEU A N 1
ATOM 3082 C CA . LEU A 1 377 ? -16.721 3.030 10.073 1.00 91.81 377 LEU A CA 1
ATOM 3083 C C . LEU A 1 377 ? -16.942 1.505 10.098 1.00 91.81 377 LEU A C 1
ATOM 3085 O O . LEU A 1 377 ? -17.700 0.985 10.922 1.00 91.81 377 LEU A O 1
ATOM 3089 N N . TYR A 1 378 ? -16.278 0.769 9.206 1.00 91.31 378 TYR A N 1
ATOM 3090 C CA . TYR A 1 378 ? -16.320 -0.689 9.180 1.00 91.31 378 TYR A CA 1
ATOM 3091 C C . TYR A 1 378 ? -15.373 -1.331 10.194 1.00 91.31 378 TYR A C 1
ATOM 3093 O O . TYR A 1 378 ? -15.742 -2.309 10.842 1.00 91.31 378 TYR A O 1
ATOM 3101 N N . TYR A 1 379 ? -14.184 -0.769 10.396 1.00 91.69 379 TYR A N 1
ATOM 3102 C CA . TYR A 1 379 ? -13.187 -1.360 11.292 1.00 91.69 379 TYR A CA 1
ATOM 3103 C C . TYR A 1 379 ? -13.478 -1.128 12.773 1.00 91.69 379 TYR A C 1
ATOM 3105 O O . TYR A 1 379 ? -13.033 -1.914 13.603 1.00 91.69 379 TYR A O 1
ATOM 3113 N N . VAL A 1 380 ? -14.197 -0.054 13.110 1.00 94.12 380 VAL A N 1
ATOM 3114 C CA . VAL A 1 380 ? -14.381 0.381 14.504 1.00 94.12 380 VAL A CA 1
ATOM 3115 C C . VAL A 1 380 ? -15.851 0.479 14.879 1.00 94.12 380 VAL A C 1
ATOM 3117 O O . VAL A 1 380 ? -16.716 0.498 14.009 1.00 94.12 380 VAL A O 1
ATOM 3120 N N . ASP A 1 381 ? -16.135 0.548 16.169 1.00 95.56 381 ASP A N 1
ATOM 3121 C CA . ASP A 1 381 ? -17.491 0.631 16.725 1.00 95.56 381 ASP A CA 1
ATOM 3122 C C . ASP A 1 381 ? -17.745 1.986 17.402 1.00 95.56 381 ASP A C 1
ATOM 3124 O O . ASP A 1 381 ? -18.883 2.380 17.650 1.00 95.56 381 ASP A O 1
ATOM 3128 N N . GLU A 1 382 ? -16.672 2.722 17.696 1.00 96.31 382 GLU A N 1
ATOM 3129 C CA . GLU A 1 382 ? -16.722 4.057 18.278 1.00 96.31 382 GLU A CA 1
ATOM 3130 C C . GLU A 1 382 ? -15.526 4.885 17.796 1.00 96.31 382 GLU A C 1
ATOM 3132 O O . GLU A 1 382 ? -14.386 4.409 17.757 1.00 96.31 382 GLU A O 1
ATOM 3137 N N . ILE A 1 383 ? -15.772 6.159 17.492 1.00 96.12 383 ILE A N 1
ATOM 3138 C CA . ILE A 1 383 ? -14.720 7.166 17.346 1.00 96.12 383 ILE A CA 1
ATOM 3139 C C . ILE A 1 383 ? -14.729 8.039 18.596 1.00 96.12 383 ILE A C 1
ATOM 3141 O O . ILE A 1 383 ? -15.743 8.645 18.933 1.00 96.12 383 ILE A O 1
ATOM 3145 N N . ARG A 1 384 ? -13.596 8.121 19.291 1.00 96.56 384 ARG A N 1
ATOM 3146 C CA . ARG A 1 384 ? -13.448 8.868 20.541 1.00 96.56 384 ARG A CA 1
ATOM 3147 C C . ARG A 1 384 ? -12.497 10.037 20.342 1.00 96.56 384 ARG A C 1
ATOM 3149 O O . ARG A 1 384 ? -11.364 9.857 19.910 1.00 96.56 384 ARG A O 1
ATOM 3156 N N . PHE A 1 385 ? -12.938 11.233 20.692 1.00 96.25 385 PHE A N 1
ATOM 3157 C CA . PHE A 1 385 ? -12.136 12.449 20.636 1.00 96.25 385 PHE A CA 1
ATOM 3158 C C . PHE A 1 385 ? -11.617 12.771 22.024 1.00 96.25 385 PHE A C 1
ATOM 3160 O O . PHE A 1 385 ? -12.395 12.792 22.979 1.00 96.25 385 PHE A O 1
ATOM 3167 N N . THR A 1 386 ? -10.319 13.031 22.150 1.00 95.12 386 THR A N 1
ATOM 3168 C CA . THR A 1 386 ? -9.703 13.261 23.458 1.00 95.12 386 THR A CA 1
ATOM 3169 C C . THR A 1 386 ? -8.841 14.510 23.524 1.00 95.12 386 THR A C 1
ATOM 3171 O O . THR A 1 386 ? -8.317 15.003 22.519 1.00 95.12 386 THR A O 1
ATOM 3174 N N . ASP A 1 387 ? -8.661 14.979 24.752 1.00 93.50 387 ASP A N 1
ATOM 3175 C CA . ASP A 1 387 ? -7.822 16.113 25.116 1.00 93.50 387 ASP A CA 1
ATOM 3176 C C . ASP A 1 387 ? -6.324 15.731 25.221 1.00 93.50 387 ASP A C 1
ATOM 3178 O O . ASP A 1 387 ? -5.900 14.610 24.889 1.00 93.50 387 ASP A O 1
ATOM 3182 N N . LEU A 1 388 ? -5.483 16.667 25.673 1.00 89.88 388 LEU A N 1
ATOM 3183 C CA . LEU A 1 388 ? -4.042 16.442 25.862 1.00 89.88 388 LEU A CA 1
ATOM 3184 C C . LEU A 1 388 ? -3.725 15.337 26.885 1.00 89.88 388 LEU A C 1
ATOM 3186 O O . LEU A 1 388 ? -2.690 14.677 26.763 1.00 89.88 388 LEU A O 1
ATOM 3190 N N . GLN A 1 389 ? -4.610 15.119 27.856 1.00 90.62 389 GLN A N 1
ATOM 3191 C CA . GLN A 1 389 ? -4.524 14.104 28.905 1.00 90.62 389 GLN A CA 1
ATOM 3192 C C . GLN A 1 389 ? -5.242 12.798 28.524 1.00 90.62 389 GLN A C 1
ATOM 3194 O O . GLN A 1 389 ? -5.299 11.878 29.336 1.00 90.62 389 GLN A O 1
ATOM 3199 N N . ARG A 1 390 ? -5.741 12.691 27.284 1.00 90.25 390 ARG A N 1
ATOM 3200 C CA . ARG A 1 390 ? -6.545 11.568 26.773 1.00 90.25 390 ARG A CA 1
ATOM 3201 C C . ARG A 1 390 ? -7.895 11.398 27.485 1.00 90.25 390 ARG A C 1
ATOM 3203 O O . ARG A 1 390 ? -8.500 10.329 27.413 1.00 90.25 390 ARG A O 1
ATOM 3210 N N . LYS A 1 391 ? -8.409 12.444 28.135 1.00 93.38 391 LYS A N 1
ATOM 3211 C CA . LYS A 1 391 ? -9.788 12.470 28.627 1.00 93.38 391 LYS A CA 1
ATOM 3212 C C . LYS A 1 391 ? -10.735 12.674 27.447 1.00 93.38 391 LYS A C 1
ATOM 3214 O O . LYS A 1 391 ? -10.462 13.480 26.556 1.00 93.38 391 LYS A O 1
ATOM 3219 N N . THR A 1 392 ? -11.845 11.941 27.438 1.00 95.88 392 THR A N 1
ATOM 3220 C CA . THR A 1 392 ? -12.881 12.065 26.408 1.00 95.88 392 THR A CA 1
ATOM 3221 C C . THR A 1 392 ? -13.470 13.475 26.390 1.00 95.88 392 THR A C 1
ATOM 3223 O O . THR A 1 392 ? -13.957 13.957 27.410 1.00 95.88 392 THR A O 1
ATOM 3226 N N . ILE A 1 393 ? -13.439 14.095 25.212 1.00 96.88 393 ILE A N 1
ATOM 3227 C CA . ILE A 1 393 ? -14.170 15.318 24.862 1.00 96.88 393 ILE A CA 1
ATOM 3228 C C . ILE A 1 393 ? -15.542 14.927 24.312 1.00 96.88 393 ILE A C 1
ATOM 3230 O O . ILE A 1 393 ? -16.560 15.439 24.757 1.00 96.88 393 ILE A O 1
ATOM 3234 N N . ALA A 1 394 ? -15.557 14.001 23.352 1.00 97.56 394 ALA A N 1
ATOM 3235 C CA . ALA A 1 394 ? -16.772 13.454 22.767 1.00 97.56 394 ALA A CA 1
ATOM 3236 C C . ALA A 1 394 ? -16.536 12.031 22.249 1.00 97.56 394 ALA A C 1
ATOM 3238 O O . ALA A 1 394 ? -15.404 11.655 21.940 1.00 97.56 394 ALA A O 1
ATOM 3239 N N . SER A 1 395 ? -17.602 11.254 22.112 1.00 97.44 395 SER A N 1
ATOM 3240 C CA . SER A 1 395 ? -17.634 9.997 21.373 1.00 97.44 395 SER A CA 1
ATOM 3241 C C . SER A 1 395 ? -18.678 10.064 20.265 1.00 97.44 395 SER A C 1
ATOM 3243 O O . SER A 1 395 ? -19.702 10.732 20.396 1.00 97.44 395 SER A O 1
ATOM 3245 N N . LEU A 1 396 ? -18.408 9.376 19.163 1.00 97.31 396 LEU A N 1
ATOM 3246 C CA . LEU A 1 396 ? -19.290 9.245 18.015 1.00 97.31 396 LEU A CA 1
ATOM 3247 C C . LEU A 1 396 ? -19.543 7.762 17.755 1.00 97.31 396 LEU A C 1
ATOM 3249 O O . LEU A 1 396 ? -18.602 6.982 17.603 1.00 97.31 396 LEU A O 1
ATOM 3253 N N . THR A 1 397 ? -20.819 7.398 17.712 1.00 97.44 397 THR A N 1
ATOM 3254 C CA . THR A 1 397 ? -21.313 6.028 17.507 1.00 97.44 397 THR A CA 1
ATOM 3255 C C . THR A 1 397 ? -22.356 5.995 16.394 1.00 97.44 397 THR A C 1
ATOM 3257 O O . THR A 1 397 ? -22.820 7.042 15.934 1.00 97.44 397 THR A O 1
ATOM 3260 N N . TRP A 1 398 ? -22.692 4.800 15.917 1.00 97.06 398 TRP A N 1
ATOM 3261 C CA . TRP A 1 398 ? -23.654 4.591 14.838 1.00 97.06 398 TRP A CA 1
ATOM 3262 C C . TRP A 1 398 ? -24.232 3.176 14.884 1.00 97.06 398 TRP A C 1
ATOM 3264 O O . TRP A 1 398 ? -23.692 2.300 15.562 1.00 97.06 398 TRP A O 1
ATOM 3274 N N . ASN A 1 399 ? -25.305 2.937 14.128 1.00 96.31 399 ASN A N 1
ATOM 3275 C CA . ASN A 1 399 ? -25.809 1.590 13.901 1.00 96.31 399 ASN A CA 1
ATOM 3276 C C . ASN A 1 399 ? -24.840 0.803 13.004 1.00 96.31 399 ASN A C 1
ATOM 3278 O O . ASN A 1 399 ? -24.689 1.087 11.811 1.00 96.31 399 ASN A O 1
ATOM 3282 N N . LYS A 1 400 ? -24.180 -0.199 13.588 1.00 93.94 400 LYS A N 1
ATOM 3283 C CA . LYS A 1 400 ? -23.200 -1.039 12.896 1.00 93.94 400 LYS A CA 1
ATOM 3284 C C . LYS A 1 400 ? -23.826 -1.922 11.817 1.00 93.94 400 LYS A C 1
ATOM 3286 O O . LYS A 1 400 ? -23.175 -2.173 10.805 1.00 93.94 400 LYS A O 1
ATOM 3291 N N . GLU A 1 401 ? -25.078 -2.339 11.994 1.00 95.56 401 GLU A N 1
ATOM 3292 C CA . GLU A 1 401 ? -25.785 -3.204 11.043 1.00 95.56 401 GLU A CA 1
ATOM 3293 C C . GLU A 1 401 ? -25.899 -2.535 9.673 1.00 95.56 401 GLU A C 1
ATOM 3295 O O . GLU A 1 401 ? -25.596 -3.161 8.668 1.00 95.56 401 GLU A O 1
ATOM 3300 N N . ILE A 1 402 ? -26.171 -1.227 9.628 1.00 96.25 402 ILE A N 1
ATOM 3301 C CA . ILE A 1 402 ? -26.224 -0.455 8.374 1.00 96.25 402 ILE A CA 1
ATOM 3302 C C . ILE A 1 402 ? -24.892 -0.503 7.617 1.00 96.25 402 ILE A C 1
ATOM 3304 O O . ILE A 1 402 ? -24.867 -0.621 6.390 1.00 96.25 402 ILE A O 1
ATOM 3308 N N . VAL A 1 403 ? -23.774 -0.391 8.338 1.00 93.94 403 VAL A N 1
ATOM 3309 C CA . VAL A 1 403 ? -22.441 -0.466 7.730 1.00 93.94 403 VAL A CA 1
ATOM 3310 C C . VAL A 1 403 ? -22.187 -1.885 7.223 1.00 93.94 403 VAL A C 1
ATOM 3312 O O . VAL A 1 403 ? -21.730 -2.059 6.095 1.00 93.94 403 VAL A O 1
ATOM 3315 N N . ASN A 1 404 ? -22.518 -2.896 8.027 1.00 92.94 404 ASN A N 1
ATOM 3316 C CA . ASN A 1 404 ? -22.360 -4.300 7.659 1.00 92.94 404 ASN A CA 1
ATOM 3317 C C . ASN A 1 404 ? -23.204 -4.669 6.430 1.00 92.94 404 ASN A C 1
ATOM 3319 O O . ASN A 1 404 ? -22.679 -5.305 5.519 1.00 92.94 404 ASN A O 1
ATOM 3323 N N . ASP A 1 405 ? -24.455 -4.217 6.362 1.00 93.56 405 ASP A N 1
ATOM 3324 C CA . ASP A 1 405 ? -25.360 -4.430 5.231 1.00 93.56 405 ASP A CA 1
ATOM 3325 C C . ASP A 1 405 ? -24.834 -3.772 3.955 1.00 93.56 405 ASP A C 1
ATOM 3327 O O . ASP A 1 405 ? -24.864 -4.379 2.884 1.00 93.56 405 ASP A O 1
ATOM 3331 N N . TYR A 1 406 ? -24.282 -2.557 4.060 1.00 91.81 406 TYR A N 1
ATOM 3332 C CA . TYR A 1 406 ? -23.641 -1.897 2.925 1.00 91.81 406 TYR A CA 1
ATOM 3333 C C . TYR A 1 406 ? -22.478 -2.733 2.377 1.00 91.81 406 TYR A C 1
ATOM 3335 O O . TYR A 1 406 ? -22.457 -3.036 1.184 1.00 91.81 406 TYR A O 1
ATOM 3343 N N . TYR A 1 407 ? -21.540 -3.170 3.222 1.00 88.81 407 TYR A N 1
ATOM 3344 C CA . TYR A 1 407 ? -20.412 -3.980 2.745 1.00 88.81 407 TYR A CA 1
ATOM 3345 C C . TYR A 1 407 ? -20.834 -5.372 2.283 1.00 88.81 407 TYR A C 1
ATOM 3347 O O . TYR A 1 407 ? -20.272 -5.876 1.314 1.00 88.81 407 TYR A O 1
ATOM 3355 N N . LYS A 1 408 ? -21.855 -5.971 2.902 1.00 89.62 408 LYS A N 1
ATOM 3356 C CA . LYS A 1 408 ? -22.456 -7.213 2.411 1.00 89.62 408 LYS A CA 1
ATOM 3357 C C . LYS A 1 408 ? -23.033 -7.0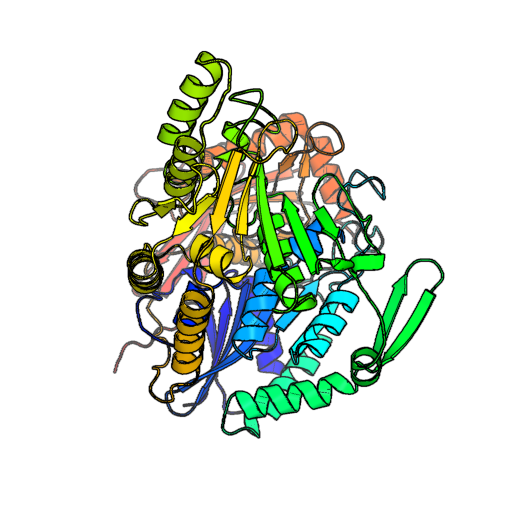25 1.008 1.00 89.62 408 LYS A C 1
ATOM 3359 O O . LYS A 1 408 ? -22.774 -7.844 0.140 1.00 89.62 408 LYS A O 1
ATOM 3364 N N . SER A 1 409 ? -23.702 -5.905 0.736 1.00 88.44 409 SER A N 1
ATOM 3365 C CA . SER A 1 409 ? -24.206 -5.619 -0.612 1.00 88.44 409 SER A CA 1
ATOM 3366 C C . SER A 1 409 ? -23.088 -5.474 -1.654 1.00 88.44 409 SER A C 1
ATOM 3368 O O . SER A 1 409 ? -23.269 -5.868 -2.803 1.00 88.44 409 SER A O 1
ATOM 3370 N N . LEU A 1 410 ? -21.915 -4.956 -1.267 1.00 84.00 410 LEU A N 1
ATOM 3371 C CA . LEU A 1 410 ? -20.739 -4.904 -2.145 1.00 84.00 410 LEU A CA 1
ATOM 3372 C C . LEU A 1 410 ? -20.162 -6.301 -2.406 1.00 84.00 410 LEU A C 1
ATOM 3374 O O . LEU A 1 410 ? -19.743 -6.596 -3.524 1.00 84.00 410 LEU A O 1
ATOM 3378 N N . MET A 1 411 ? -20.165 -7.163 -1.387 1.00 82.12 411 MET A N 1
ATOM 3379 C CA . MET A 1 411 ? -19.780 -8.569 -1.520 1.00 82.12 411 MET A CA 1
ATOM 3380 C C . MET A 1 411 ? -20.706 -9.320 -2.473 1.00 82.12 411 MET A C 1
ATOM 3382 O O . MET A 1 411 ? -20.231 -9.998 -3.381 1.00 82.12 411 MET A O 1
ATOM 3386 N N . ASP A 1 412 ? -22.015 -9.152 -2.307 1.00 84.31 412 ASP A N 1
ATOM 3387 C CA . ASP A 1 412 ? -23.016 -9.787 -3.161 1.00 84.31 412 ASP A CA 1
ATOM 3388 C C . ASP A 1 412 ? -22.866 -9.320 -4.620 1.00 84.31 412 ASP A C 1
ATOM 3390 O O . ASP A 1 412 ? -22.977 -10.124 -5.544 1.00 84.31 412 ASP A O 1
ATOM 3394 N N . GLN A 1 413 ? -22.521 -8.042 -4.839 1.00 82.25 413 GLN A N 1
ATOM 3395 C CA . GLN A 1 413 ? -22.201 -7.520 -6.172 1.00 82.25 413 GLN A CA 1
ATOM 3396 C C . GLN A 1 413 ? -20.971 -8.191 -6.783 1.00 82.25 413 GLN A C 1
ATOM 3398 O O . GLN A 1 413 ? -21.005 -8.541 -7.956 1.00 82.25 413 GLN A O 1
ATOM 3403 N N . LEU A 1 414 ? -19.894 -8.406 -6.021 1.00 78.12 414 LEU A N 1
ATOM 3404 C CA . LEU A 1 414 ? -18.687 -9.077 -6.526 1.00 78.12 414 LEU A CA 1
ATOM 3405 C C . LEU A 1 414 ? -18.944 -10.516 -6.979 1.00 78.12 414 LEU A C 1
ATOM 3407 O O . LEU A 1 414 ? -18.266 -11.003 -7.885 1.00 78.12 414 LEU A O 1
ATOM 3411 N N . LEU A 1 415 ? -19.919 -11.181 -6.361 1.00 74.56 415 LEU A N 1
ATOM 3412 C CA . LEU A 1 415 ? -20.344 -12.532 -6.715 1.00 74.56 415 LEU A CA 1
ATOM 3413 C C . LEU A 1 415 ? -21.377 -12.553 -7.858 1.00 74.56 415 LEU A C 1
ATOM 3415 O O . LEU A 1 415 ? -21.717 -13.633 -8.355 1.00 74.56 415 LEU A O 1
ATOM 3419 N N . ASP A 1 416 ? -21.860 -11.390 -8.315 1.00 77.62 416 ASP A N 1
ATOM 3420 C CA . ASP A 1 416 ? -22.816 -11.299 -9.416 1.00 77.62 416 ASP A CA 1
ATOM 3421 C C . ASP A 1 416 ? -22.176 -11.755 -10.736 1.00 77.62 416 ASP A C 1
ATOM 3423 O O . ASP A 1 416 ? -21.229 -11.171 -11.272 1.00 77.62 416 ASP A O 1
ATOM 3427 N N . LYS A 1 417 ? -22.765 -12.805 -11.313 1.00 66.12 417 LYS A N 1
ATOM 3428 C CA . LYS A 1 417 ? -22.346 -13.406 -12.584 1.00 66.12 417 LYS A CA 1
ATOM 3429 C C . LYS A 1 417 ? -22.503 -12.459 -13.781 1.00 66.12 417 LYS A C 1
ATOM 3431 O O . LYS A 1 417 ? -21.953 -12.758 -14.841 1.00 66.12 417 LYS A O 1
ATOM 3436 N N . ASN A 1 418 ? -23.237 -11.356 -13.631 1.00 73.94 418 ASN A N 1
ATOM 3437 C CA . ASN A 1 418 ? -23.485 -10.366 -14.678 1.00 73.94 418 ASN A CA 1
ATOM 3438 C C . ASN A 1 418 ? -22.455 -9.229 -14.717 1.00 73.94 418 ASN A C 1
ATOM 3440 O O . ASN A 1 418 ? -22.524 -8.389 -15.624 1.00 73.94 418 ASN A O 1
ATOM 3444 N N . LEU A 1 419 ? -21.504 -9.182 -13.775 1.00 80.62 419 LEU A N 1
ATOM 3445 C CA . LEU A 1 419 ? -20.445 -8.179 -13.813 1.00 80.62 419 LEU A CA 1
ATOM 3446 C C . LEU A 1 419 ? -19.619 -8.308 -15.092 1.00 80.62 419 LEU A C 1
ATOM 3448 O O . LEU A 1 419 ? -19.191 -9.389 -15.504 1.00 80.62 419 LEU A O 1
ATOM 3452 N N . ARG A 1 420 ? -19.393 -7.162 -15.733 1.00 83.94 420 ARG A N 1
ATOM 3453 C CA . ARG A 1 420 ? -18.625 -7.093 -16.972 1.00 83.94 420 ARG A CA 1
ATOM 3454 C C . ARG A 1 420 ? -17.135 -7.168 -16.661 1.00 83.94 420 ARG A C 1
ATOM 3456 O O . ARG A 1 420 ? -16.667 -6.642 -15.654 1.00 83.94 420 ARG A O 1
ATOM 3463 N N . VAL A 1 421 ? -16.395 -7.774 -17.582 1.00 87.56 421 VAL A N 1
ATOM 3464 C CA . VAL A 1 421 ? -14.931 -7.664 -17.649 1.00 87.56 421 VAL A CA 1
ATOM 3465 C C . VAL A 1 421 ? -14.561 -6.188 -17.762 1.00 87.56 421 VAL A C 1
ATOM 3467 O O . VAL A 1 421 ? -15.154 -5.482 -18.585 1.00 87.56 421 VAL A O 1
ATOM 3470 N N . LEU A 1 422 ? -13.572 -5.739 -16.987 1.00 87.06 422 LEU A N 1
ATOM 3471 C CA . LEU A 1 422 ? -13.121 -4.353 -17.045 1.00 87.06 422 LEU A CA 1
ATOM 3472 C C . LEU A 1 422 ? -12.623 -4.051 -18.472 1.00 87.06 422 LEU A C 1
ATOM 3474 O O . LEU A 1 422 ? -11.760 -4.781 -18.993 1.00 87.06 422 LEU A O 1
ATOM 3478 N N . PRO A 1 423 ? -13.174 -3.032 -19.155 1.00 84.25 423 PRO A N 1
ATOM 3479 C CA . PRO A 1 423 ? -12.721 -2.690 -20.487 1.00 84.25 423 PRO A CA 1
ATOM 3480 C C . PRO A 1 423 ? -11.318 -2.100 -20.415 1.00 84.25 423 PRO A C 1
ATOM 3482 O O . PRO A 1 423 ? -11.004 -1.247 -19.591 1.00 84.25 423 PRO A O 1
ATOM 3485 N N . LEU A 1 424 ? -10.461 -2.561 -21.318 1.00 81.75 424 LEU A N 1
ATOM 3486 C CA . LEU A 1 424 ? -9.106 -2.049 -21.424 1.00 81.75 424 LEU A CA 1
ATOM 3487 C C . LEU A 1 424 ? -9.132 -0.817 -22.326 1.00 81.75 424 LEU A C 1
ATOM 3489 O O . LEU A 1 424 ? -9.561 -0.885 -23.481 1.00 81.75 424 LEU A O 1
ATOM 3493 N N . THR A 1 425 ? -8.717 0.320 -21.779 1.00 69.50 425 THR A N 1
ATOM 3494 C CA . THR A 1 425 ? -8.663 1.595 -22.494 1.00 69.50 425 THR A CA 1
ATOM 3495 C C . THR A 1 425 ? -7.280 1.837 -23.087 1.00 69.50 425 THR A C 1
ATOM 3497 O O . THR A 1 425 ? -6.263 1.450 -22.515 1.00 69.50 425 THR A O 1
ATOM 3500 N N . SER A 1 426 ? -7.221 2.535 -24.223 1.00 64.25 426 SER A N 1
ATOM 3501 C CA . SER A 1 426 ? -5.950 2.971 -24.810 1.00 64.25 426 SER A CA 1
ATOM 3502 C C . SER A 1 426 ? -5.227 3.966 -23.900 1.00 64.25 426 SER A C 1
ATOM 3504 O O . SER A 1 426 ? -5.867 4.865 -23.347 1.00 64.25 426 SER A O 1
ATOM 3506 N N . ILE A 1 427 ? -3.897 3.870 -23.832 1.00 66.50 427 ILE A N 1
ATOM 3507 C CA . ILE A 1 427 ? -3.051 4.844 -23.133 1.00 66.50 427 ILE A CA 1
ATOM 3508 C C . ILE A 1 427 ? -3.295 6.239 -23.719 1.00 66.50 427 ILE A C 1
ATOM 3510 O O . ILE A 1 427 ? -3.048 6.482 -24.899 1.00 66.50 427 ILE A O 1
ATOM 3514 N N . LYS A 1 428 ? -3.786 7.164 -22.887 1.00 65.00 428 LYS A N 1
ATOM 3515 C CA . LYS A 1 428 ? -3.949 8.578 -23.264 1.00 65.00 428 LYS A CA 1
ATOM 3516 C C . LYS A 1 428 ? -2.705 9.405 -22.941 1.00 65.00 428 LYS A C 1
ATOM 3518 O O . LYS A 1 428 ? -2.404 10.345 -23.667 1.00 65.00 428 LYS A O 1
ATOM 3523 N N . ASN A 1 429 ? -1.990 9.046 -21.872 1.00 75.06 429 ASN A N 1
ATOM 3524 C CA . ASN A 1 429 ? -0.834 9.771 -21.349 1.00 75.06 429 ASN A CA 1
ATOM 3525 C C . ASN A 1 429 ? 0.258 8.794 -20.908 1.00 75.06 429 ASN A C 1
ATOM 3527 O O . ASN A 1 429 ? -0.041 7.716 -20.406 1.00 75.06 429 ASN A O 1
ATOM 3531 N N . ILE A 1 430 ? 1.516 9.199 -21.052 1.00 85.19 430 ILE A N 1
ATOM 3532 C CA . ILE A 1 430 ? 2.678 8.458 -20.554 1.00 85.19 430 ILE A CA 1
ATOM 3533 C C . ILE A 1 430 ? 2.918 8.852 -19.094 1.00 85.19 430 ILE A C 1
ATOM 3535 O O . ILE A 1 430 ? 2.948 10.043 -18.781 1.00 85.19 430 ILE A O 1
ATOM 3539 N N . SER A 1 431 ? 3.050 7.860 -18.213 1.00 87.94 431 SER A N 1
ATOM 3540 C CA . SER A 1 431 ? 3.330 8.058 -16.788 1.00 87.94 431 SER A CA 1
ATOM 3541 C C . SER A 1 431 ? 4.827 8.208 -16.523 1.00 87.94 431 SER A C 1
ATOM 3543 O O . SER A 1 431 ? 5.659 7.799 -17.331 1.00 87.94 431 SER A O 1
ATOM 3545 N N . GLU A 1 432 ? 5.160 8.756 -15.354 1.00 90.81 432 GLU A N 1
ATOM 3546 C CA . GLU A 1 432 ? 6.530 8.797 -14.829 1.00 90.81 432 GLU A CA 1
ATOM 3547 C C . GLU A 1 432 ? 7.131 7.391 -14.704 1.00 90.81 432 GLU A C 1
ATOM 3549 O O . GLU A 1 432 ? 8.219 7.165 -15.216 1.00 90.81 432 GLU A O 1
ATOM 3554 N N . ASP A 1 433 ? 6.372 6.422 -14.177 1.00 90.38 433 ASP A N 1
ATOM 3555 C CA . ASP A 1 433 ? 6.766 5.004 -14.090 1.00 90.38 433 ASP A CA 1
ATOM 3556 C C . ASP A 1 433 ? 7.298 4.438 -15.421 1.00 90.38 433 ASP A C 1
ATOM 3558 O O . ASP A 1 433 ? 8.357 3.811 -15.478 1.00 90.38 433 ASP A O 1
ATOM 3562 N N . LEU A 1 434 ? 6.603 4.726 -16.523 1.00 89.56 434 LEU A N 1
ATOM 3563 C CA . LEU A 1 434 ? 6.992 4.249 -17.844 1.00 89.56 434 LEU A CA 1
ATOM 3564 C C . LEU A 1 434 ? 8.256 4.943 -18.373 1.00 89.56 434 LEU A C 1
ATOM 3566 O O . LEU A 1 434 ? 9.052 4.311 -19.072 1.00 89.56 434 LEU A O 1
ATOM 3570 N N . ILE A 1 435 ? 8.452 6.225 -18.051 1.00 93.50 435 ILE A N 1
ATOM 3571 C CA . ILE A 1 435 ? 9.693 6.944 -18.367 1.00 93.50 435 ILE A CA 1
ATOM 3572 C C . ILE A 1 435 ? 10.855 6.343 -17.577 1.00 93.50 435 ILE A C 1
ATOM 3574 O O . ILE A 1 435 ? 11.902 6.080 -18.171 1.00 93.50 435 ILE A O 1
ATOM 3578 N N . THR A 1 436 ? 10.666 6.063 -16.286 1.00 94.81 436 THR A N 1
ATOM 3579 C CA . THR A 1 436 ? 11.675 5.429 -15.428 1.00 94.81 436 THR A CA 1
ATOM 3580 C C . THR A 1 436 ? 12.069 4.059 -15.967 1.00 94.81 436 THR A C 1
ATOM 3582 O O . THR A 1 436 ? 13.250 3.818 -16.222 1.00 94.81 436 THR A O 1
ATOM 3585 N N . TRP A 1 437 ? 11.092 3.193 -16.256 1.00 93.44 437 TRP A N 1
ATOM 3586 C CA . TRP A 1 437 ? 11.354 1.874 -16.837 1.00 93.44 437 TRP A CA 1
ATOM 3587 C C . TRP A 1 437 ? 12.088 1.978 -18.182 1.00 93.44 437 TRP A C 1
ATOM 3589 O O . TRP A 1 437 ? 13.112 1.331 -18.384 1.00 93.44 437 TRP A O 1
ATOM 3599 N N . SER A 1 438 ? 11.630 2.851 -19.084 1.00 94.25 438 SER A N 1
ATOM 3600 C CA . SER A 1 438 ? 12.264 3.025 -20.400 1.00 94.25 438 SER A CA 1
ATOM 3601 C C . SER A 1 438 ? 13.701 3.537 -20.276 1.00 94.25 438 SER A C 1
ATOM 3603 O O . SER A 1 438 ? 14.587 3.103 -21.007 1.00 94.25 438 SER A O 1
ATOM 3605 N N . SER A 1 439 ? 13.953 4.446 -19.334 1.00 96.12 439 SER A N 1
ATOM 3606 C CA . SER A 1 439 ? 15.284 5.002 -19.079 1.00 96.12 439 SER A CA 1
ATOM 3607 C C . SER A 1 439 ? 16.239 3.943 -18.531 1.00 96.12 439 SER A C 1
ATOM 3609 O O . SER A 1 439 ? 17.391 3.876 -18.960 1.00 96.12 439 SER A O 1
ATOM 3611 N N . LYS A 1 440 ? 15.742 3.057 -17.659 1.00 94.94 440 LYS A N 1
ATOM 3612 C CA . LYS A 1 440 ? 16.476 1.882 -17.181 1.00 94.94 440 LYS A CA 1
ATOM 3613 C C . LYS A 1 440 ? 16.889 0.974 -18.345 1.00 94.94 440 LYS A C 1
ATOM 3615 O O . LYS A 1 440 ? 18.066 0.643 -18.460 1.00 94.94 440 LYS A O 1
ATOM 3620 N N . GLU A 1 441 ? 15.956 0.625 -19.234 1.00 94.94 441 GLU A N 1
ATOM 3621 C CA . GLU A 1 441 ? 16.242 -0.211 -20.412 1.00 94.94 441 GLU A CA 1
ATOM 3622 C C . GLU A 1 441 ? 17.267 0.441 -21.354 1.00 94.94 441 GLU A C 1
ATOM 3624 O O . GLU A 1 441 ? 18.138 -0.237 -21.899 1.00 94.94 441 GLU A O 1
ATOM 3629 N N . ILE A 1 442 ? 17.225 1.768 -21.531 1.00 95.31 442 ILE A N 1
ATOM 3630 C CA . ILE A 1 442 ? 18.247 2.483 -22.312 1.00 95.31 442 ILE A CA 1
ATOM 3631 C C . ILE A 1 442 ? 19.629 2.322 -21.667 1.00 95.31 442 ILE A C 1
ATOM 3633 O O . ILE A 1 442 ? 20.582 1.971 -22.359 1.00 95.31 442 ILE A O 1
ATOM 3637 N N . LEU A 1 443 ? 19.752 2.544 -20.355 1.00 94.31 443 LEU A N 1
ATOM 3638 C CA . LEU A 1 443 ? 21.032 2.417 -19.651 1.00 94.31 443 LEU A CA 1
ATOM 3639 C C . LEU A 1 443 ? 21.599 0.991 -19.744 1.00 94.31 443 LEU A C 1
ATOM 3641 O O . LEU A 1 443 ? 22.791 0.834 -20.022 1.00 94.31 443 LEU A O 1
ATOM 3645 N N . ILE A 1 444 ? 20.754 -0.036 -19.596 1.00 92.69 444 ILE A N 1
ATOM 3646 C CA . ILE A 1 444 ? 21.144 -1.444 -19.784 1.00 92.69 444 ILE A CA 1
ATOM 3647 C C . ILE A 1 444 ? 21.673 -1.673 -21.205 1.00 92.69 444 ILE A C 1
ATOM 3649 O O . ILE A 1 444 ? 22.763 -2.220 -21.374 1.00 92.69 444 ILE A O 1
ATOM 3653 N N . ASN A 1 445 ? 20.965 -1.184 -22.228 1.00 92.00 445 ASN A N 1
ATOM 3654 C CA . ASN A 1 445 ? 21.388 -1.301 -23.629 1.00 92.00 445 ASN A CA 1
ATOM 3655 C C . ASN A 1 445 ? 22.700 -0.555 -23.932 1.00 92.00 445 ASN A C 1
ATOM 3657 O O . ASN A 1 445 ? 23.456 -0.957 -24.816 1.00 92.00 445 ASN A O 1
ATOM 3661 N N . LEU A 1 446 ? 23.007 0.507 -23.183 1.00 91.56 446 LEU A N 1
ATOM 3662 C CA . LEU A 1 446 ? 24.295 1.209 -23.237 1.00 91.56 446 LEU A CA 1
ATOM 3663 C C . LEU A 1 446 ? 25.407 0.499 -22.438 1.00 91.56 446 LEU A C 1
ATOM 3665 O O . LEU A 1 446 ? 26.547 0.973 -22.398 1.00 91.56 446 LEU A O 1
ATOM 3669 N N . GLY A 1 447 ? 25.104 -0.649 -21.828 1.00 90.50 447 GLY A N 1
ATOM 3670 C CA . GLY A 1 447 ? 26.043 -1.489 -21.089 1.00 90.50 447 GLY A CA 1
ATOM 3671 C C . GLY A 1 447 ? 26.257 -1.068 -19.637 1.00 90.50 447 GLY A C 1
ATOM 3672 O O . GLY A 1 447 ? 27.271 -1.450 -19.051 1.00 90.50 447 GLY A O 1
ATOM 3673 N N . TYR A 1 448 ? 25.359 -0.270 -19.057 1.00 91.25 448 TYR A N 1
ATOM 3674 C CA . TYR A 1 448 ? 25.382 0.039 -17.628 1.00 91.25 448 TYR A CA 1
ATOM 3675 C C . TYR A 1 448 ? 24.708 -1.072 -16.823 1.00 91.25 448 TYR A C 1
ATOM 3677 O O . TYR A 1 448 ? 23.713 -1.653 -17.250 1.00 91.25 448 TYR A O 1
ATOM 3685 N N . LYS A 1 449 ? 25.219 -1.324 -15.614 1.00 90.81 449 LYS A N 1
ATOM 3686 C CA . LYS A 1 449 ? 24.541 -2.165 -14.626 1.00 90.81 449 LYS A CA 1
ATOM 3687 C C . LYS A 1 449 ? 23.696 -1.291 -13.710 1.00 90.81 449 LYS A C 1
ATOM 3689 O O . LYS A 1 449 ? 24.193 -0.306 -13.166 1.00 90.81 449 LYS A O 1
ATOM 3694 N N . ILE A 1 450 ? 22.440 -1.664 -13.504 1.00 92.50 450 ILE A N 1
ATOM 3695 C CA . ILE A 1 450 ? 21.544 -0.951 -12.593 1.00 92.50 450 ILE A CA 1
ATOM 3696 C C . ILE A 1 450 ? 21.828 -1.399 -11.157 1.00 92.50 450 ILE A C 1
ATOM 3698 O O . ILE A 1 450 ? 21.721 -2.577 -10.826 1.00 92.50 450 ILE A O 1
ATOM 3702 N N . LEU A 1 451 ? 22.212 -0.451 -10.305 1.00 89.38 451 LEU A N 1
ATOM 3703 C CA . LEU A 1 451 ? 22.441 -0.662 -8.877 1.00 89.38 451 LEU A CA 1
ATOM 3704 C C . LEU A 1 451 ? 21.198 -0.390 -8.040 1.00 89.38 451 LEU A C 1
ATOM 3706 O O . LEU A 1 451 ? 21.093 -0.927 -6.946 1.00 89.38 451 LEU A O 1
ATOM 3710 N N . ALA A 1 452 ? 20.270 0.447 -8.495 1.00 90.25 452 ALA A N 1
ATOM 3711 C CA . ALA A 1 452 ? 18.996 0.690 -7.827 1.00 90.25 452 ALA A CA 1
ATOM 3712 C C . ALA A 1 452 ? 17.967 1.226 -8.822 1.00 90.25 452 ALA A C 1
ATOM 3714 O O . ALA A 1 452 ? 18.325 1.999 -9.711 1.00 90.25 452 ALA A O 1
ATOM 3715 N N . ALA A 1 453 ? 16.708 0.840 -8.624 1.00 92.50 453 ALA A N 1
ATOM 3716 C CA . ALA A 1 453 ? 15.558 1.449 -9.272 1.00 92.50 453 ALA A CA 1
ATOM 3717 C C . ALA A 1 453 ? 14.509 1.796 -8.208 1.00 92.50 453 ALA A C 1
ATOM 3719 O O . ALA A 1 453 ? 14.214 0.983 -7.331 1.00 92.50 453 ALA A O 1
ATOM 3720 N N . SER A 1 454 ? 13.975 3.007 -8.281 1.00 92.19 454 SER A N 1
ATOM 3721 C CA . SER A 1 454 ? 12.888 3.513 -7.455 1.00 92.19 454 SER A CA 1
ATOM 3722 C C . SER A 1 454 ? 11.818 4.057 -8.386 1.00 92.19 454 SER A C 1
ATOM 3724 O O . SER A 1 454 ? 12.091 4.906 -9.229 1.00 92.19 454 SER A O 1
ATOM 3726 N N . TYR A 1 455 ? 10.600 3.550 -8.239 1.00 91.06 455 TYR A N 1
ATOM 3727 C CA . TYR A 1 455 ? 9.451 3.986 -9.025 1.00 91.06 455 TYR A CA 1
ATOM 3728 C C . TYR A 1 455 ? 8.528 4.837 -8.142 1.00 91.06 455 TYR A C 1
ATOM 3730 O O . TYR A 1 455 ? 8.541 4.652 -6.920 1.00 91.06 455 TYR A O 1
ATOM 3738 N N . PRO A 1 456 ? 7.692 5.728 -8.712 1.00 83.75 456 PRO A N 1
ATOM 3739 C CA . PRO A 1 456 ? 6.794 6.583 -7.928 1.00 83.75 456 PRO A CA 1
ATOM 3740 C C . PRO A 1 456 ? 5.937 5.818 -6.909 1.00 83.75 456 PRO A C 1
ATOM 3742 O O . PRO A 1 456 ? 5.772 6.271 -5.781 1.00 83.75 456 PRO A O 1
ATOM 3745 N N . GLU A 1 457 ? 5.457 4.630 -7.290 1.00 80.50 457 GLU A N 1
ATOM 3746 C CA . GLU A 1 457 ? 4.592 3.771 -6.466 1.00 80.50 457 GLU A CA 1
ATOM 3747 C C . GLU A 1 457 ? 5.333 2.568 -5.846 1.00 80.50 457 GLU A C 1
ATOM 3749 O O . GLU A 1 457 ? 4.761 1.820 -5.060 1.00 80.50 457 GLU A O 1
ATOM 3754 N N . ALA A 1 458 ? 6.624 2.389 -6.148 1.00 81.69 458 ALA A N 1
ATOM 3755 C CA . ALA A 1 458 ? 7.485 1.387 -5.515 1.00 81.69 458 ALA A CA 1
ATOM 3756 C C . ALA A 1 458 ? 8.849 1.998 -5.198 1.00 81.69 458 ALA A C 1
ATOM 3758 O O . ALA A 1 458 ? 9.862 1.732 -5.855 1.00 81.69 458 ALA A O 1
ATOM 3759 N N . GLN A 1 459 ? 8.864 2.834 -4.164 1.00 77.50 459 GLN A N 1
ATOM 3760 C CA . GLN A 1 459 ? 10.110 3.325 -3.597 1.00 77.50 459 GLN A CA 1
ATOM 3761 C C . GLN A 1 459 ? 10.839 2.150 -2.938 1.00 77.50 459 GLN A C 1
ATOM 3763 O O . GLN A 1 459 ? 10.345 1.547 -1.982 1.00 77.50 459 GLN A O 1
ATOM 3768 N N . GLY A 1 460 ? 11.994 1.786 -3.498 1.00 74.25 460 GLY A N 1
ATOM 3769 C CA . GLY A 1 460 ? 12.833 0.708 -2.980 1.00 74.25 460 GLY A CA 1
ATOM 3770 C C . GLY A 1 460 ? 13.424 1.044 -1.608 1.00 74.25 460 GLY A C 1
ATOM 3771 O O . GLY A 1 460 ? 13.140 2.071 -1.007 1.00 74.25 460 GLY A O 1
ATOM 3772 N N . ASP A 1 461 ? 14.315 0.205 -1.095 1.00 80.62 461 ASP A N 1
ATOM 3773 C CA . ASP A 1 461 ? 15.021 0.475 0.163 1.00 80.62 461 ASP A CA 1
ATOM 3774 C C . ASP A 1 461 ? 16.365 1.199 -0.016 1.00 80.62 461 ASP A C 1
ATOM 3776 O O . ASP A 1 461 ? 17.038 1.535 0.961 1.00 80.62 461 ASP A O 1
ATOM 3780 N N . ARG A 1 462 ? 16.747 1.486 -1.260 1.00 87.50 462 ARG A N 1
ATOM 3781 C CA . ARG A 1 462 ? 18.041 2.055 -1.659 1.00 87.50 462 ARG A CA 1
ATOM 3782 C C . ARG A 1 462 ? 18.011 3.587 -1.653 1.00 87.50 462 ARG A C 1
ATOM 3784 O O . ARG A 1 462 ? 18.238 4.225 -2.675 1.00 87.50 462 ARG A O 1
ATOM 3791 N N . CYS A 1 463 ? 17.693 4.180 -0.504 1.00 87.75 463 CYS A N 1
ATOM 3792 C CA . CYS A 1 463 ? 17.685 5.635 -0.324 1.00 87.75 463 CYS A CA 1
ATOM 3793 C C . CYS A 1 463 ? 19.020 6.179 0.191 1.00 87.75 463 CYS A C 1
ATOM 3795 O O . CYS A 1 463 ? 19.746 5.518 0.932 1.00 87.75 463 CYS A O 1
ATOM 3797 N N . ILE A 1 464 ? 19.312 7.430 -0.156 1.00 87.69 464 ILE A N 1
ATOM 3798 C CA . ILE A 1 464 ? 20.413 8.191 0.427 1.00 87.69 464 ILE A CA 1
ATOM 3799 C C . ILE A 1 464 ? 19.905 8.821 1.721 1.00 87.69 464 ILE A C 1
ATOM 3801 O O . ILE A 1 464 ? 18.947 9.596 1.729 1.00 87.69 464 ILE A O 1
ATOM 3805 N N . LEU A 1 465 ? 20.553 8.481 2.830 1.00 86.00 465 LEU A N 1
ATOM 3806 C CA . LEU A 1 465 ? 20.176 8.952 4.156 1.00 86.00 465 LEU A CA 1
ATOM 3807 C C . LEU A 1 465 ? 20.912 10.246 4.495 1.00 86.00 465 LEU A C 1
ATOM 3809 O O . LEU A 1 465 ? 22.115 10.230 4.757 1.00 86.00 465 LEU A O 1
ATOM 3813 N N . VAL A 1 466 ? 20.186 11.365 4.507 1.00 83.38 466 VAL A N 1
ATOM 3814 C CA . VAL A 1 466 ? 20.723 12.699 4.813 1.00 83.38 466 VAL A CA 1
ATOM 3815 C C . VAL A 1 466 ? 20.225 13.214 6.171 1.00 83.38 466 VAL A C 1
ATOM 3817 O O . VAL A 1 466 ? 19.266 12.704 6.747 1.00 83.38 466 VAL A O 1
ATOM 3820 N N . GLY A 1 467 ? 20.920 14.209 6.729 1.00 76.44 467 GLY A N 1
ATOM 3821 C CA . GLY A 1 467 ? 20.641 14.716 8.078 1.00 76.44 467 GLY A CA 1
ATOM 3822 C C . GLY A 1 467 ? 21.131 13.825 9.242 1.00 76.44 467 GLY A C 1
ATOM 3823 O O . GLY A 1 467 ? 21.898 12.883 9.033 1.00 76.44 467 GLY A O 1
ATOM 3824 N N . PRO A 1 468 ? 20.754 14.162 10.493 1.00 67.50 468 PRO A N 1
ATOM 3825 C CA . PRO A 1 468 ? 21.174 13.444 11.701 1.00 67.50 468 PRO A CA 1
ATOM 3826 C C . PRO A 1 468 ? 20.496 12.069 11.845 1.00 67.50 468 PRO A C 1
ATOM 3828 O O . PRO A 1 468 ? 19.447 11.811 11.255 1.00 67.50 468 PRO A O 1
ATOM 3831 N N . THR A 1 469 ? 21.080 11.181 12.656 1.00 66.00 469 THR A N 1
ATOM 3832 C CA . THR A 1 469 ? 20.613 9.794 12.836 1.00 66.00 469 THR A CA 1
ATOM 3833 C C . THR A 1 469 ? 19.238 9.687 13.515 1.00 66.00 469 THR A C 1
ATOM 3835 O O . THR A 1 469 ? 18.804 10.553 14.282 1.00 66.00 469 THR A O 1
ATOM 3838 N N . GLY A 1 470 ? 18.529 8.586 13.245 1.00 63.12 470 GLY A N 1
ATOM 3839 C CA . GLY A 1 470 ? 17.244 8.254 13.863 1.00 63.12 470 GLY A CA 1
ATOM 3840 C C . GLY A 1 470 ? 16.040 8.908 13.175 1.00 63.12 470 GLY A C 1
ATOM 3841 O O . GLY A 1 470 ? 15.965 8.991 11.956 1.00 63.12 470 GLY A O 1
ATOM 3842 N N . LYS A 1 471 ? 15.054 9.377 13.953 1.00 57.59 471 LYS A N 1
ATOM 3843 C CA . LYS A 1 471 ? 13.768 9.894 13.424 1.00 57.59 471 LYS A CA 1
ATOM 3844 C C . LYS A 1 471 ? 13.874 11.197 12.614 1.00 57.59 471 LYS A C 1
ATOM 3846 O O . LYS A 1 471 ? 12.865 11.645 12.084 1.00 57.59 471 LYS A O 1
ATOM 3851 N N . LYS A 1 472 ? 15.050 11.828 12.588 1.00 66.50 472 LYS A N 1
ATOM 3852 C CA . LYS A 1 472 ? 15.336 13.053 11.824 1.00 66.50 472 LYS A CA 1
ATOM 3853 C C . LYS A 1 472 ? 16.118 12.777 10.535 1.00 66.50 472 LYS A C 1
ATOM 3855 O O . LYS A 1 472 ? 16.439 13.726 9.831 1.00 66.50 472 LYS A O 1
ATOM 3860 N N . THR A 1 473 ? 16.445 11.514 10.260 1.00 73.38 473 THR A N 1
ATOM 3861 C CA . THR A 1 473 ? 17.101 11.132 9.013 1.00 73.38 473 THR A CA 1
ATOM 3862 C C . THR A 1 473 ? 16.103 11.276 7.874 1.00 73.38 473 THR A C 1
ATOM 3864 O O . THR A 1 473 ? 15.043 10.649 7.883 1.00 73.38 473 THR A O 1
ATOM 3867 N N . GLU A 1 474 ? 16.445 12.113 6.908 1.00 81.88 474 GLU A N 1
ATOM 3868 C CA . GLU A 1 474 ? 15.683 12.292 5.683 1.00 81.88 474 GLU A CA 1
ATOM 3869 C C . GLU A 1 474 ? 16.135 11.244 4.663 1.00 81.88 474 GLU A C 1
ATOM 3871 O O . GLU A 1 474 ? 17.325 10.946 4.531 1.00 81.88 474 GLU A O 1
ATOM 3876 N N . ARG A 1 475 ? 15.166 10.653 3.963 1.00 84.75 475 ARG A N 1
ATOM 3877 C CA . ARG A 1 475 ? 15.407 9.662 2.915 1.00 84.75 475 ARG A CA 1
ATOM 3878 C C . ARG A 1 475 ? 15.271 10.356 1.570 1.00 84.75 475 ARG A C 1
ATOM 3880 O O . ARG A 1 475 ? 14.169 10.756 1.210 1.00 84.75 475 ARG A O 1
ATOM 3887 N N . LYS A 1 476 ? 16.375 10.487 0.840 1.00 89.50 476 LYS A N 1
ATOM 3888 C CA . LYS A 1 476 ? 16.373 10.983 -0.538 1.00 89.50 476 LYS A CA 1
ATOM 3889 C C . LYS A 1 476 ? 16.450 9.797 -1.494 1.00 89.50 476 LYS A C 1
ATOM 3891 O O . LYS A 1 476 ? 17.426 9.049 -1.476 1.00 89.50 476 LYS A O 1
ATOM 3896 N N . PHE A 1 477 ? 15.405 9.608 -2.291 1.00 90.75 477 PHE A N 1
ATOM 3897 C CA . PHE A 1 477 ? 15.351 8.580 -3.328 1.00 90.75 477 PHE A CA 1
ATOM 3898 C C . PHE A 1 477 ? 15.824 9.155 -4.661 1.00 90.75 477 PHE A C 1
ATOM 3900 O O . PHE A 1 477 ? 15.509 10.307 -4.977 1.00 90.75 477 PHE A O 1
ATOM 3907 N N . ILE A 1 478 ? 16.575 8.329 -5.392 1.00 93.81 478 ILE A N 1
ATOM 3908 C CA . ILE A 1 478 ? 16.952 8.546 -6.788 1.00 93.81 478 ILE A CA 1
ATOM 3909 C C . ILE A 1 478 ? 16.266 7.467 -7.612 1.00 93.81 478 ILE A C 1
ATOM 3911 O O . ILE A 1 478 ? 16.349 6.291 -7.244 1.00 93.81 478 ILE A O 1
ATOM 3915 N N . ASP A 1 479 ? 15.614 7.855 -8.705 1.00 94.94 479 ASP A N 1
ATOM 3916 C CA . ASP A 1 479 ? 14.845 6.915 -9.522 1.00 94.94 479 ASP A CA 1
ATOM 3917 C C . ASP A 1 479 ? 15.724 5.810 -10.106 1.00 94.94 479 ASP A C 1
ATOM 3919 O O . ASP A 1 479 ? 15.353 4.641 -10.062 1.00 94.94 479 ASP A O 1
ATOM 3923 N N . LEU A 1 480 ? 16.911 6.149 -10.615 1.00 95.12 480 LEU A N 1
ATOM 3924 C CA . LEU A 1 480 ? 17.867 5.174 -11.130 1.00 95.12 480 LEU A CA 1
ATOM 3925 C C . LEU A 1 480 ? 19.291 5.485 -10.668 1.00 95.12 480 LEU A C 1
ATOM 3927 O O . LEU A 1 480 ? 19.807 6.586 -10.868 1.00 95.12 480 LEU A O 1
ATOM 3931 N N . ILE A 1 481 ? 19.951 4.471 -10.109 1.00 94.06 481 ILE A N 1
ATOM 3932 C CA . ILE A 1 481 ? 21.393 4.476 -9.849 1.00 94.06 481 ILE A CA 1
ATOM 3933 C C . ILE A 1 481 ? 22.013 3.403 -10.733 1.00 94.06 481 ILE A C 1
ATOM 3935 O O . ILE A 1 481 ? 21.659 2.230 -10.617 1.00 94.06 481 ILE A O 1
ATOM 3939 N N . ALA A 1 482 ? 22.945 3.780 -11.604 1.00 93.25 482 ALA A N 1
ATOM 3940 C CA . ALA A 1 482 ? 23.592 2.851 -12.527 1.00 93.25 482 ALA A CA 1
ATOM 3941 C C . ALA A 1 482 ? 25.112 3.018 -12.520 1.00 93.25 482 ALA A C 1
ATOM 3943 O O . ALA A 1 482 ? 25.621 4.122 -12.378 1.00 93.25 482 ALA A O 1
ATOM 3944 N N . ILE A 1 483 ? 25.855 1.930 -12.696 1.00 90.75 483 ILE A N 1
ATOM 3945 C CA . ILE A 1 483 ? 27.320 1.937 -12.740 1.00 90.75 483 ILE A CA 1
ATOM 3946 C C . ILE A 1 483 ? 27.803 1.440 -14.094 1.00 90.75 483 ILE A C 1
ATOM 3948 O O . ILE A 1 483 ? 27.269 0.476 -14.645 1.00 90.75 483 ILE A O 1
ATOM 3952 N N . SER A 1 484 ? 28.818 2.102 -14.644 1.00 84.69 484 SER A N 1
ATOM 3953 C CA . SER A 1 484 ? 29.472 1.620 -15.854 1.00 84.69 484 SER A CA 1
ATOM 3954 C C . SER A 1 484 ? 30.518 0.556 -15.507 1.00 84.69 484 SER A C 1
ATOM 3956 O O . SER A 1 484 ? 31.502 0.881 -14.837 1.00 84.69 484 SER A O 1
ATOM 3958 N N . PRO A 1 485 ? 30.409 -0.679 -16.030 1.00 69.69 485 PRO A N 1
ATOM 3959 C CA . PRO A 1 485 ? 31.444 -1.700 -15.863 1.00 69.69 485 PRO A CA 1
ATOM 3960 C C . PRO A 1 485 ? 32.772 -1.334 -16.545 1.00 69.69 485 PRO A C 1
ATOM 3962 O O . PRO A 1 485 ? 33.799 -1.933 -16.249 1.00 69.69 485 PRO A O 1
ATOM 3965 N N . LYS A 1 486 ? 32.764 -0.357 -17.466 1.00 68.38 486 LYS A N 1
ATOM 3966 C CA . LYS A 1 486 ? 33.934 0.118 -18.227 1.00 68.38 486 LYS A CA 1
ATOM 3967 C C . LYS A 1 486 ? 34.560 1.385 -17.620 1.00 68.38 486 LYS A C 1
ATOM 3969 O O . LYS A 1 486 ? 35.119 2.200 -18.347 1.00 68.38 486 LYS A O 1
ATOM 3974 N N . SER A 1 487 ? 34.398 1.582 -16.310 1.00 61.66 487 SER A N 1
ATOM 3975 C CA . SER A 1 487 ? 34.981 2.691 -15.535 1.00 61.66 487 SER A CA 1
ATOM 3976 C C . SER A 1 487 ? 34.520 4.105 -15.933 1.00 61.66 487 SER A C 1
ATOM 3978 O O . SER A 1 487 ? 35.154 5.087 -15.553 1.00 61.66 487 SER A O 1
ATOM 3980 N N . LYS A 1 488 ? 33.371 4.247 -16.615 1.00 65.94 488 LYS A N 1
ATOM 3981 C CA . LYS A 1 488 ? 32.752 5.549 -16.954 1.00 65.94 488 LYS A CA 1
ATOM 3982 C C . LYS A 1 488 ? 31.971 6.195 -15.795 1.00 65.94 488 LYS A C 1
ATOM 3984 O O . LYS A 1 488 ? 31.031 6.937 -16.042 1.00 65.94 488 LYS A O 1
ATOM 3989 N N . GLY A 1 489 ? 32.304 5.885 -14.542 1.00 85.31 489 GLY A N 1
ATOM 3990 C CA . GLY A 1 489 ? 31.623 6.436 -13.364 1.00 85.31 489 GLY A CA 1
ATOM 3991 C C . GLY A 1 489 ? 30.235 5.846 -13.067 1.00 85.31 489 GLY A C 1
ATOM 3992 O O . GLY A 1 489 ? 29.848 4.794 -13.589 1.00 85.31 489 GLY A O 1
ATOM 3993 N N . VAL A 1 490 ? 29.517 6.529 -12.177 1.00 91.81 490 VAL A N 1
ATOM 3994 C CA . VAL A 1 490 ? 28.164 6.209 -11.697 1.00 91.81 490 VAL A CA 1
ATOM 3995 C C . VAL A 1 490 ? 27.184 7.257 -12.207 1.00 91.81 490 VAL A C 1
ATOM 3997 O O . VAL A 1 490 ? 27.524 8.429 -12.288 1.00 91.81 490 VAL A O 1
ATOM 4000 N N . ILE A 1 491 ? 25.970 6.841 -12.537 1.00 93.81 491 ILE A N 1
ATOM 4001 C CA . ILE A 1 491 ? 24.867 7.689 -12.970 1.00 93.81 491 ILE A CA 1
ATOM 4002 C C . ILE A 1 491 ? 23.817 7.749 -11.868 1.00 93.81 491 ILE A C 1
ATOM 4004 O O . ILE A 1 491 ? 23.370 6.706 -11.388 1.00 93.81 491 ILE A O 1
ATOM 4008 N N . LEU A 1 492 ? 23.398 8.966 -11.535 1.00 95.38 492 LEU A N 1
ATOM 4009 C CA . LEU A 1 492 ? 22.169 9.276 -10.816 1.00 95.38 492 LEU A CA 1
ATOM 4010 C C . LEU A 1 492 ? 21.189 9.887 -11.818 1.00 95.38 492 LEU A C 1
ATOM 4012 O O . LEU A 1 492 ? 21.506 10.895 -12.449 1.00 95.38 492 LEU A O 1
ATOM 4016 N N . LEU A 1 493 ? 20.029 9.267 -12.000 1.00 96.50 493 LEU A N 1
ATOM 4017 C CA . LEU A 1 493 ? 19.047 9.695 -12.990 1.00 96.50 493 LEU A CA 1
ATOM 4018 C C . LEU A 1 493 ? 17.664 9.825 -12.355 1.00 96.50 493 LEU A C 1
ATOM 4020 O O . LEU A 1 493 ? 17.173 8.887 -11.734 1.00 96.50 493 LEU A O 1
ATOM 4024 N N . GLU A 1 494 ? 17.052 10.988 -12.556 1.00 96.69 494 GLU A N 1
ATOM 4025 C CA . GLU A 1 494 ? 15.697 11.334 -12.114 1.00 96.69 494 GLU A CA 1
ATOM 4026 C C . GLU A 1 494 ? 14.747 11.390 -13.307 1.00 96.69 494 GLU A C 1
ATOM 4028 O O . GLU A 1 494 ? 15.093 11.901 -14.375 1.00 96.69 494 GLU A O 1
ATOM 4033 N N . CYS A 1 495 ? 13.536 10.878 -13.142 1.00 95.56 495 CYS A N 1
ATOM 4034 C CA . CYS A 1 495 ? 12.565 10.725 -14.209 1.00 95.56 495 CYS A CA 1
ATOM 4035 C C . CYS A 1 495 ? 11.293 11.512 -13.891 1.00 95.56 495 CYS A C 1
ATOM 4037 O O . CYS A 1 495 ? 10.800 11.540 -12.768 1.00 95.56 495 CYS A O 1
ATOM 4039 N N . LYS A 1 496 ? 10.724 12.159 -14.909 1.00 93.31 496 LYS A N 1
ATOM 4040 C CA . LYS A 1 496 ? 9.421 12.822 -14.809 1.00 93.31 496 LYS A CA 1
ATOM 4041 C C . LYS A 1 496 ? 8.554 12.502 -16.008 1.00 93.31 496 LYS A C 1
ATOM 4043 O O . LYS A 1 496 ? 9.034 12.369 -17.133 1.00 93.31 496 LYS A O 1
ATOM 4048 N N . ASP A 1 497 ? 7.240 12.483 -15.785 1.00 91.06 497 ASP A N 1
ATOM 4049 C CA . ASP A 1 497 ? 6.254 12.421 -16.872 1.00 91.06 497 ASP A CA 1
ATOM 4050 C C . ASP A 1 497 ? 6.487 13.535 -17.912 1.00 91.06 497 ASP A C 1
ATOM 4052 O O . ASP A 1 497 ? 6.276 13.338 -19.106 1.00 91.06 497 ASP A O 1
ATOM 4056 N N . LYS A 1 498 ? 6.968 14.706 -17.474 1.00 92.19 498 LYS A N 1
ATOM 4057 C CA . LYS A 1 498 ? 7.358 15.836 -18.320 1.00 92.19 498 LYS A CA 1
ATOM 4058 C C . LYS A 1 498 ? 8.671 16.430 -17.844 1.00 92.19 498 LYS A C 1
ATOM 4060 O O . LYS A 1 498 ? 8.782 16.845 -16.693 1.00 92.19 498 LYS A O 1
ATOM 4065 N N . LEU A 1 499 ? 9.596 16.628 -18.778 1.00 91.25 499 LEU A N 1
ATOM 4066 C CA . LEU A 1 499 ? 10.923 17.175 -18.489 1.00 91.25 499 LEU A CA 1
ATOM 4067 C C . LEU A 1 499 ? 10.874 18.584 -17.863 1.00 91.25 499 LEU A C 1
ATOM 4069 O O . LEU A 1 499 ? 11.736 18.969 -17.082 1.00 91.25 499 LEU A O 1
ATOM 4073 N N . SER A 1 500 ? 9.824 19.362 -18.145 1.00 89.56 500 SER A N 1
ATOM 4074 C CA . SER A 1 500 ? 9.632 20.694 -17.554 1.00 89.56 500 SER A CA 1
ATOM 4075 C C . SER A 1 500 ? 9.400 20.691 -16.037 1.00 89.56 500 SER A C 1
ATOM 4077 O O . SER A 1 500 ? 9.369 21.766 -15.445 1.00 89.56 500 SER A O 1
ATOM 4079 N N . LYS A 1 501 ? 9.155 19.526 -15.423 1.00 90.62 501 LYS A N 1
ATOM 4080 C CA . LYS A 1 501 ? 8.960 19.380 -13.973 1.00 90.62 501 LYS A CA 1
ATOM 4081 C C . LYS A 1 501 ? 10.246 19.021 -13.225 1.00 90.62 501 LYS A C 1
ATOM 4083 O O . LYS A 1 501 ? 10.237 19.036 -12.005 1.00 90.62 501 LYS A O 1
ATOM 4088 N N . SER A 1 502 ? 11.344 18.752 -13.928 1.00 91.44 502 SER A N 1
ATOM 4089 C CA . SER A 1 502 ? 12.574 18.215 -13.331 1.00 91.44 502 SER A CA 1
ATOM 4090 C C . SER A 1 502 ? 13.450 19.251 -12.615 1.00 91.44 502 SER A C 1
ATOM 4092 O O . SER A 1 502 ? 14.570 18.936 -12.232 1.00 91.44 502 SER A O 1
ATOM 4094 N N . LYS A 1 503 ? 12.990 20.499 -12.442 1.00 89.94 503 LYS A N 1
ATOM 4095 C CA . LYS A 1 503 ? 13.801 21.559 -11.820 1.00 89.94 503 LYS A CA 1
ATOM 4096 C C . LYS A 1 503 ? 14.186 21.199 -10.380 1.00 89.94 503 LYS A C 1
ATOM 4098 O O . LYS A 1 503 ? 15.362 21.271 -10.035 1.00 89.94 503 LYS A O 1
ATOM 4103 N N . ASP A 1 504 ? 13.211 20.772 -9.584 1.00 90.06 504 ASP A N 1
ATOM 4104 C CA . ASP A 1 504 ? 13.426 20.415 -8.178 1.00 90.06 504 ASP A CA 1
ATOM 4105 C C . ASP A 1 504 ? 14.323 19.169 -8.061 1.00 90.06 504 ASP A C 1
ATOM 4107 O O . ASP A 1 504 ? 15.145 19.072 -7.151 1.00 90.06 504 ASP A O 1
ATOM 4111 N N . ASP A 1 505 ? 14.245 18.248 -9.029 1.00 92.44 505 ASP A N 1
ATOM 4112 C CA . ASP A 1 505 ? 15.128 17.079 -9.103 1.00 92.44 505 ASP A CA 1
ATOM 4113 C C . ASP A 1 505 ? 16.578 17.472 -9.413 1.00 92.44 505 ASP A C 1
ATOM 4115 O O . ASP A 1 505 ? 17.512 16.933 -8.817 1.00 92.44 505 ASP A O 1
ATOM 4119 N N . CYS A 1 506 ? 16.789 18.454 -10.294 1.00 91.81 506 CYS A N 1
ATOM 4120 C CA . CYS A 1 506 ? 18.114 19.017 -10.544 1.00 91.81 506 CYS A CA 1
ATOM 4121 C C . CYS A 1 506 ? 18.690 19.689 -9.288 1.00 91.81 506 CYS A C 1
ATOM 4123 O O . CYS A 1 506 ? 19.869 19.515 -8.980 1.00 91.81 506 CYS A O 1
ATOM 4125 N N . GLU A 1 507 ? 17.878 20.442 -8.542 1.00 91.75 507 GLU A N 1
ATOM 4126 C CA . GLU A 1 507 ? 18.297 21.048 -7.270 1.00 91.75 507 GLU A CA 1
ATOM 4127 C C . GLU A 1 507 ? 18.633 19.967 -6.225 1.00 91.75 507 GLU A C 1
ATOM 4129 O O . GLU A 1 507 ? 19.682 20.039 -5.579 1.00 91.75 507 GLU A O 1
ATOM 4134 N N . LYS A 1 508 ? 17.813 18.909 -6.129 1.00 93.00 508 LYS A N 1
ATOM 4135 C CA . LYS A 1 508 ? 18.051 17.734 -5.275 1.00 93.00 508 LYS A CA 1
ATOM 4136 C C . LYS A 1 508 ? 19.386 17.054 -5.589 1.00 93.00 508 LYS A C 1
ATOM 4138 O O . LYS A 1 508 ? 20.147 16.771 -4.664 1.00 93.00 508 LYS A O 1
ATOM 4143 N N . MET A 1 509 ? 19.676 16.787 -6.863 1.00 92.81 509 MET A N 1
ATOM 4144 C CA . MET A 1 509 ? 20.925 16.138 -7.279 1.00 92.81 509 MET A CA 1
ATOM 4145 C C . MET A 1 509 ? 22.151 17.014 -7.005 1.00 92.81 509 MET A C 1
ATOM 4147 O O . MET A 1 509 ? 23.143 16.522 -6.470 1.00 92.81 509 MET A O 1
ATOM 4151 N N . ASN A 1 510 ? 22.067 18.317 -7.287 1.00 90.62 510 ASN A N 1
ATOM 4152 C CA . ASN A 1 510 ? 23.147 19.258 -6.986 1.00 90.62 510 ASN A CA 1
ATOM 4153 C C . ASN A 1 510 ? 23.423 19.353 -5.477 1.00 90.62 510 ASN A C 1
ATOM 4155 O O . ASN A 1 510 ? 24.580 19.356 -5.062 1.00 90.62 510 ASN A O 1
ATOM 4159 N N . ASP A 1 511 ? 22.385 19.376 -4.637 1.00 91.44 511 ASP A N 1
ATOM 4160 C CA . ASP A 1 511 ? 22.548 19.333 -3.179 1.00 91.44 511 ASP A CA 1
ATOM 4161 C C . ASP A 1 511 ? 23.225 18.036 -2.705 1.00 91.44 511 ASP A C 1
ATOM 4163 O O . ASP A 1 511 ? 24.096 18.055 -1.831 1.00 91.44 511 ASP A O 1
ATOM 4167 N N . LEU A 1 512 ? 22.860 16.899 -3.303 1.00 92.00 512 LEU A N 1
ATOM 4168 C CA . LEU A 1 512 ? 23.479 15.618 -2.981 1.00 92.00 512 LEU A CA 1
ATOM 4169 C C . LEU A 1 512 ? 24.972 15.601 -3.320 1.00 92.00 512 LEU A C 1
ATOM 4171 O O . LEU A 1 512 ? 25.763 15.163 -2.487 1.00 92.00 512 LEU A O 1
ATOM 4175 N N . LEU A 1 513 ? 25.364 16.109 -4.490 1.00 91.31 513 LEU A N 1
ATOM 4176 C CA . LEU A 1 513 ? 26.769 16.148 -4.901 1.00 91.31 513 LEU A CA 1
ATOM 4177 C C . LEU A 1 513 ? 27.598 17.196 -4.151 1.00 91.31 513 LEU A C 1
ATOM 4179 O O . LEU A 1 513 ? 28.765 16.945 -3.866 1.00 91.31 513 LEU A O 1
ATOM 4183 N N . ASN A 1 514 ? 27.018 18.343 -3.794 1.00 91.38 514 ASN A N 1
ATOM 4184 C CA . ASN A 1 514 ? 27.765 19.419 -3.138 1.00 91.38 514 ASN A CA 1
ATOM 4185 C C . ASN A 1 514 ? 27.863 19.246 -1.617 1.00 91.38 514 ASN A C 1
ATOM 4187 O O . ASN A 1 514 ? 28.871 19.624 -1.022 1.00 91.38 514 ASN A O 1
ATOM 4191 N N . HIS A 1 515 ? 26.837 18.676 -0.974 1.00 90.94 515 HIS A N 1
ATOM 4192 C CA . HIS A 1 515 ? 26.743 18.642 0.492 1.00 90.94 515 HIS A CA 1
ATOM 4193 C C . HIS A 1 515 ? 26.645 17.235 1.094 1.00 90.94 515 HIS A C 1
ATOM 4195 O O . HIS A 1 515 ? 26.799 17.087 2.305 1.00 90.94 515 HIS A O 1
ATOM 4201 N N . ASN A 1 516 ? 26.360 16.200 0.297 1.00 89.62 516 ASN A N 1
ATOM 4202 C CA . ASN A 1 516 ? 26.120 14.837 0.795 1.00 89.62 516 ASN A CA 1
ATOM 4203 C C . ASN A 1 516 ? 26.851 13.759 -0.030 1.00 89.62 516 ASN A C 1
ATOM 4205 O O . ASN A 1 516 ? 26.428 12.601 -0.059 1.00 89.62 516 ASN A O 1
ATOM 4209 N N . TYR A 1 517 ? 27.941 14.126 -0.705 1.00 89.94 517 TYR A N 1
ATOM 4210 C CA . TYR A 1 517 ? 28.679 13.245 -1.614 1.00 89.94 517 TYR A CA 1
ATOM 4211 C C . TYR A 1 517 ? 29.218 11.979 -0.923 1.00 89.94 517 TYR A C 1
ATOM 4213 O O . TYR A 1 517 ? 29.197 10.881 -1.483 1.00 89.94 517 TYR A O 1
ATOM 4221 N N . ASP A 1 518 ? 29.639 12.101 0.335 1.00 88.69 518 ASP A N 1
ATOM 4222 C CA . ASP A 1 518 ? 30.075 10.988 1.184 1.00 88.69 518 ASP A CA 1
ATOM 4223 C C . ASP A 1 518 ? 28.955 9.955 1.401 1.00 88.69 518 ASP A C 1
ATOM 4225 O O . ASP A 1 518 ? 29.187 8.746 1.377 1.00 88.69 518 ASP A O 1
ATOM 4229 N N . LYS A 1 519 ? 27.709 10.413 1.552 1.00 88.69 519 LYS A N 1
ATOM 4230 C CA . LYS A 1 519 ? 26.540 9.541 1.734 1.00 88.69 519 LYS A CA 1
ATOM 4231 C C . LYS A 1 519 ? 26.150 8.849 0.436 1.00 88.69 519 LYS A C 1
ATOM 4233 O O . LYS A 1 519 ? 25.792 7.672 0.466 1.00 88.69 519 LYS A O 1
ATOM 4238 N N . VAL A 1 520 ? 26.249 9.558 -0.689 1.00 89.31 520 VAL A N 1
ATOM 4239 C CA . VAL A 1 520 ? 26.024 8.995 -2.027 1.00 89.31 520 VAL A CA 1
ATOM 4240 C C . VAL A 1 520 ? 27.033 7.876 -2.302 1.00 89.31 520 VAL A C 1
ATOM 4242 O O . VAL A 1 520 ? 26.642 6.750 -2.605 1.00 89.31 520 VAL A O 1
ATOM 4245 N N . THR A 1 521 ? 28.328 8.150 -2.129 1.00 88.25 521 THR A N 1
ATOM 4246 C CA . THR A 1 521 ? 29.402 7.165 -2.358 1.00 88.25 521 THR A CA 1
ATOM 4247 C C . THR A 1 521 ? 29.316 5.986 -1.394 1.00 88.25 521 THR A C 1
ATOM 4249 O O . THR A 1 521 ? 29.504 4.841 -1.806 1.00 88.25 521 THR A O 1
ATOM 4252 N N . LYS A 1 522 ? 28.941 6.220 -0.129 1.00 87.75 522 LYS A N 1
ATOM 4253 C CA . LYS A 1 522 ? 28.669 5.144 0.833 1.00 87.75 522 LYS A CA 1
ATOM 4254 C C . LYS A 1 522 ? 27.561 4.207 0.349 1.00 87.75 522 LYS A C 1
ATOM 4256 O O . LYS A 1 522 ? 27.749 2.995 0.415 1.00 87.75 522 LYS A O 1
ATOM 4261 N N . LEU A 1 523 ? 26.435 4.738 -0.137 1.00 88.00 523 LEU A N 1
ATOM 4262 C CA . LEU A 1 523 ? 25.358 3.909 -0.687 1.00 88.00 523 LEU A CA 1
ATOM 4263 C C . LEU A 1 523 ? 25.849 3.109 -1.901 1.00 88.00 523 LEU A C 1
ATOM 4265 O O . LEU A 1 523 ? 25.672 1.896 -1.936 1.00 88.00 523 LEU A O 1
ATOM 4269 N N . ILE A 1 524 ? 26.516 3.763 -2.856 1.00 88.56 524 ILE A N 1
ATOM 4270 C CA . ILE A 1 524 ? 27.057 3.107 -4.058 1.00 88.56 524 ILE A CA 1
ATOM 4271 C C . ILE A 1 524 ? 27.985 1.951 -3.681 1.00 88.56 524 ILE A C 1
ATOM 4273 O O . ILE A 1 524 ? 27.833 0.858 -4.215 1.00 88.56 524 ILE A O 1
ATOM 4277 N N . ASN A 1 525 ? 28.909 2.160 -2.742 1.00 86.06 525 ASN A N 1
ATOM 4278 C CA . ASN A 1 525 ? 29.851 1.127 -2.310 1.00 86.06 525 ASN A CA 1
ATOM 4279 C C . ASN A 1 525 ? 29.149 -0.073 -1.669 1.00 86.06 525 ASN A C 1
ATOM 4281 O O . ASN A 1 525 ? 29.565 -1.205 -1.882 1.00 86.06 525 ASN A O 1
ATOM 4285 N N . VAL A 1 526 ? 28.066 0.159 -0.923 1.00 84.38 526 VAL A N 1
ATOM 4286 C CA . VAL A 1 526 ? 27.259 -0.924 -0.345 1.00 84.38 526 VAL A CA 1
ATOM 4287 C C . VAL A 1 526 ? 26.506 -1.709 -1.425 1.00 84.38 526 VAL A C 1
ATOM 4289 O O . VAL A 1 526 ? 26.365 -2.924 -1.309 1.00 84.38 526 VAL A O 1
ATOM 4292 N N . LEU A 1 527 ? 26.028 -1.032 -2.472 1.00 83.25 527 LEU A N 1
ATOM 4293 C CA . LEU A 1 527 ? 25.290 -1.658 -3.574 1.00 83.25 527 LEU A CA 1
ATOM 4294 C C . LEU A 1 527 ? 26.204 -2.304 -4.628 1.00 83.25 527 LEU A C 1
ATOM 4296 O O . LEU A 1 527 ? 25.770 -3.193 -5.359 1.00 83.25 527 LEU A O 1
ATOM 4300 N N . ASN A 1 528 ? 27.466 -1.885 -4.718 1.00 78.56 528 ASN A N 1
ATOM 4301 C CA . ASN A 1 528 ? 28.457 -2.399 -5.662 1.00 78.56 528 ASN A CA 1
ATOM 4302 C C . ASN A 1 528 ? 29.066 -3.731 -5.185 1.00 78.56 528 ASN A C 1
ATOM 4304 O O . ASN A 1 528 ? 30.274 -3.856 -5.006 1.00 78.56 528 ASN A O 1
ATOM 4308 N N . ILE A 1 529 ? 28.217 -4.743 -5.004 1.00 66.94 529 ILE A N 1
ATOM 4309 C CA . ILE A 1 529 ? 28.575 -6.068 -4.464 1.00 66.94 529 ILE A CA 1
ATOM 4310 C C . ILE A 1 529 ? 29.691 -6.743 -5.286 1.00 66.94 529 ILE A C 1
ATOM 4312 O O . ILE A 1 529 ? 30.524 -7.464 -4.745 1.00 66.94 529 ILE A O 1
ATOM 4316 N N . ASN A 1 530 ? 29.750 -6.462 -6.591 1.00 64.69 530 ASN A N 1
ATOM 4317 C CA . ASN A 1 530 ? 30.739 -7.029 -7.511 1.00 64.69 530 ASN A CA 1
ATOM 4318 C C . ASN A 1 530 ? 32.062 -6.240 -7.564 1.00 64.69 530 ASN A C 1
ATOM 4320 O O . ASN A 1 530 ? 32.916 -6.559 -8.390 1.00 64.69 530 ASN A O 1
ATOM 4324 N N . ASN A 1 531 ? 32.233 -5.209 -6.726 1.00 71.19 531 ASN A N 1
ATOM 4325 C CA . ASN A 1 531 ? 33.429 -4.364 -6.668 1.00 71.19 531 ASN A CA 1
ATOM 4326 C C . ASN A 1 531 ? 33.858 -3.816 -8.040 1.00 71.19 531 ASN A C 1
ATOM 4328 O O . ASN A 1 531 ? 35.049 -3.780 -8.360 1.00 71.19 531 ASN A O 1
ATOM 4332 N N . TYR A 1 532 ? 32.900 -3.381 -8.871 1.00 68.69 532 TYR A N 1
ATOM 4333 C CA . TYR A 1 532 ? 33.236 -2.723 -10.134 1.00 68.69 532 TYR A CA 1
ATOM 4334 C C . TYR A 1 532 ? 34.135 -1.520 -9.853 1.00 68.69 532 TYR A C 1
ATOM 4336 O O . TYR A 1 532 ? 33.790 -0.670 -9.030 1.00 68.69 532 TYR A O 1
ATOM 4344 N N . ASN A 1 533 ? 35.274 -1.448 -10.540 1.00 68.31 533 ASN A N 1
ATOM 4345 C CA . ASN A 1 533 ? 36.192 -0.329 -10.406 1.00 68.31 533 ASN A CA 1
ATOM 4346 C C . ASN A 1 533 ? 35.619 0.889 -11.144 1.00 68.31 533 ASN A C 1
ATOM 4348 O O . ASN A 1 533 ? 35.630 0.953 -12.380 1.00 68.31 533 ASN A O 1
ATOM 4352 N N . TYR A 1 534 ? 35.088 1.838 -10.376 1.00 70.06 534 TYR A N 1
ATOM 4353 C CA . TYR A 1 534 ? 34.624 3.124 -10.873 1.00 70.06 534 TYR A CA 1
ATOM 4354 C C . TYR A 1 534 ? 35.537 4.223 -10.336 1.00 70.06 534 TYR A C 1
ATOM 4356 O O . TYR A 1 534 ? 35.944 4.197 -9.179 1.00 70.06 534 TYR A O 1
ATOM 4364 N N . ASN A 1 535 ? 35.837 5.221 -11.167 1.00 69.69 535 ASN A N 1
ATOM 4365 C CA . ASN A 1 535 ? 36.777 6.298 -10.836 1.00 69.69 535 ASN A CA 1
ATOM 4366 C C . ASN A 1 535 ? 36.233 7.297 -9.788 1.00 69.69 535 ASN A C 1
ATOM 4368 O O . ASN A 1 535 ? 36.656 8.447 -9.768 1.00 69.69 535 ASN A O 1
ATOM 4372 N N . ASN A 1 536 ? 35.244 6.911 -8.972 1.00 74.56 536 ASN A N 1
ATOM 4373 C CA . ASN A 1 536 ? 34.470 7.786 -8.084 1.00 74.56 536 ASN A CA 1
ATOM 4374 C C . ASN A 1 536 ? 33.797 8.985 -8.784 1.00 74.56 536 ASN A C 1
ATOM 4376 O O . ASN A 1 536 ? 33.288 9.888 -8.132 1.00 74.56 536 ASN A O 1
ATOM 4380 N N . ILE A 1 537 ? 33.730 9.005 -10.115 1.00 87.06 537 ILE A N 1
ATOM 4381 C CA . ILE A 1 537 ? 33.019 10.057 -10.844 1.00 87.06 537 ILE A CA 1
ATOM 4382 C C . ILE A 1 537 ? 31.522 9.745 -10.814 1.00 87.06 537 ILE A C 1
ATOM 4384 O O . ILE A 1 537 ? 31.123 8.620 -11.123 1.00 87.06 537 ILE A O 1
ATOM 4388 N N . ILE A 1 538 ? 30.712 10.736 -10.441 1.00 91.19 538 ILE A N 1
ATOM 4389 C CA . ILE A 1 538 ? 29.251 10.644 -10.406 1.00 91.19 538 ILE A CA 1
ATOM 4390 C C . ILE A 1 538 ? 28.689 11.658 -11.398 1.00 91.19 538 ILE A C 1
ATOM 4392 O O . ILE A 1 538 ? 28.996 12.841 -11.300 1.00 91.19 538 ILE A O 1
ATOM 4396 N N . TYR A 1 539 ? 27.871 11.177 -12.326 1.00 93.00 539 TYR A N 1
ATOM 4397 C CA . TYR A 1 539 ? 27.144 11.963 -13.310 1.00 93.00 539 TYR A CA 1
ATOM 4398 C C . TYR A 1 539 ? 25.667 12.015 -12.943 1.00 93.00 539 TYR A C 1
ATOM 4400 O O . TYR A 1 539 ? 25.091 11.035 -12.466 1.00 93.00 539 TYR A O 1
ATOM 4408 N N . THR A 1 540 ? 25.047 13.150 -13.208 1.00 94.94 540 THR A N 1
ATOM 4409 C CA . THR A 1 540 ? 23.637 13.429 -12.965 1.00 94.94 540 THR A CA 1
ATOM 4410 C C . THR A 1 540 ? 22.901 13.578 -14.280 1.00 94.94 540 THR A C 1
ATOM 4412 O O . THR A 1 540 ? 23.422 14.126 -15.251 1.00 94.94 540 THR A O 1
ATOM 4415 N N . GLY A 1 541 ? 21.666 13.104 -14.322 1.00 95.12 541 GLY A N 1
ATOM 4416 C CA . GLY A 1 541 ? 20.824 13.288 -15.486 1.00 95.12 541 GLY A CA 1
ATOM 4417 C C . GLY A 1 541 ? 19.357 13.364 -15.135 1.00 95.12 541 GLY A C 1
ATOM 4418 O O . GLY A 1 541 ? 18.929 12.972 -14.049 1.00 95.12 541 GLY A O 1
ATOM 4419 N N . VAL A 1 542 ? 18.579 13.857 -16.093 1.00 96.12 542 VAL A N 1
ATOM 4420 C CA . VAL A 1 542 ? 17.118 13.806 -16.023 1.00 96.12 542 VAL A CA 1
ATOM 4421 C C . VAL A 1 542 ? 16.520 13.167 -17.268 1.00 96.12 542 VAL A C 1
ATOM 4423 O O . VAL A 1 542 ? 17.084 13.237 -18.363 1.00 96.12 542 VAL A O 1
ATOM 4426 N N . ALA A 1 543 ? 15.347 12.571 -17.107 1.00 96.00 543 ALA A N 1
ATOM 4427 C CA . ALA A 1 543 ? 14.578 11.958 -18.173 1.00 96.00 543 ALA A CA 1
ATOM 4428 C C . ALA A 1 543 ? 13.128 12.450 -18.164 1.00 96.00 543 ALA A C 1
ATOM 4430 O O . ALA A 1 543 ? 12.514 12.604 -17.109 1.00 96.00 543 ALA A O 1
ATOM 4431 N N . GLY A 1 544 ? 12.546 12.669 -19.345 1.00 95.06 544 GLY A N 1
ATOM 4432 C CA . GLY A 1 544 ? 11.125 13.002 -19.436 1.00 95.06 544 GLY A CA 1
ATOM 4433 C C . GLY A 1 544 ? 10.623 13.324 -20.834 1.00 95.06 544 GLY A C 1
ATOM 4434 O O . GLY A 1 544 ? 11.398 13.488 -21.782 1.00 95.06 544 GLY A O 1
ATOM 4435 N N . LEU A 1 545 ? 9.298 13.435 -20.970 1.00 93.25 545 LEU A N 1
ATOM 4436 C CA . LEU A 1 545 ? 8.684 13.840 -22.234 1.00 93.25 545 LEU A CA 1
ATOM 4437 C C . LEU A 1 545 ? 9.024 15.294 -22.566 1.00 93.25 545 LEU A C 1
ATOM 4439 O O . LEU A 1 545 ? 8.867 16.192 -21.728 1.00 93.25 545 LEU A O 1
ATOM 4443 N N . ILE A 1 546 ? 9.415 15.532 -23.818 1.00 90.12 546 ILE A N 1
ATOM 4444 C CA . ILE A 1 546 ? 9.627 16.880 -24.343 1.00 90.12 546 ILE A CA 1
ATOM 4445 C C . ILE A 1 546 ? 8.262 17.557 -24.529 1.00 90.12 546 ILE A C 1
ATOM 4447 O O . ILE A 1 546 ? 7.389 17.065 -25.248 1.00 90.12 546 ILE A O 1
ATOM 4451 N N . GLY A 1 547 ? 8.072 18.702 -23.872 1.00 75.94 547 GLY A N 1
ATOM 4452 C CA . GLY A 1 547 ? 6.914 19.572 -24.075 1.00 75.94 547 GLY A CA 1
ATOM 4453 C C . GLY A 1 547 ? 7.137 20.610 -25.182 1.00 75.94 547 GLY A C 1
ATOM 4454 O O . GLY A 1 547 ? 8.138 20.601 -25.884 1.00 75.94 547 GLY A O 1
ATOM 4455 N N . ARG A 1 548 ? 6.213 21.571 -25.314 1.00 62.34 548 ARG A N 1
ATOM 4456 C CA . ARG A 1 548 ? 6.393 22.733 -26.214 1.00 62.34 548 ARG A CA 1
ATOM 4457 C C . ARG A 1 548 ? 7.397 23.766 -25.689 1.00 62.34 548 ARG A C 1
ATOM 4459 O O . ARG A 1 548 ? 7.865 24.597 -26.456 1.00 62.34 548 ARG A O 1
ATOM 4466 N N . LYS A 1 549 ? 7.664 23.769 -24.379 1.00 62.81 549 LYS A N 1
ATOM 4467 C CA . LYS A 1 549 ? 8.632 24.676 -23.753 1.00 62.81 549 LYS A CA 1
ATOM 4468 C C . LYS A 1 549 ? 10.029 24.104 -23.934 1.00 62.81 549 LYS A C 1
ATOM 4470 O O . LYS A 1 549 ? 10.228 22.920 -23.678 1.00 62.81 549 LYS A O 1
ATOM 4475 N N . ASN A 1 550 ? 10.963 24.955 -24.346 1.00 59.16 550 ASN A N 1
ATO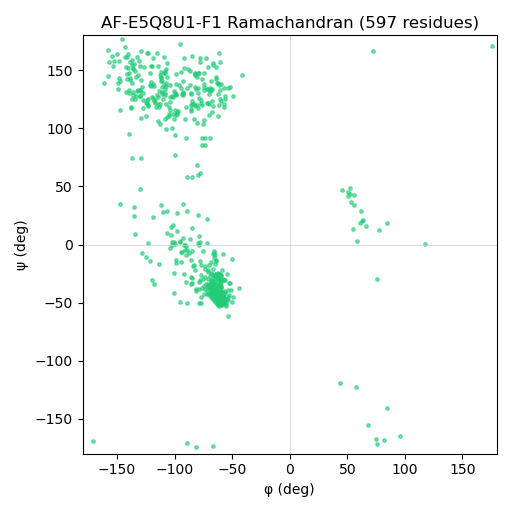M 4476 C CA . ASN A 1 550 ? 12.345 24.548 -24.513 1.00 59.16 550 ASN A CA 1
ATOM 4477 C C . ASN A 1 550 ? 12.975 24.276 -23.139 1.00 59.16 550 ASN A C 1
ATOM 4479 O O . ASN A 1 550 ? 12.803 25.080 -22.223 1.00 59.16 550 ASN A O 1
ATOM 4483 N N . VAL A 1 551 ? 13.653 23.138 -22.988 1.00 65.62 551 VAL A N 1
ATOM 4484 C CA . VAL A 1 551 ? 14.231 22.682 -21.706 1.00 65.62 551 VAL A CA 1
ATOM 4485 C C . VAL A 1 551 ? 15.755 22.544 -21.802 1.00 65.62 551 VAL A C 1
ATOM 4487 O O . VAL A 1 551 ? 16.368 21.790 -21.059 1.00 65.62 551 VAL A O 1
ATOM 4490 N N . ASP A 1 552 ? 16.380 23.267 -22.731 1.00 61.03 552 ASP A N 1
ATOM 4491 C CA . ASP A 1 552 ? 17.774 23.033 -23.131 1.00 61.03 552 ASP A CA 1
ATOM 4492 C C . ASP A 1 552 ? 18.842 23.455 -22.096 1.00 61.03 552 ASP A C 1
ATOM 4494 O O . ASP A 1 552 ? 20.020 23.250 -22.347 1.00 61.03 552 ASP A O 1
ATOM 4498 N N . ASN A 1 553 ? 18.463 23.961 -20.914 1.00 75.06 553 ASN A N 1
ATOM 4499 C CA . ASN A 1 553 ? 19.401 24.455 -19.890 1.00 75.06 553 ASN A CA 1
ATOM 4500 C C . ASN A 1 553 ? 19.128 23.878 -18.485 1.00 75.06 553 ASN A C 1
ATOM 4502 O O . ASN A 1 553 ? 19.042 24.629 -17.510 1.00 75.06 553 ASN A O 1
ATOM 4506 N N . LEU A 1 554 ? 18.938 22.562 -18.356 1.00 86.19 554 LEU A N 1
ATOM 4507 C CA . LEU A 1 554 ? 18.892 21.933 -17.029 1.00 86.19 554 LEU A CA 1
ATOM 4508 C C . LEU A 1 554 ? 20.319 21.724 -16.494 1.00 86.19 554 LEU A C 1
ATOM 4510 O O . LEU A 1 554 ? 21.165 21.257 -17.254 1.00 86.19 554 LEU A O 1
ATOM 4514 N N . PRO A 1 555 ? 20.607 22.055 -15.219 1.00 90.62 555 PRO A N 1
ATOM 4515 C CA . PRO A 1 555 ? 21.950 21.963 -14.648 1.00 90.62 555 PRO A CA 1
ATOM 4516 C C . PRO A 1 555 ? 22.275 20.515 -14.243 1.00 90.62 555 PRO A C 1
ATOM 4518 O O . PRO A 1 555 ? 22.333 20.194 -13.057 1.00 90.62 555 PRO A O 1
ATOM 4521 N N . VAL A 1 556 ? 22.419 19.649 -15.248 1.00 91.62 556 VAL A N 1
ATOM 4522 C CA . VAL A 1 556 ? 22.774 18.224 -15.147 1.00 91.62 556 VAL A CA 1
ATOM 4523 C C . VAL A 1 556 ? 23.713 17.832 -16.288 1.00 91.62 556 VAL A C 1
ATOM 4525 O O . VAL A 1 556 ? 23.770 18.517 -17.308 1.00 91.62 556 VAL A O 1
ATOM 4528 N N . ASP A 1 557 ? 24.422 16.714 -16.147 1.00 93.12 557 ASP A N 1
ATOM 4529 C CA . ASP A 1 557 ? 25.433 16.274 -17.118 1.00 93.12 557 ASP A CA 1
ATOM 4530 C C . ASP A 1 557 ? 24.831 15.722 -18.419 1.00 93.12 557 ASP A C 1
ATOM 4532 O O . ASP A 1 557 ? 25.462 15.761 -19.479 1.00 93.12 557 ASP A O 1
ATOM 4536 N N . PHE A 1 558 ? 23.615 15.175 -18.366 1.00 92.94 558 PHE A N 1
ATOM 4537 C CA . PHE A 1 558 ? 22.917 14.684 -19.552 1.00 92.94 558 PHE A CA 1
ATOM 4538 C C . PHE A 1 558 ? 21.393 14.691 -19.390 1.00 92.94 558 PHE A C 1
ATOM 4540 O O . PHE A 1 558 ? 20.847 14.725 -18.289 1.00 92.94 558 PHE A O 1
ATOM 4547 N N . VAL A 1 559 ? 20.691 14.609 -20.522 1.00 94.00 559 VAL A N 1
ATOM 4548 C CA . VAL A 1 559 ? 19.228 14.532 -20.567 1.00 94.00 559 VAL A CA 1
ATOM 4549 C C . VAL A 1 559 ? 18.798 13.410 -21.507 1.00 94.00 559 VAL A C 1
ATOM 4551 O O . VAL A 1 559 ? 19.271 13.342 -22.642 1.00 94.00 559 VAL A O 1
ATOM 4554 N N . ILE A 1 560 ? 17.870 12.563 -21.053 1.00 95.38 560 ILE A N 1
ATOM 4555 C CA . ILE A 1 560 ? 17.165 11.595 -21.902 1.00 95.38 560 ILE A CA 1
ATOM 4556 C C . ILE A 1 560 ? 15.814 12.190 -22.291 1.00 95.38 560 ILE A C 1
ATOM 4558 O O . ILE A 1 560 ? 14.924 12.395 -21.460 1.00 95.38 560 ILE A O 1
ATOM 4562 N N . LYS A 1 561 ? 15.654 12.491 -23.575 1.00 95.12 561 LYS A N 1
ATOM 4563 C CA . LYS A 1 561 ? 14.461 13.156 -24.090 1.00 95.12 561 LYS A CA 1
ATOM 4564 C C . LYS A 1 561 ? 13.513 12.126 -24.697 1.00 95.12 561 LYS A C 1
ATOM 4566 O O . LYS A 1 561 ? 13.923 11.355 -25.559 1.00 95.12 561 LYS A O 1
ATOM 4571 N N . PHE A 1 562 ? 12.243 12.140 -24.291 1.00 94.94 562 PHE A N 1
ATOM 4572 C CA . PHE A 1 562 ? 11.217 11.228 -24.809 1.00 94.94 562 PHE A CA 1
ATOM 4573 C C . PHE A 1 562 ? 10.141 11.944 -25.636 1.00 94.94 562 PHE A C 1
ATOM 4575 O O . PHE A 1 562 ? 9.718 13.059 -25.322 1.00 94.94 562 PHE A O 1
ATOM 4582 N N . LYS A 1 563 ? 9.628 11.268 -26.670 1.00 93.56 563 LYS A N 1
ATOM 4583 C CA . LYS A 1 563 ? 8.496 11.721 -27.489 1.00 93.56 563 LYS A CA 1
ATOM 4584 C C . LYS A 1 563 ? 7.543 10.567 -27.785 1.00 93.56 563 LYS A C 1
ATOM 4586 O O . LYS A 1 563 ? 7.902 9.607 -28.468 1.00 93.56 563 LYS A O 1
ATOM 4591 N N . TYR A 1 564 ? 6.302 10.700 -27.324 1.00 90.50 564 TYR A N 1
ATOM 4592 C CA . TYR A 1 564 ? 5.261 9.706 -27.564 1.00 90.50 564 TYR A CA 1
ATOM 4593 C C . TYR A 1 564 ? 4.562 9.923 -28.910 1.00 90.50 564 TYR A C 1
ATOM 4595 O O . TYR A 1 564 ? 4.010 10.991 -29.177 1.00 90.50 564 TYR A O 1
ATOM 4603 N N . ASP A 1 565 ? 4.576 8.890 -29.747 1.00 88.56 565 ASP A N 1
ATOM 4604 C CA . ASP A 1 565 ? 3.797 8.785 -30.973 1.00 88.56 565 ASP A CA 1
ATOM 4605 C C . ASP A 1 565 ? 2.563 7.914 -30.709 1.00 88.56 565 ASP A C 1
ATOM 4607 O O . ASP A 1 565 ? 2.603 6.686 -30.808 1.00 88.56 565 ASP A O 1
ATOM 4611 N N . ALA A 1 566 ? 1.450 8.569 -30.377 1.00 83.81 566 ALA A N 1
ATOM 4612 C CA . ALA A 1 566 ? 0.182 7.902 -30.102 1.00 83.81 566 ALA A CA 1
ATOM 4613 C C . ALA A 1 566 ? -0.395 7.167 -31.326 1.00 83.81 566 ALA A C 1
ATOM 4615 O O . ALA A 1 566 ? -1.156 6.216 -31.162 1.00 83.81 566 ALA A O 1
ATOM 4616 N N . LYS A 1 567 ? -0.049 7.584 -32.554 1.00 84.62 567 LYS A N 1
ATOM 4617 C CA . LYS A 1 567 ? -0.576 6.968 -33.780 1.00 84.62 567 LYS A CA 1
ATOM 4618 C C . LYS A 1 567 ? 0.030 5.588 -33.998 1.00 84.62 567 LYS A C 1
ATOM 4620 O O . LYS A 1 567 ? -0.689 4.665 -34.372 1.00 84.62 567 LYS A O 1
ATOM 4625 N N . ASN A 1 568 ? 1.336 5.477 -33.774 1.00 85.44 568 ASN A N 1
ATOM 4626 C CA . ASN A 1 568 ? 2.089 4.242 -33.973 1.00 85.44 568 ASN A CA 1
ATOM 4627 C C . ASN A 1 568 ? 2.361 3.484 -32.670 1.00 85.44 568 ASN A C 1
ATOM 4629 O O . ASN A 1 568 ? 3.040 2.467 -32.714 1.00 85.44 568 ASN A O 1
ATOM 4633 N N . LEU A 1 569 ? 1.867 3.982 -31.528 1.00 84.88 569 LEU A N 1
ATOM 4634 C CA . LEU A 1 569 ? 2.106 3.410 -30.201 1.00 84.88 569 LEU A CA 1
ATOM 4635 C C . LEU A 1 569 ? 3.604 3.217 -29.937 1.00 84.88 569 LEU A C 1
ATOM 4637 O O . LEU A 1 569 ? 4.047 2.153 -29.512 1.00 84.88 569 LEU A O 1
ATOM 4641 N N . LYS A 1 570 ? 4.399 4.255 -30.206 1.00 89.81 570 LYS A N 1
ATOM 4642 C CA . LYS A 1 570 ? 5.851 4.226 -29.994 1.00 89.81 570 LYS A CA 1
ATOM 4643 C C . LYS A 1 570 ? 6.289 5.310 -29.035 1.00 89.81 570 LYS A C 1
ATOM 4645 O O . LYS A 1 570 ? 5.860 6.459 -29.144 1.00 89.81 570 LYS A O 1
ATOM 4650 N N . LEU A 1 571 ? 7.186 4.955 -28.128 1.00 92.00 571 LEU A N 1
ATOM 4651 C CA . LEU A 1 571 ? 7.889 5.911 -27.287 1.00 92.00 571 LEU A CA 1
ATOM 4652 C C . LEU A 1 571 ? 9.300 6.093 -27.844 1.00 92.00 571 LEU A C 1
ATOM 4654 O O . LEU A 1 571 ? 10.168 5.244 -27.654 1.00 92.00 571 LEU A O 1
ATOM 4658 N N . ASN A 1 572 ? 9.505 7.182 -28.578 1.00 94.56 572 ASN A N 1
ATOM 4659 C CA . ASN A 1 572 ? 10.804 7.519 -29.151 1.00 94.56 572 ASN A CA 1
ATOM 4660 C C . ASN A 1 572 ? 11.663 8.214 -28.101 1.00 94.56 572 ASN A C 1
ATOM 4662 O O . ASN A 1 572 ? 11.135 8.961 -27.272 1.00 94.56 572 ASN A O 1
ATOM 4666 N N . TRP A 1 573 ? 12.970 8.006 -28.168 1.00 95.88 573 TRP A N 1
ATOM 4667 C CA . TRP A 1 573 ? 13.919 8.615 -27.251 1.00 95.88 573 TRP A CA 1
ATOM 4668 C C . TRP A 1 573 ? 15.194 9.051 -27.965 1.00 95.88 573 TRP A C 1
ATOM 4670 O O . TRP A 1 573 ? 15.589 8.468 -28.978 1.00 95.88 573 TRP A O 1
ATOM 4680 N N . GLU A 1 574 ? 15.837 10.077 -27.419 1.00 95.44 574 GLU A N 1
ATOM 4681 C CA . GLU A 1 574 ? 17.137 10.566 -27.863 1.00 95.44 574 GLU A CA 1
ATOM 4682 C C . GLU A 1 574 ? 18.005 10.981 -26.670 1.00 95.44 574 GLU A C 1
ATOM 4684 O O . GLU A 1 574 ? 17.511 11.466 -25.647 1.00 95.44 574 GLU A O 1
ATOM 4689 N N . ILE A 1 575 ? 19.311 10.786 -26.824 1.00 92.75 575 ILE A N 1
ATOM 4690 C CA . ILE A 1 575 ? 20.360 11.232 -25.912 1.00 92.75 575 ILE A CA 1
ATOM 4691 C C . ILE A 1 575 ? 21.428 11.914 -26.758 1.00 92.75 575 ILE A C 1
ATOM 4693 O O . ILE A 1 575 ? 21.849 11.387 -27.791 1.00 92.75 575 ILE A O 1
ATOM 4697 N N . ASN A 1 576 ? 21.868 13.084 -26.313 1.00 87.69 576 ASN A N 1
ATOM 4698 C CA . ASN A 1 576 ? 22.998 13.788 -26.896 1.00 87.69 576 ASN A CA 1
ATOM 4699 C C . ASN A 1 576 ? 23.824 14.402 -25.765 1.00 87.69 576 ASN A C 1
ATOM 4701 O O . ASN A 1 576 ? 23.476 15.472 -25.266 1.00 87.69 576 ASN A O 1
ATOM 4705 N N . SER A 1 577 ? 24.863 13.697 -25.322 1.00 87.56 577 SER A N 1
ATOM 4706 C CA . SER A 1 577 ? 25.787 14.187 -24.296 1.00 87.56 577 SER A CA 1
ATOM 4707 C C . SER A 1 577 ? 27.195 13.640 -24.500 1.00 87.56 577 SER A C 1
ATOM 4709 O O . SER A 1 577 ? 27.378 12.576 -25.091 1.00 87.56 577 SER A O 1
ATOM 4711 N N . ASP A 1 578 ? 28.190 14.330 -23.948 1.00 85.75 578 ASP A N 1
ATOM 4712 C CA . ASP A 1 578 ? 29.581 13.861 -23.965 1.00 85.75 578 ASP A CA 1
ATOM 4713 C C . ASP A 1 578 ? 29.780 12.610 -23.091 1.00 85.75 578 ASP A C 1
ATOM 4715 O O . ASP A 1 578 ? 30.682 11.807 -23.328 1.00 85.75 578 ASP A O 1
ATOM 4719 N N . ILE A 1 579 ? 28.907 12.413 -22.097 1.00 87.12 579 ILE A N 1
ATOM 4720 C CA . ILE A 1 579 ? 28.985 11.305 -21.136 1.00 87.12 579 ILE A CA 1
ATOM 4721 C C . ILE A 1 579 ? 28.453 10.001 -21.736 1.00 87.12 579 ILE A C 1
ATOM 4723 O O . ILE A 1 579 ? 29.101 8.952 -21.659 1.00 87.12 579 ILE A O 1
ATOM 4727 N N . LEU A 1 580 ? 27.257 10.060 -22.327 1.00 87.38 580 LEU A N 1
ATOM 4728 C CA . LEU A 1 580 ? 26.555 8.888 -22.850 1.00 87.38 580 LEU A CA 1
ATOM 4729 C C . LEU A 1 580 ? 26.718 8.719 -24.358 1.00 87.38 580 LEU A C 1
ATOM 4731 O O . LEU A 1 580 ? 26.417 7.646 -24.866 1.00 87.38 580 LEU A O 1
ATOM 4735 N N . GLY A 1 581 ? 27.217 9.732 -25.065 1.00 89.31 581 GLY A N 1
ATOM 4736 C CA . GLY A 1 581 ? 27.280 9.759 -26.519 1.00 89.31 581 GLY A CA 1
ATOM 4737 C C . GLY A 1 581 ? 25.956 10.182 -27.159 1.00 89.31 581 GLY A C 1
ATOM 4738 O O . GLY A 1 581 ? 25.029 10.669 -26.504 1.00 89.31 581 GLY A O 1
ATOM 4739 N N . LYS A 1 582 ? 25.876 9.992 -28.479 1.00 93.31 582 LYS A N 1
ATOM 4740 C CA . LYS A 1 582 ? 24.691 10.306 -29.280 1.00 93.31 582 LYS A CA 1
ATOM 4741 C C . LYS A 1 582 ? 23.953 9.025 -29.649 1.00 93.31 582 LYS A C 1
ATOM 4743 O O . LYS A 1 582 ? 24.432 8.243 -30.467 1.00 93.31 582 LYS A O 1
ATOM 4748 N N . HIS A 1 583 ? 22.774 8.842 -29.067 1.00 94.50 583 HIS A N 1
ATOM 4749 C CA . HIS A 1 583 ? 21.948 7.652 -29.246 1.00 94.50 583 HIS A CA 1
ATOM 4750 C C . HIS A 1 583 ? 20.485 8.038 -29.450 1.00 94.50 583 HIS A C 1
ATOM 4752 O O . HIS A 1 583 ? 20.021 9.063 -28.955 1.00 94.50 583 HIS A O 1
ATOM 4758 N N . SER A 1 584 ? 19.743 7.206 -30.172 1.00 95.69 584 SER A N 1
ATOM 4759 C CA . SER A 1 584 ? 18.299 7.363 -30.332 1.00 95.69 584 SER A CA 1
ATOM 4760 C C . SER A 1 584 ? 17.657 6.016 -30.620 1.00 95.69 584 SER A C 1
ATOM 4762 O O . SER A 1 584 ? 18.306 5.138 -31.191 1.00 95.69 584 SER A O 1
ATOM 4764 N N . GLY A 1 585 ? 16.385 5.869 -30.272 1.00 95.44 585 GLY A N 1
ATOM 4765 C CA . GLY A 1 585 ? 15.645 4.635 -30.491 1.00 95.44 585 GLY A CA 1
ATOM 4766 C C . GLY A 1 585 ? 14.156 4.789 -30.218 1.00 95.44 585 GLY A C 1
ATOM 4767 O O . GLY A 1 585 ? 13.638 5.896 -30.056 1.00 95.44 585 GLY A O 1
ATOM 4768 N N . SER A 1 586 ? 13.453 3.659 -30.181 1.00 93.81 586 SER A N 1
ATOM 4769 C CA . SER A 1 586 ? 12.022 3.622 -29.886 1.00 93.81 586 SER A CA 1
ATOM 4770 C C . SER A 1 586 ? 11.633 2.345 -29.156 1.00 93.81 586 SER A C 1
ATOM 4772 O O . SER A 1 586 ? 12.083 1.270 -29.548 1.00 93.81 586 SER A O 1
ATOM 4774 N N . PHE A 1 587 ? 10.736 2.454 -28.180 1.00 90.31 587 PHE A N 1
ATOM 4775 C CA . PHE A 1 587 ? 10.062 1.315 -27.558 1.00 90.31 587 PHE A CA 1
ATOM 4776 C C . PHE A 1 587 ? 8.672 1.119 -28.166 1.00 90.31 587 PHE A C 1
ATOM 4778 O O . PHE A 1 587 ? 7.951 2.098 -28.394 1.00 90.31 587 PHE A O 1
ATOM 4785 N N . SER A 1 588 ? 8.295 -0.138 -28.423 1.00 86.31 588 SER A N 1
ATOM 4786 C CA . SER A 1 588 ? 6.902 -0.477 -28.731 1.00 86.31 588 SER A CA 1
ATOM 4787 C C . SER A 1 588 ? 6.066 -0.363 -27.462 1.00 86.31 588 SER A C 1
ATOM 4789 O O . SER A 1 588 ? 6.451 -0.861 -26.406 1.00 86.31 588 SER A O 1
ATOM 4791 N N . MET A 1 589 ? 4.911 0.285 -27.574 1.00 78.38 589 MET A N 1
ATOM 4792 C CA . MET A 1 589 ? 3.946 0.406 -26.486 1.00 78.38 589 MET A CA 1
ATOM 4793 C C . MET A 1 589 ? 2.850 -0.659 -26.557 1.00 78.38 589 MET A C 1
ATOM 4795 O O . MET A 1 589 ? 1.948 -0.638 -25.726 1.00 78.38 589 MET A O 1
ATOM 4799 N N . GLU A 1 590 ? 2.911 -1.591 -27.512 1.00 69.31 590 GLU A N 1
ATOM 4800 C CA . GLU A 1 590 ? 1.905 -2.649 -27.697 1.00 69.31 590 GLU A CA 1
ATOM 4801 C C . GLU A 1 590 ? 1.858 -3.630 -26.511 1.00 69.31 590 GLU A C 1
ATOM 4803 O O . GLU A 1 590 ? 0.779 -4.031 -26.090 1.00 69.31 590 GLU A O 1
ATOM 4808 N N . ASP A 1 591 ? 2.998 -3.917 -25.874 1.00 56.94 591 ASP A N 1
ATOM 4809 C CA . ASP A 1 591 ? 3.082 -4.738 -24.650 1.00 56.94 591 ASP A CA 1
ATOM 4810 C C . ASP A 1 591 ? 2.706 -3.982 -23.357 1.00 56.94 591 ASP A C 1
ATOM 4812 O O . ASP A 1 591 ? 2.785 -4.513 -22.242 1.00 56.94 591 ASP A O 1
ATOM 4816 N N . VAL A 1 592 ? 2.366 -2.697 -23.471 1.00 55.31 592 VAL A N 1
ATOM 4817 C CA . VAL A 1 592 ? 2.042 -1.802 -22.346 1.00 55.31 592 VAL A CA 1
ATOM 4818 C C . VAL A 1 592 ? 0.610 -1.286 -22.435 1.00 55.31 592 VAL A C 1
ATOM 4820 O O . VAL A 1 592 ? -0.044 -1.090 -21.414 1.00 55.31 592 VAL A O 1
ATOM 4823 N N . ALA A 1 593 ? 0.131 -1.071 -23.654 1.00 46.78 593 ALA A N 1
ATOM 4824 C CA . ALA A 1 593 ? -1.211 -0.656 -23.979 1.00 46.78 593 ALA A CA 1
ATOM 4825 C C . ALA A 1 593 ? -1.942 -1.871 -24.523 1.00 46.78 593 ALA A C 1
ATOM 4827 O O . ALA A 1 593 ? -1.659 -2.303 -25.636 1.00 46.78 593 ALA A O 1
ATOM 4828 N N . VAL A 1 594 ? -2.937 -2.390 -23.812 1.00 49.34 594 VAL A N 1
ATOM 4829 C CA . VAL A 1 594 ? -3.843 -3.335 -24.465 1.00 49.34 594 VAL A CA 1
ATOM 4830 C C . VAL A 1 594 ? -4.742 -2.534 -25.391 1.00 49.34 594 VAL A C 1
ATOM 4832 O O . VAL A 1 594 ? -5.827 -2.079 -25.036 1.00 49.34 594 VAL A O 1
ATOM 4835 N N . VAL A 1 595 ? -4.235 -2.313 -26.597 1.00 37.38 595 VAL A N 1
ATOM 4836 C CA . VAL A 1 595 ? -4.977 -1.779 -27.721 1.00 37.38 595 VAL A CA 1
ATOM 4837 C C . VAL A 1 595 ? -5.706 -2.947 -28.353 1.00 37.38 595 VAL A C 1
ATOM 4839 O O . VAL A 1 595 ? -5.122 -3.762 -29.056 1.00 37.38 595 VAL A O 1
ATOM 4842 N N . ARG A 1 596 ? -7.024 -2.990 -28.177 1.00 34.81 596 ARG A N 1
ATOM 4843 C CA . ARG A 1 596 ? -7.875 -3.503 -29.249 1.00 34.81 596 ARG A CA 1
ATOM 4844 C C . ARG A 1 596 ? -8.616 -2.332 -29.865 1.00 34.81 596 ARG A C 1
ATOM 4846 O O . ARG A 1 596 ? -9.643 -1.889 -29.357 1.00 34.81 596 ARG A O 1
ATOM 4853 N N . LYS A 1 597 ? -8.102 -1.846 -31.000 1.00 29.66 597 LYS A N 1
ATOM 4854 C CA . LYS A 1 597 ? -8.987 -1.257 -32.008 1.00 29.66 597 LYS A CA 1
ATOM 4855 C C . LYS A 1 597 ? -10.013 -2.335 -32.355 1.00 29.66 597 LYS A C 1
ATOM 4857 O O . LYS A 1 597 ? -9.633 -3.452 -32.692 1.00 29.66 597 LYS A O 1
ATOM 4862 N N . ARG A 1 598 ? -11.299 -2.002 -32.235 1.00 29.83 598 ARG A N 1
ATOM 4863 C CA . ARG A 1 598 ? -12.375 -2.792 -32.840 1.00 29.83 598 ARG A CA 1
ATOM 4864 C C . ARG A 1 598 ? -12.098 -2.878 -34.346 1.00 29.83 598 ARG A C 1
ATOM 4866 O O . ARG A 1 598 ? -11.991 -1.832 -34.986 1.00 29.83 598 ARG A O 1
ATOM 4873 N N . SER A 1 599 ? -11.954 -4.092 -34.870 1.00 30.11 599 SER A N 1
ATOM 4874 C CA . SER A 1 599 ? -12.446 -4.429 -36.210 1.00 30.11 599 SER A CA 1
ATOM 4875 C C . SER A 1 599 ? -13.900 -4.843 -36.072 1.00 30.11 599 SER A C 1
ATOM 4877 O O . SER A 1 599 ? -14.131 -5.742 -35.225 1.00 30.11 599 SER A O 1
#

Foldseek 3Di:
DKEKEKEAQFPLVQVLLLVLLCVLCVPPPYHYAYANNVQADLPAFFLVSLLCLQDPARMWMWMDDPQHIGTLETEDEDADAQAQLVVQLPLSNVLSCQLLLHAYEYEYAQHAAAPFQGPNAPHHNLDTVLNVCLLCLLLLHHYHYDHQDADPVRHAGDADQVRQLHGPPSVVSSVVSSVSVVLVVVDPASVSSSNVSSVVQQQDWGWDDDDPDIDIDGSVVSSPDPDDSCVSDDCDDPAWHADPVQLEIEGEFQAQAPLSRSRLSVLSSCCSNSPPVHAYEYEYACQAQACDDPSHQCRRLPRFPQSVVSSVVNVVCVVVVRDAALVNQVVSVCRSNVLPQFDWDDDVDSQEIETDLVSLLCCLVPNDSPCSVLSVLQSHAKYFYAYPVRDTNHIYGYDSVSSVVSSVVSSVSSRDPPRGDRDFDFRPADFQSNQLVVVVVVCVVLQKRWLHAQGPSRGGSLFQFDDDGGPGTDTHDFRTWIQHLVQLAIEGEHTGQAPVVCQVVLVVVVCCVPPVLVSVVVSVVVSPPVPRDHPSDYFYEYEYEYDPDDPPDRPGQWYKYWDADSVQQKIKIWIPGPSSHTDIDIDHCCSVGVDDDDD

Mean predicted aligned error: 7.42 Å

Solvent-accessible surface area (backbone atoms only — not comparable to full-atom values): 32927 Å² total; per-residue (Å²): 125,49,31,38,38,35,34,13,63,46,64,65,55,34,49,55,50,47,53,35,52,45,69,61,38,77,86,54,93,56,51,78,44,47,38,51,54,80,77,58,78,59,85,56,78,18,49,66,29,58,48,47,61,70,44,83,66,56,29,40,36,29,38,33,48,93,74,30,55,46,77,61,36,40,36,45,79,43,76,65,52,62,20,32,47,62,66,26,31,56,22,42,55,54,45,51,25,44,74,68,55,28,36,30,38,41,36,28,41,87,60,34,39,45,86,79,43,57,88,74,61,87,51,59,70,86,57,53,72,58,56,52,42,51,46,34,43,60,66,78,23,46,60,48,78,45,70,26,48,45,36,97,86,27,46,43,66,44,48,21,87,93,38,57,80,33,58,71,44,60,70,63,50,29,54,49,50,44,53,52,54,63,43,48,74,76,34,97,50,62,65,57,31,43,51,56,50,38,64,57,48,30,67,42,71,51,66,50,77,56,93,92,47,73,52,72,41,30,41,54,59,55,56,75,48,96,74,66,74,67,75,78,48,68,56,63,56,102,47,37,37,54,39,78,92,76,31,36,40,36,38,50,41,72,58,58,25,54,92,72,45,44,50,56,6,38,39,29,40,49,32,61,69,55,44,87,82,35,47,31,30,43,31,36,60,69,46,49,93,39,63,67,63,86,76,9,46,46,51,30,37,41,77,23,94,44,34,71,64,52,53,51,52,51,52,52,30,53,73,62,76,52,64,72,52,32,68,56,53,52,52,52,49,22,50,50,62,70,41,70,84,51,50,69,48,66,63,94,40,74,38,33,32,32,44,40,67,67,34,50,52,48,41,74,78,68,41,72,84,64,42,66,58,62,48,49,62,66,39,32,61,34,43,34,33,16,36,83,86,66,48,77,44,25,35,41,35,60,69,61,63,63,52,52,52,53,54,49,53,54,50,54,52,62,69,40,87,80,40,41,50,76,77,73,63,68,76,88,72,76,51,33,46,57,43,42,54,51,51,52,53,50,41,44,76,74,59,31,46,76,64,39,38,32,39,93,91,49,69,57,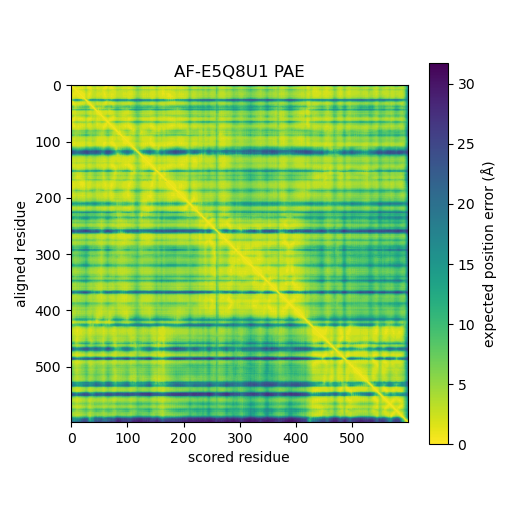68,80,50,39,70,41,78,54,79,63,97,63,42,41,74,47,77,53,34,31,32,33,36,30,76,83,42,76,15,33,39,44,34,42,56,27,48,37,45,89,67,43,62,65,56,38,54,51,50,51,48,38,63,75,76,36,42,71,45,50,51,51,51,50,60,69,58,40,80,82,63,68,68,48,76,80,43,75,44,41,31,43,30,15,29,70,65,93,66,88,71,93,80,64,88,52,68,35,52,44,42,29,49,78,39,80,90,77,38,30,44,33,38,39,34,72,27,91,85,83,36,79,48,70,55,70,43,78,35,66,82,54,27,55,69,75,78,86,128

Nearest PDB structures (foldseek):
  4zsf-assembly1_A-2  TM=3.505E-01  e=8.064E-02  Geobacillus stearothermophilus
  4x7v-assembly1_A  TM=1.938E-01  e=4.679E+00  Micromonospora griseorubida
  4x7u-assembly1_B  TM=1.946E-01  e=5.529E+00  Micromonospora griseorubida